Protein AF-A0AAV6CLM6-F1 (afdb_monomer)

Mean predicted aligned error: 4.52 Å

Solvent-accessible surface area (backbone atoms only — not comparable to full-atom values): 21372 Å² total; per-residue (Å²): 132,85,84,76,72,80,78,52,47,60,57,50,49,51,53,39,43,21,52,44,18,53,54,30,47,55,49,28,52,50,44,22,60,77,69,74,43,81,85,52,73,64,56,53,54,26,39,55,19,34,40,69,66,38,61,74,51,29,54,53,39,47,16,58,62,32,47,70,41,86,64,90,65,94,49,96,60,32,57,75,81,44,55,70,31,40,63,36,51,44,52,36,49,46,34,48,49,51,63,70,60,34,62,41,56,60,46,51,51,54,24,47,53,50,58,71,60,52,59,90,86,28,35,35,28,14,31,37,73,64,51,30,27,41,37,43,45,54,26,77,60,39,93,67,78,60,62,54,73,45,51,51,84,41,59,71,37,69,46,42,37,50,50,48,50,71,75,41,63,91,75,59,60,72,72,50,72,66,56,50,51,55,29,52,51,57,46,50,55,54,50,50,53,29,47,51,48,40,69,77,37,73,87,50,87,70,67,62,51,89,38,38,42,77,44,79,53,102,88,43,76,47,80,42,50,68,47,45,53,50,56,33,16,45,49,43,49,53,49,39,48,66,62,31,78,90,48,42,35,37,35,31,70,57,75,92,47,75,74,52,40,74,65,42,40,81,41,86,80,27,31,37,32,71,58,71,51,100,91,41,72,75,80,88,45,73,65,59,48,51,50,50,40,49,47,49,52,52,52,53,51,50,49,62,73,74,48,47,56,84,83,34,44,56,59,26,48,48,53,15,51,49,28,26,48,52,16,52,38,31,42,70,67,72,36,57,72,51,13,51,53,26,24,49,51,12,38,71,48,27,74,78,43,40,64,37,54,38,54,46,28,52,52,32,40,77,72,68,40,46,75,56,21,52,50,53,52,55,50,45,42,70,77,33,62,89,40,37,68,65,30,63,62,63,106

Nearest PDB structures (foldseek):
  4gyw-assembly2_A  TM=6.076E-01  e=4.676E-01  Homo sapiens
  5hgv-assembly1_A  TM=6.068E-01  e=5.569E-01  Homo sapiens
  4xi0-assembly1_E  TM=4.493E-01  e=3.445E-01  Solidesulfovibrio magneticus RS-1
  5lfm-assembly6_F  TM=4.520E-01  e=6.077E-01  Solidesulfovibrio magneticus RS-1
  5lfl-assembly6_F  TM=4.426E-01  e=7.898E-01  Solidesulfovibrio magneticus RS-1

Radius of gyration: 21.72 Å; Cα contacts (8 Å, |Δi|>4): 546; chains: 1; bounding box: 55×48×72 Å

Secondary structure (DSSP, 8-state):
----PPPPHHHHHHHHHHHHHHHHHHHHHHHHHHHTPPPPHHHHHHHHHHHHT-HHHHHHHHHHHTTT--SSS--TTS-GGGTTTHHHHHHHHHHHHHHHHS-HHHHHHHHHHHHHTSPTTPEEEE-SHHHHHHHHHHHHT-SS----EEEGGGTT-HHHHHHHHHHHTTTS----HHHHHHHHHHHHHHHHHHHHHHHH-TTSPPSS-TT-EEEEETTEEEEESHHHHHHHHHHHHHHHHHH-TT--EEEE-SS--HHHHHH-EEETTEEEES-EETTEEPP--HHHHHHHHHHHHHHHHHHHHH--TTT-HHHHHHHHHHHHHHHHHHHHTT-HHHHHHHHHHHHHH-TT-HHHHHHHHHHHHHTT-HHHHHHHHHHHHHH-GGGHHHHHTT-

pLDDT: mean 93.36, std 8.53, range [42.81, 98.81]

Foldseek 3Di:
DDPPDDDDLLVVLLQLQLVLLVVLLVLLVVQCVVVVFDDDVLSVQLSVCSNRLPLVSVQVSLCVQQQNDSDLDHHPRHDPSCLLSSVSSSLSSLSSVLSVQADRVLLVVVLVQQVVLDDVLAAEEAEDSSSQNSVQSDQVSDPDHRHHGHYLLCLLPPSSQVSCCVPQPPSADGDDPVLNVVLLVVLQVVVVVQVVCCVVCVPDPRPQALQWDWDDDPNDTDTDGPVSSSSSSLSSVVVRCVRGLPHKYWYQHDDDRLVLLVQWFDRQLTTIPSQQDPVGGDDPDVVSLVVNLVSLVVLLVVDVVVDACVVNVVSLLSSLRSLQVSLVSCVSNPNLVSSLSSLVSSCVSPVLDLSSLLVNLVSCVVVVNNVVSVVSLVVNCVVHVVCNVVNVSSD

Sequence (395 aa):
MANRTAPGAEQIVRSKVARFGAMRREFARELARRKGVTLSADVDRFFDAVEKGDWEQVERTFKALNGGDSSAGFSGSRDPALTWIWPAIIDAYGVAEQAHLWPAQQLLDYGNEILNALDPGMIYIGGTDSGRWIPALLSDTSDGERHVVLTQNGLADATYLEYMRVQYEGRLALLDEKDSAAAFEAYIADARERLAHDQQNPSAPKRVKPTEQLRLDEGNVHISGVGAVMAINEKLLQRLIAKNPELSFGLQESVPLPSTHATGIPNGPIMHLNTRTADGAVAFTEDVANDSLAYWKERSAAAQLASTPKDSPSLFKSYSHHAAAAANLLAARGFPKQAEQAYRLSSELWPENPETTAHLSRLLEQQGRRSEAERLRQDFITRHPSQREAFEKLR

Structure (mmCIF, N/CA/C/O backbone):
data_AF-A0AAV6CLM6-F1
#
_entry.id   AF-A0AAV6CLM6-F1
#
loop_
_atom_site.group_PDB
_atom_site.id
_atom_site.type_symbol
_atom_site.label_atom_id
_atom_site.label_alt_id
_atom_site.label_comp_id
_atom_site.label_asym_id
_atom_site.label_entity_id
_atom_site.label_seq_id
_atom_site.pdbx_PDB_ins_code
_atom_site.Cartn_x
_atom_site.Cartn_y
_atom_site.Cartn_z
_atom_site.occupancy
_atom_site.B_iso_or_equiv
_atom_site.auth_seq_id
_atom_site.auth_comp_id
_atom_site.auth_asym_id
_atom_site.auth_atom_id
_atom_site.pdbx_PDB_model_num
ATOM 1 N N . MET A 1 1 ? 1.472 21.896 41.419 1.00 46.09 1 MET A N 1
ATOM 2 C CA . MET A 1 1 ? 1.005 21.475 40.081 1.00 46.09 1 MET A CA 1
ATOM 3 C C . MET A 1 1 ? 1.854 20.286 39.671 1.00 46.09 1 MET A C 1
ATOM 5 O O . MET A 1 1 ? 3.064 20.436 39.592 1.00 46.09 1 MET A O 1
ATOM 9 N N . ALA A 1 2 ? 1.264 19.094 39.572 1.00 42.81 2 ALA A N 1
ATOM 10 C CA . ALA A 1 2 ? 2.012 17.881 39.252 1.00 42.81 2 ALA A CA 1
ATOM 11 C C . ALA A 1 2 ? 2.537 17.969 37.813 1.00 42.81 2 ALA A C 1
ATOM 13 O O . ALA A 1 2 ? 1.757 18.161 36.882 1.00 42.81 2 ALA A O 1
ATOM 14 N N . ASN A 1 3 ? 3.855 17.857 37.664 1.00 46.41 3 ASN A N 1
ATOM 15 C CA . ASN A 1 3 ? 4.558 17.818 36.391 1.00 46.41 3 ASN A CA 1
ATOM 16 C C . ASN A 1 3 ? 4.164 16.513 35.676 1.00 46.41 3 ASN A C 1
ATOM 18 O O . ASN A 1 3 ? 4.753 15.466 35.937 1.00 46.41 3 ASN A O 1
ATOM 22 N N . ARG A 1 4 ? 3.090 16.527 34.874 1.00 58.31 4 ARG A N 1
ATOM 23 C CA . ARG A 1 4 ? 2.724 15.367 34.051 1.00 58.31 4 ARG A CA 1
ATOM 24 C C . ARG A 1 4 ? 3.795 15.229 32.975 1.00 58.31 4 ARG A C 1
ATOM 26 O O . ARG A 1 4 ? 3.828 16.019 32.038 1.00 58.31 4 ARG A O 1
ATOM 33 N N . THR A 1 5 ? 4.682 14.254 33.141 1.00 69.94 5 THR A N 1
ATOM 34 C CA . THR A 1 5 ? 5.621 13.829 32.101 1.00 69.94 5 THR A CA 1
ATOM 35 C C . THR A 1 5 ? 4.844 13.469 30.837 1.00 69.94 5 THR A C 1
ATOM 37 O O . THR A 1 5 ? 3.773 12.862 30.921 1.00 69.94 5 THR A O 1
ATOM 40 N N . ALA A 1 6 ? 5.361 13.873 29.675 1.00 77.69 6 ALA A N 1
ATOM 41 C CA . ALA A 1 6 ? 4.756 13.540 28.391 1.00 77.69 6 ALA A CA 1
ATOM 42 C C . ALA A 1 6 ? 4.608 12.008 28.251 1.00 77.69 6 ALA A C 1
ATOM 44 O O . ALA A 1 6 ? 5.492 11.277 28.712 1.00 77.69 6 ALA A O 1
ATOM 45 N N . PRO A 1 7 ? 3.502 11.509 27.668 1.00 86.50 7 PRO A N 1
ATOM 46 C CA . PRO A 1 7 ? 3.293 10.074 27.502 1.00 86.50 7 PRO A CA 1
ATOM 47 C C . PRO A 1 7 ? 4.361 9.476 26.577 1.00 86.50 7 PRO A C 1
ATOM 49 O O . PRO A 1 7 ? 4.726 10.083 25.572 1.00 86.50 7 PRO A O 1
ATOM 52 N N . GLY A 1 8 ? 4.849 8.276 26.904 1.00 96.25 8 GLY A N 1
ATOM 53 C CA . GLY A 1 8 ? 5.775 7.536 26.039 1.00 96.25 8 GLY A CA 1
ATOM 54 C C . GLY A 1 8 ? 5.097 7.013 24.766 1.00 96.25 8 GLY A C 1
ATOM 55 O O . GLY A 1 8 ? 3.870 6.897 24.715 1.00 96.25 8 GLY A O 1
ATOM 56 N N . ALA A 1 9 ? 5.889 6.646 23.752 1.00 97.44 9 ALA A N 1
ATOM 57 C CA . ALA A 1 9 ? 5.390 6.202 22.444 1.00 97.44 9 ALA A CA 1
ATOM 58 C C . ALA A 1 9 ? 4.369 5.053 22.534 1.00 97.44 9 ALA A C 1
ATOM 60 O O . ALA A 1 9 ? 3.325 5.109 21.890 1.00 97.44 9 ALA A O 1
ATOM 61 N N . GLU A 1 10 ? 4.609 4.050 23.384 1.00 97.62 10 GLU A N 1
ATOM 62 C CA . GLU A 1 10 ? 3.674 2.932 23.592 1.00 97.62 10 GLU A CA 1
ATOM 63 C C . GLU A 1 10 ? 2.307 3.396 24.107 1.00 97.62 10 GLU A C 1
ATOM 65 O O . GLU A 1 10 ? 1.265 2.924 23.652 1.00 97.62 10 GLU A O 1
ATOM 70 N N . GLN A 1 11 ? 2.295 4.352 25.040 1.00 97.44 11 GLN A N 1
ATOM 71 C CA . GLN A 1 11 ? 1.060 4.914 25.577 1.00 97.44 11 GLN A CA 1
ATOM 72 C C . GLN A 1 11 ? 0.325 5.741 24.516 1.00 97.44 11 GLN A C 1
ATOM 74 O O . GLN A 1 11 ? -0.905 5.671 24.435 1.00 97.44 11 GLN A O 1
ATOM 79 N N . ILE A 1 12 ? 1.063 6.495 23.694 1.00 98.00 12 ILE A N 1
ATOM 80 C CA . ILE A 1 12 ? 0.505 7.259 22.571 1.00 98.00 12 ILE A CA 1
ATOM 81 C C . ILE A 1 12 ? -0.156 6.306 21.573 1.00 98.00 12 ILE A C 1
ATOM 83 O O . ILE A 1 12 ? -1.339 6.470 21.275 1.00 98.00 12 ILE A O 1
ATOM 87 N N . VAL A 1 13 ? 0.570 5.289 21.097 1.00 98.50 13 VAL A N 1
ATOM 88 C CA . VAL A 1 13 ? 0.060 4.324 20.112 1.00 98.50 13 VAL A CA 1
ATOM 89 C C . VAL A 1 13 ? -1.145 3.572 20.667 1.00 98.50 13 VAL A C 1
ATOM 91 O O . VAL A 1 13 ? -2.183 3.550 20.012 1.00 98.50 13 VAL A O 1
ATOM 94 N N . ARG A 1 14 ? -1.083 3.057 21.903 1.00 98.25 14 ARG A N 1
ATOM 95 C CA . ARG A 1 14 ? -2.222 2.367 22.538 1.00 98.25 14 ARG A CA 1
ATOM 96 C C . ARG A 1 14 ? -3.468 3.251 22.609 1.00 98.25 14 ARG A C 1
ATOM 98 O O . ARG A 1 14 ? -4.561 2.801 22.281 1.00 98.25 14 ARG A O 1
ATOM 105 N N . SER A 1 15 ? -3.304 4.514 23.005 1.00 98.25 15 SER A N 1
ATOM 106 C CA . SER A 1 15 ? -4.424 5.461 23.097 1.00 98.25 15 SER A CA 1
ATOM 107 C C . SER A 1 15 ? -5.024 5.763 21.722 1.00 98.25 15 SER A C 1
ATOM 109 O O . SER A 1 15 ? -6.244 5.861 21.585 1.00 98.25 15 SER A O 1
ATOM 111 N N . LYS A 1 16 ? -4.179 5.881 20.689 1.00 98.56 16 LYS A N 1
ATOM 112 C CA . LYS A 1 16 ? -4.627 6.066 19.306 1.00 98.56 16 LYS A CA 1
ATOM 113 C C . LYS A 1 16 ? -5.361 4.830 18.784 1.00 98.56 16 LYS A C 1
ATOM 115 O O . LYS A 1 16 ? -6.439 4.993 18.226 1.00 98.56 16 LYS A O 1
ATOM 120 N N . VAL A 1 17 ? -4.850 3.618 19.015 1.00 98.81 17 VAL A N 1
ATOM 121 C CA . VAL A 1 17 ? -5.520 2.364 18.611 1.00 98.81 17 VAL A CA 1
ATOM 122 C C . VAL A 1 17 ? -6.897 2.259 19.257 1.00 98.81 17 VAL A C 1
ATOM 124 O O . VAL A 1 17 ? -7.873 2.011 18.556 1.00 98.81 17 VAL A O 1
ATOM 127 N N . ALA A 1 18 ? -7.004 2.547 20.558 1.00 98.75 18 ALA A N 1
ATOM 128 C CA . ALA A 1 18 ? -8.285 2.526 21.257 1.00 98.75 18 ALA A CA 1
ATOM 129 C C . ALA A 1 18 ? -9.298 3.512 20.649 1.00 98.75 18 ALA A C 1
ATOM 131 O O . ALA A 1 18 ? -10.433 3.146 20.342 1.00 98.75 18 ALA A O 1
ATOM 132 N N . ARG A 1 19 ? -8.867 4.757 20.403 1.00 98.56 19 ARG A N 1
ATOM 133 C CA . ARG A 1 19 ? -9.698 5.790 19.763 1.00 98.56 19 ARG A CA 1
ATOM 134 C C . ARG A 1 19 ? -10.110 5.390 18.346 1.00 98.56 19 ARG A C 1
ATOM 136 O O . ARG A 1 19 ? -11.273 5.555 17.990 1.00 98.56 19 ARG A O 1
ATOM 143 N N . PHE A 1 20 ? -9.183 4.863 17.549 1.00 98.69 20 PHE A N 1
ATOM 144 C CA . PHE A 1 20 ? -9.453 4.420 16.182 1.00 98.69 20 PHE A CA 1
ATOM 145 C C . PHE A 1 20 ? -10.430 3.236 16.153 1.00 98.69 20 PHE A C 1
ATOM 147 O O . PHE A 1 20 ? -11.378 3.245 15.369 1.00 98.69 20 PHE A O 1
ATOM 154 N N . GLY A 1 21 ? -10.253 2.259 17.047 1.00 98.69 21 GLY A N 1
ATOM 155 C CA . GLY A 1 21 ? -11.162 1.124 17.221 1.00 98.69 21 GLY A CA 1
ATOM 156 C C . GLY A 1 21 ? -12.588 1.572 17.531 1.00 98.69 21 GLY A C 1
ATOM 157 O O . GLY A 1 21 ? -13.515 1.177 16.826 1.00 98.69 21 GLY A O 1
ATOM 158 N N . ALA A 1 22 ? -12.755 2.485 18.492 1.00 98.62 22 ALA A N 1
ATOM 159 C CA . ALA A 1 22 ? -14.059 3.061 18.820 1.00 98.62 22 ALA A CA 1
ATOM 160 C C . ALA A 1 22 ? -14.684 3.811 17.625 1.00 98.62 22 ALA A C 1
ATOM 162 O O . ALA A 1 22 ? -15.868 3.647 17.333 1.00 98.62 22 ALA A O 1
ATOM 163 N N . MET A 1 23 ? -13.887 4.586 16.876 1.00 98.00 23 MET A N 1
ATOM 164 C CA . MET A 1 23 ? -14.352 5.263 15.657 1.00 98.00 23 MET A CA 1
ATOM 165 C C . MET A 1 23 ? -14.836 4.265 14.595 1.00 98.00 23 MET A C 1
ATOM 167 O O . MET A 1 23 ? -15.895 4.466 14.000 1.00 98.00 23 MET A O 1
ATOM 171 N N . ARG A 1 24 ? -14.095 3.174 14.360 1.00 98.19 24 ARG A N 1
ATOM 172 C CA . ARG A 1 24 ? -14.482 2.137 13.389 1.00 98.19 24 ARG A CA 1
ATOM 173 C C . ARG A 1 24 ? -15.658 1.288 13.860 1.00 98.19 24 ARG A C 1
ATOM 175 O O . ARG A 1 24 ? -16.448 0.873 13.016 1.00 98.19 24 ARG A O 1
ATOM 182 N N . ARG A 1 25 ? -15.842 1.099 15.168 1.00 98.12 25 ARG A N 1
ATOM 183 C CA . ARG A 1 25 ? -17.037 0.459 15.737 1.00 98.12 25 ARG A CA 1
ATOM 184 C C . ARG A 1 25 ? -18.298 1.261 15.447 1.00 98.12 25 ARG A C 1
ATOM 186 O O . ARG A 1 25 ? -19.276 0.705 14.951 1.00 98.12 25 ARG A O 1
ATOM 193 N N . GLU A 1 26 ? -18.271 2.564 15.718 1.00 97.56 26 GLU A N 1
ATOM 194 C CA . GLU A 1 26 ? -19.404 3.446 15.415 1.00 97.56 26 GLU A CA 1
ATOM 195 C C . GLU A 1 26 ? -19.669 3.520 13.910 1.00 97.56 26 GLU A C 1
ATOM 197 O O . GLU A 1 26 ? -20.817 3.452 13.468 1.00 97.56 26 GLU A O 1
ATOM 202 N N . PHE A 1 27 ? -18.612 3.545 13.100 1.00 97.00 27 PHE A N 1
ATOM 203 C CA . PHE A 1 27 ? -18.760 3.492 11.652 1.00 97.00 27 PHE A CA 1
ATOM 204 C C . PHE A 1 27 ? -19.382 2.171 11.165 1.00 97.00 27 PHE A C 1
ATOM 206 O O . PHE A 1 27 ? -20.284 2.179 10.327 1.00 97.00 27 PHE A O 1
ATOM 213 N N . ALA A 1 28 ? -18.972 1.029 11.727 1.00 96.81 28 ALA A N 1
ATOM 214 C CA . ALA A 1 28 ? -19.567 -0.271 11.423 1.00 96.81 28 ALA A CA 1
ATOM 215 C C . ALA A 1 28 ? -21.059 -0.324 11.798 1.00 96.81 28 ALA A C 1
ATOM 217 O O . ALA A 1 28 ? -21.860 -0.876 11.042 1.00 96.81 28 ALA A O 1
ATOM 218 N N . ARG A 1 29 ? -21.454 0.290 12.924 1.00 95.81 29 ARG A N 1
ATOM 219 C CA . ARG A 1 29 ? -22.865 0.437 13.332 1.00 95.81 29 ARG A CA 1
ATOM 220 C C . ARG A 1 29 ? -23.664 1.271 12.335 1.00 95.81 29 ARG A C 1
ATOM 222 O O . ARG A 1 29 ? -24.776 0.884 11.978 1.00 95.81 29 ARG A O 1
ATOM 229 N N . GLU A 1 30 ? -23.098 2.370 11.844 1.00 95.50 30 GLU A N 1
ATOM 230 C CA . GLU A 1 30 ? -23.747 3.208 10.832 1.00 95.50 30 GLU A CA 1
ATOM 231 C C . GLU A 1 30 ? -23.925 2.467 9.498 1.00 95.50 30 GLU A C 1
ATOM 233 O O . GLU A 1 30 ? -25.017 2.485 8.922 1.00 95.50 30 GLU A O 1
ATOM 238 N N . LEU A 1 31 ? -22.898 1.748 9.032 1.00 95.19 31 LEU A N 1
ATOM 239 C CA . LEU A 1 31 ? -23.000 0.895 7.843 1.00 95.19 31 LEU A CA 1
ATOM 240 C C . LEU A 1 31 ? -24.078 -0.183 8.012 1.00 95.19 31 LEU A C 1
ATOM 242 O O . LEU A 1 31 ? -24.917 -0.362 7.127 1.00 95.19 31 LEU A O 1
ATOM 246 N N . ALA A 1 32 ? -24.101 -0.859 9.164 1.00 94.31 32 ALA A N 1
ATOM 247 C CA . ALA A 1 32 ? -25.097 -1.879 9.475 1.00 94.31 32 ALA A CA 1
ATOM 248 C C . ALA A 1 32 ? -26.520 -1.304 9.438 1.00 94.31 32 ALA A C 1
ATOM 250 O O . ALA A 1 32 ? -27.397 -1.863 8.777 1.00 94.31 32 ALA A O 1
ATOM 251 N N . ARG A 1 33 ? -26.735 -0.130 10.049 1.00 94.75 33 ARG A N 1
ATOM 252 C CA . ARG A 1 33 ? -28.021 0.581 10.035 1.00 94.75 33 ARG A CA 1
ATOM 253 C C . ARG A 1 33 ? -28.469 0.926 8.614 1.00 94.75 33 ARG A C 1
ATOM 255 O O . ARG A 1 33 ? -29.627 0.694 8.278 1.00 94.75 33 ARG A O 1
ATOM 262 N N . ARG A 1 34 ? -27.571 1.446 7.767 1.00 94.44 34 ARG A N 1
ATOM 263 C CA . ARG A 1 34 ? -27.880 1.775 6.359 1.00 94.44 34 ARG A CA 1
ATOM 264 C C . ARG A 1 34 ? -28.236 0.546 5.527 1.00 94.44 34 ARG A C 1
ATOM 266 O O . ARG A 1 34 ? -29.029 0.657 4.597 1.00 94.44 34 ARG A O 1
ATOM 273 N N . LYS A 1 35 ? -27.654 -0.610 5.847 1.00 93.62 35 LYS A N 1
ATOM 274 C CA . LYS A 1 35 ? -27.860 -1.869 5.116 1.00 93.62 35 LYS A CA 1
ATOM 275 C C . LYS A 1 35 ? -28.906 -2.787 5.749 1.00 93.62 35 LYS A C 1
ATOM 277 O O . LYS A 1 35 ? -29.138 -3.871 5.225 1.00 93.62 35 LYS A O 1
ATOM 282 N N . GLY A 1 36 ? -29.544 -2.368 6.844 1.00 92.69 36 GLY A N 1
ATOM 283 C CA . GLY A 1 36 ? -30.538 -3.178 7.552 1.00 92.69 36 GLY A CA 1
ATOM 284 C C . GLY A 1 36 ? -29.956 -4.449 8.179 1.00 92.69 36 GLY A C 1
ATOM 285 O O . GLY A 1 36 ? -30.665 -5.440 8.324 1.00 92.69 36 GLY A O 1
ATOM 286 N N . VAL A 1 37 ? -28.669 -4.436 8.531 1.00 91.00 37 VAL A N 1
ATOM 287 C CA . VAL A 1 37 ? -27.960 -5.560 9.152 1.00 91.00 37 VAL A CA 1
ATOM 288 C C . VAL A 1 37 ? -27.925 -5.364 10.667 1.00 91.00 37 VAL A C 1
ATOM 290 O O . VAL A 1 37 ? -27.678 -4.265 11.157 1.00 91.00 37 VAL A O 1
ATOM 293 N N . THR A 1 38 ? -28.152 -6.434 11.430 1.00 87.81 38 THR A N 1
ATOM 294 C CA . THR A 1 38 ? -27.934 -6.438 12.885 1.00 87.81 38 THR A CA 1
ATOM 295 C C . THR A 1 38 ? -26.524 -6.930 13.195 1.00 87.81 38 THR A C 1
ATOM 297 O O . THR A 1 38 ? -26.135 -8.003 12.739 1.00 87.81 38 THR A O 1
ATOM 300 N N . LEU A 1 39 ? -25.759 -6.157 13.970 1.00 88.50 39 LEU A N 1
ATOM 301 C CA . LEU A 1 39 ? -24.429 -6.573 14.413 1.00 88.50 39 LEU A CA 1
ATOM 302 C C . LEU A 1 39 ? -24.531 -7.707 15.436 1.00 88.50 39 LEU A C 1
ATOM 304 O O . LEU A 1 39 ? -25.328 -7.640 16.372 1.00 88.50 39 LEU A O 1
ATOM 308 N N . SER A 1 40 ? -23.709 -8.741 15.264 1.00 91.75 40 SER A N 1
ATOM 309 C CA . SER A 1 40 ? -23.623 -9.839 16.222 1.00 91.75 40 SER A CA 1
ATOM 310 C C . SER A 1 40 ? -22.798 -9.442 17.450 1.00 91.75 40 SER A C 1
ATOM 312 O O . SER A 1 40 ? -21.930 -8.570 17.389 1.00 91.75 40 SER A O 1
ATOM 314 N N . ALA A 1 41 ? -23.004 -10.150 18.564 1.00 94.62 41 ALA A N 1
ATOM 315 C CA . ALA A 1 41 ? -22.182 -9.978 19.762 1.00 94.62 41 ALA A CA 1
ATOM 316 C C . ALA A 1 41 ? -20.691 -10.293 19.517 1.00 94.62 41 ALA A C 1
ATOM 318 O O . ALA A 1 41 ? -19.837 -9.817 20.261 1.00 94.62 41 ALA A O 1
ATOM 319 N N . ASP A 1 42 ? -20.362 -11.082 18.487 1.00 95.44 42 ASP A N 1
ATOM 320 C CA . ASP A 1 42 ? -18.975 -11.338 18.081 1.00 95.44 42 ASP A CA 1
ATOM 321 C C . ASP A 1 42 ? -18.299 -10.103 17.487 1.00 95.44 42 ASP A C 1
ATOM 323 O O . ASP A 1 42 ? -17.119 -9.875 17.750 1.00 95.44 42 ASP A O 1
ATOM 327 N N . VAL A 1 43 ? -19.043 -9.269 16.753 1.00 96.94 43 VAL A N 1
ATOM 328 C CA . VAL A 1 43 ? -18.525 -7.989 16.251 1.00 96.94 43 VAL A CA 1
ATOM 329 C C . VAL A 1 43 ? -18.202 -7.059 17.421 1.00 96.94 43 VAL A C 1
ATOM 331 O O . VAL A 1 43 ? -17.129 -6.461 17.450 1.00 96.94 43 VAL A O 1
ATOM 334 N N . ASP A 1 44 ? -19.080 -6.981 18.426 1.00 97.00 44 ASP A N 1
ATOM 335 C CA . ASP A 1 44 ? -18.808 -6.197 19.635 1.00 97.00 44 ASP A CA 1
ATOM 336 C C . ASP A 1 44 ? -17.596 -6.735 20.415 1.00 97.00 44 ASP A C 1
ATOM 338 O O . ASP A 1 44 ? -16.750 -5.945 20.829 1.00 97.00 44 ASP A O 1
ATOM 342 N N . ARG A 1 45 ? -17.455 -8.063 20.554 1.00 98.19 45 ARG A N 1
ATOM 343 C CA . ARG A 1 45 ? -16.274 -8.687 21.182 1.00 98.19 45 ARG A CA 1
ATOM 344 C C . ARG A 1 45 ? -14.971 -8.342 20.460 1.00 98.19 45 ARG A C 1
ATOM 346 O O . ARG A 1 45 ? -13.962 -8.109 21.122 1.00 98.19 45 ARG A O 1
ATOM 353 N N . PHE A 1 46 ? -14.989 -8.320 19.128 1.00 98.44 46 PHE A N 1
ATOM 354 C CA . PHE A 1 46 ? -13.834 -7.927 18.323 1.00 98.44 46 PHE A CA 1
ATOM 355 C C . PHE A 1 46 ? -13.440 -6.470 18.590 1.00 98.44 46 PHE A C 1
ATOM 357 O O . PHE A 1 46 ? -12.286 -6.198 18.924 1.00 98.44 46 PHE A O 1
ATOM 364 N N . PHE A 1 47 ? -14.392 -5.534 18.523 1.00 98.62 47 PHE A N 1
ATOM 365 C CA . PHE A 1 47 ? -14.090 -4.125 18.790 1.00 98.62 47 PHE A CA 1
ATOM 366 C C . PHE A 1 47 ? -13.664 -3.881 20.241 1.00 98.62 47 PHE A C 1
ATOM 368 O O . PHE A 1 47 ? -12.718 -3.133 20.465 1.00 98.62 47 PHE A O 1
ATOM 375 N N . ASP A 1 48 ? -14.2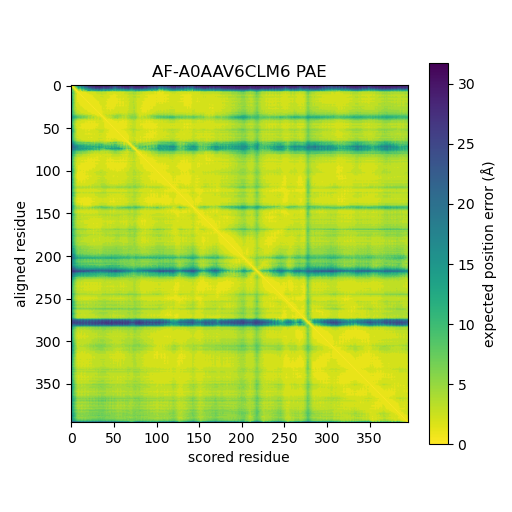57 -4.574 21.218 1.00 98.69 48 ASP A N 1
ATOM 376 C CA . ASP A 1 48 ? -13.807 -4.515 22.614 1.00 98.69 48 ASP A CA 1
ATOM 377 C C . ASP A 1 48 ? -12.335 -4.944 22.767 1.00 98.69 48 ASP A C 1
ATOM 379 O O . ASP A 1 48 ? -11.614 -4.384 23.595 1.00 98.69 48 ASP A O 1
AT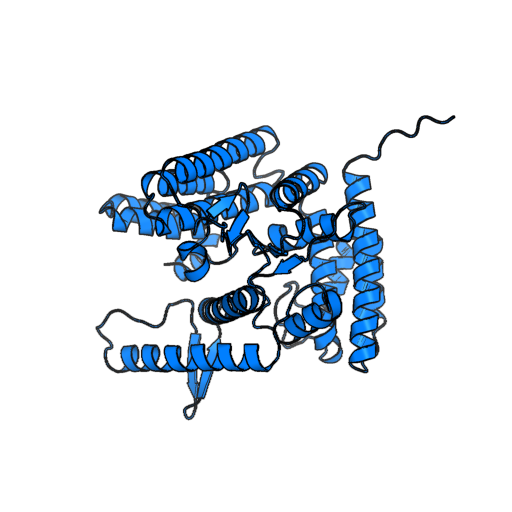OM 383 N N . ALA A 1 49 ? -11.882 -5.944 22.002 1.00 98.69 49 ALA A N 1
ATOM 384 C CA . ALA A 1 49 ? -10.491 -6.396 22.013 1.00 98.69 49 ALA A CA 1
ATOM 385 C C . ALA A 1 49 ? -9.551 -5.358 21.379 1.00 98.69 49 ALA A C 1
ATOM 387 O O . ALA A 1 49 ? -8.508 -5.046 21.962 1.00 98.69 49 ALA A O 1
ATOM 388 N N . VAL A 1 50 ? -9.947 -4.766 20.244 1.00 98.75 50 VAL A N 1
ATOM 389 C CA . VAL A 1 50 ? -9.194 -3.679 19.588 1.00 98.75 50 VAL A CA 1
ATOM 390 C C . VAL A 1 50 ? -9.063 -2.479 20.525 1.00 98.75 50 VAL A C 1
ATOM 392 O O . VAL A 1 50 ? -7.962 -1.975 20.736 1.00 98.75 50 VAL A O 1
ATOM 395 N N . GLU A 1 51 ? -10.165 -2.051 21.143 1.00 98.62 51 GLU A N 1
ATOM 396 C CA . GLU A 1 51 ? -10.201 -0.897 22.047 1.00 98.62 51 GLU A CA 1
ATOM 397 C C . GLU A 1 51 ? -9.321 -1.090 23.296 1.00 98.62 51 GLU A C 1
ATOM 399 O O . GLU A 1 51 ? -8.777 -0.125 23.834 1.00 98.62 51 GLU A O 1
ATOM 404 N N . LYS A 1 52 ? -9.135 -2.338 23.743 1.00 98.06 52 LYS A N 1
ATOM 405 C CA . LYS A 1 52 ? -8.241 -2.697 24.860 1.00 98.06 52 LYS A CA 1
ATOM 406 C C . LYS A 1 52 ? -6.782 -2.887 24.440 1.00 98.06 52 LYS A C 1
ATOM 408 O O . LYS A 1 52 ? -5.914 -2.917 25.312 1.00 98.06 52 LYS A O 1
ATOM 413 N N . GLY A 1 53 ? -6.506 -3.012 23.142 1.00 96.06 53 GLY A N 1
ATOM 414 C CA . GLY A 1 53 ? -5.187 -3.376 22.621 1.00 96.06 53 GLY A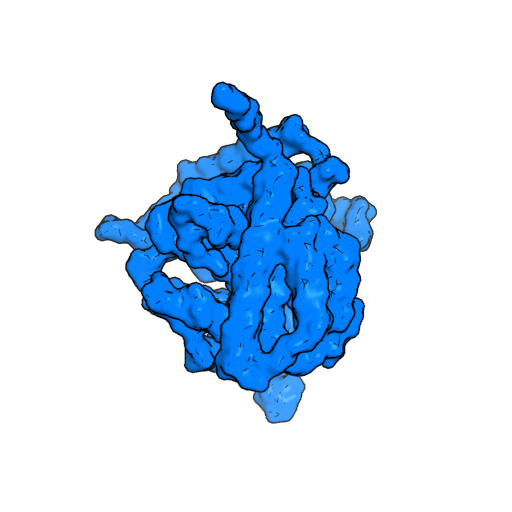 CA 1
ATOM 415 C C . GLY A 1 53 ? -4.786 -4.821 22.941 1.00 96.06 53 GLY A C 1
ATOM 416 O O . GLY A 1 53 ? -3.600 -5.099 23.105 1.00 96.06 53 GLY A O 1
ATOM 417 N N . ASP A 1 54 ? -5.758 -5.727 23.076 1.00 97.88 54 ASP A N 1
ATOM 418 C CA . ASP A 1 54 ? -5.528 -7.147 23.372 1.00 97.88 54 ASP A CA 1
ATOM 419 C C . ASP A 1 54 ? -5.345 -7.936 22.068 1.00 97.88 54 ASP A C 1
ATOM 421 O O . ASP A 1 54 ? -6.312 -8.428 21.484 1.00 97.88 54 ASP A O 1
ATOM 425 N N . TRP A 1 55 ? -4.100 -8.015 21.586 1.00 97.50 55 TRP A N 1
ATOM 426 C CA . TRP A 1 55 ? -3.786 -8.615 20.285 1.00 97.50 55 TRP A CA 1
ATOM 427 C C . TRP A 1 55 ? -4.254 -10.071 20.153 1.00 97.50 55 TRP A C 1
ATOM 429 O O . TRP A 1 55 ? -4.855 -10.425 19.140 1.00 97.50 55 TRP A O 1
ATOM 439 N N . GLU A 1 56 ? -4.051 -10.904 21.177 1.00 97.50 56 GLU A N 1
ATOM 440 C CA . GLU A 1 56 ? -4.451 -12.317 21.126 1.00 97.50 56 GLU A CA 1
ATOM 441 C C . GLU A 1 56 ? -5.966 -12.466 20.934 1.00 97.50 56 GLU A C 1
ATOM 443 O O . GLU A 1 56 ? -6.438 -13.353 20.214 1.00 97.50 56 GLU A O 1
ATOM 448 N N . GLN A 1 57 ? -6.748 -11.587 21.564 1.00 98.12 57 GLN A N 1
ATOM 449 C CA . GLN A 1 57 ? -8.198 -11.579 21.409 1.00 98.12 57 GLN A CA 1
ATOM 450 C C . GLN A 1 57 ? -8.642 -10.931 20.098 1.00 98.12 57 GLN A C 1
ATOM 452 O O . GLN A 1 57 ? -9.611 -11.411 19.503 1.00 98.12 57 GLN A O 1
ATOM 457 N N . VAL A 1 58 ? -7.939 -9.902 19.613 1.00 98.19 58 VAL A N 1
ATOM 458 C CA . VAL A 1 58 ? -8.169 -9.315 18.282 1.00 98.19 58 VAL A CA 1
ATOM 459 C C . VAL A 1 58 ? -8.005 -10.383 17.205 1.00 98.19 58 VAL A C 1
ATOM 461 O O . VAL A 1 58 ? -8.941 -10.613 16.442 1.00 98.19 58 VAL A O 1
ATOM 464 N N . GLU A 1 59 ? -6.875 -11.093 17.182 1.00 96.31 59 GLU A N 1
ATOM 465 C CA . GLU A 1 59 ? -6.595 -12.132 16.185 1.00 96.31 59 GLU A CA 1
ATOM 466 C C . GLU A 1 59 ? -7.634 -13.260 16.247 1.00 96.31 59 GLU A C 1
ATOM 468 O O . GLU A 1 59 ? -8.211 -13.659 15.230 1.00 96.31 59 GLU A O 1
ATOM 473 N N . ARG A 1 60 ? -7.941 -13.745 17.455 1.00 96.31 60 ARG A N 1
ATOM 474 C CA . ARG A 1 60 ? -8.905 -14.834 17.660 1.00 96.31 60 ARG A CA 1
ATOM 475 C C . ARG A 1 60 ? -10.306 -14.474 17.177 1.00 96.31 60 ARG A C 1
ATOM 477 O O . ARG A 1 60 ? -10.947 -15.278 16.499 1.00 96.31 60 ARG A O 1
ATOM 484 N N . THR A 1 61 ? -10.799 -13.298 17.558 1.00 96.62 61 THR A N 1
ATOM 485 C CA . THR A 1 61 ? -12.154 -12.855 17.198 1.00 96.62 61 THR A CA 1
ATOM 486 C C . THR A 1 61 ? -12.245 -12.488 15.722 1.00 96.62 61 THR A C 1
ATOM 488 O O . THR A 1 61 ? -13.215 -12.874 15.072 1.00 96.62 61 THR A O 1
ATOM 491 N N . PHE A 1 62 ? -11.213 -11.857 15.156 1.00 95.75 62 PHE A N 1
ATOM 492 C CA . PHE A 1 62 ? -11.127 -11.588 13.722 1.00 95.75 62 PHE A CA 1
ATOM 493 C C . PHE A 1 62 ? -11.191 -12.878 12.900 1.00 95.75 62 PHE A C 1
ATOM 495 O O . PHE A 1 62 ? -12.036 -13.006 12.014 1.00 95.75 62 PHE A O 1
ATOM 502 N N . LYS A 1 63 ? -10.367 -13.875 13.247 1.00 93.75 63 LYS A N 1
ATOM 503 C CA . LYS A 1 63 ? -10.357 -15.181 12.578 1.00 93.75 63 LYS A CA 1
ATOM 504 C C . LYS A 1 63 ? -11.724 -15.863 12.630 1.00 93.75 63 LYS A C 1
ATOM 506 O O . LYS A 1 63 ? -12.162 -16.440 11.637 1.00 93.75 63 LYS A O 1
ATOM 511 N N . ALA A 1 64 ? -12.412 -15.791 13.770 1.00 93.56 64 ALA A N 1
ATOM 512 C CA . ALA A 1 64 ? -13.759 -16.338 13.913 1.00 93.56 64 ALA A CA 1
ATOM 513 C C . ALA A 1 64 ? -14.770 -15.620 13.002 1.00 93.56 64 ALA A C 1
ATOM 515 O O . ALA A 1 64 ? -15.504 -16.282 12.269 1.00 93.56 64 ALA A O 1
ATOM 516 N N . LEU A 1 65 ? -14.761 -14.281 12.985 1.00 93.94 65 LEU A N 1
ATOM 517 C CA . LEU A 1 65 ? -15.613 -13.475 12.101 1.00 93.94 65 LEU A CA 1
ATOM 518 C C . LEU A 1 65 ? -15.343 -13.765 10.620 1.00 93.94 65 LEU A C 1
ATOM 520 O O . LEU A 1 65 ? -16.257 -13.735 9.801 1.00 93.94 65 LEU A O 1
ATOM 524 N N . ASN A 1 66 ? -14.102 -14.092 10.273 1.00 91.75 66 ASN A N 1
ATOM 525 C CA . ASN A 1 66 ? -13.684 -14.364 8.906 1.00 91.75 66 ASN A CA 1
ATOM 526 C C . ASN A 1 66 ? -13.895 -15.820 8.443 1.00 91.75 66 ASN A C 1
ATOM 528 O O . ASN A 1 66 ? -13.324 -16.250 7.437 1.00 91.75 66 ASN A O 1
ATOM 532 N N . GLY A 1 67 ? -14.662 -16.623 9.184 1.00 88.38 67 GLY A N 1
ATOM 533 C CA . GLY A 1 67 ? -14.906 -18.024 8.830 1.00 88.38 67 GLY A CA 1
ATOM 534 C C . GLY A 1 67 ? -13.672 -18.925 8.972 1.00 88.38 67 GLY A C 1
ATOM 535 O O . GLY A 1 67 ? -13.555 -19.921 8.262 1.00 88.38 67 GLY A O 1
ATOM 536 N N . GLY A 1 68 ? -12.746 -18.576 9.870 1.00 86.31 68 GLY A N 1
ATOM 537 C CA . GLY A 1 68 ? -11.538 -19.347 10.175 1.00 86.31 68 GLY A CA 1
ATOM 538 C C . GLY A 1 68 ? -10.265 -18.878 9.466 1.00 86.31 68 GLY A C 1
ATOM 539 O O . GLY A 1 68 ? -9.199 -19.427 9.746 1.00 86.31 68 GLY A O 1
ATOM 540 N N . ASP A 1 69 ? -10.352 -17.874 8.594 1.00 81.75 69 ASP A N 1
ATOM 541 C CA . ASP A 1 69 ? -9.216 -17.309 7.857 1.00 81.75 69 ASP A CA 1
ATOM 542 C C . ASP A 1 69 ? -8.600 -16.118 8.619 1.00 81.75 69 ASP A C 1
ATOM 544 O O . ASP A 1 69 ? -9.311 -15.277 9.165 1.00 81.75 69 ASP A O 1
ATOM 548 N N . SER A 1 70 ? -7.274 -16.040 8.695 1.00 78.81 70 SER A N 1
ATOM 549 C CA . SER A 1 70 ? -6.560 -14.936 9.355 1.00 78.81 70 SER A CA 1
ATOM 550 C C . SER A 1 70 ? -6.212 -13.782 8.410 1.00 78.81 70 SER A C 1
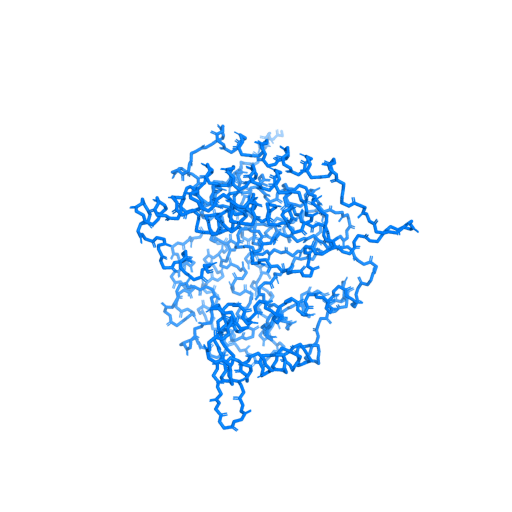ATOM 552 O O . SER A 1 70 ? -5.708 -12.761 8.859 1.00 78.81 70 SER A O 1
ATOM 554 N N . SER A 1 71 ? -6.462 -13.915 7.107 1.00 76.00 71 SER A N 1
ATOM 555 C CA . SER A 1 71 ? -6.176 -12.881 6.113 1.00 76.00 71 SER A CA 1
ATOM 556 C C . SER A 1 71 ? -7.323 -11.877 5.973 1.00 76.00 71 SER A C 1
ATOM 558 O O . SER A 1 71 ? -8.499 -12.228 6.018 1.00 76.00 71 SER A O 1
ATOM 560 N N . ALA A 1 72 ? -7.001 -10.608 5.720 1.00 69.12 72 ALA A N 1
ATOM 561 C CA . ALA A 1 72 ? -8.002 -9.569 5.459 1.00 69.12 72 ALA A CA 1
ATOM 562 C C . ALA A 1 72 ? -8.770 -9.743 4.127 1.00 69.12 72 ALA A C 1
ATOM 564 O O . ALA A 1 72 ? -9.735 -9.017 3.874 1.00 69.12 72 ALA A O 1
ATOM 565 N N . GLY A 1 73 ? -8.352 -10.695 3.282 1.00 69.94 73 GLY A N 1
ATOM 566 C CA . GLY A 1 73 ? -8.919 -10.970 1.962 1.00 69.94 73 GLY A CA 1
ATOM 567 C C . GLY A 1 73 ? -10.316 -11.593 1.998 1.00 69.94 73 GLY A C 1
ATOM 568 O O . GLY A 1 73 ? -10.939 -11.722 3.045 1.00 69.94 73 GLY A O 1
ATOM 569 N N . PHE A 1 74 ? -10.852 -11.960 0.833 1.00 68.94 74 PHE A N 1
ATOM 570 C CA . PHE A 1 74 ? -12.147 -12.638 0.740 1.00 68.94 74 PHE A CA 1
ATOM 571 C C . PHE A 1 74 ? -12.088 -14.043 1.359 1.00 68.94 74 PHE A C 1
ATOM 573 O O . PHE A 1 74 ? -11.228 -14.839 0.995 1.00 68.94 74 PHE A O 1
ATOM 580 N N . SER A 1 75 ? -13.061 -14.364 2.215 1.00 73.44 75 SER A N 1
ATOM 581 C CA . SER A 1 75 ? -13.292 -15.713 2.736 1.00 73.44 75 SER A CA 1
ATOM 582 C C . SER A 1 75 ? -14.688 -16.175 2.333 1.00 73.44 75 SER A C 1
ATOM 584 O O . SER A 1 75 ? -15.683 -15.538 2.681 1.00 73.44 75 SER A O 1
ATOM 586 N N . GLY A 1 76 ? -14.770 -17.304 1.622 1.00 73.62 76 GLY A N 1
ATOM 587 C CA . GLY A 1 76 ? -16.047 -17.908 1.221 1.00 73.62 76 GLY A CA 1
ATOM 588 C C . GLY A 1 76 ? -16.874 -18.448 2.394 1.00 73.62 76 GLY A C 1
ATOM 589 O O . GLY A 1 76 ? -18.050 -18.748 2.219 1.00 73.62 76 GLY A O 1
ATOM 590 N N . SER A 1 77 ? -16.269 -18.545 3.579 1.00 84.19 77 SER A N 1
ATOM 591 C CA . SER A 1 77 ? -16.899 -19.021 4.815 1.00 84.19 77 SER A CA 1
ATOM 592 C C . SER A 1 77 ? -17.337 -17.880 5.740 1.00 84.19 77 SER A C 1
ATOM 594 O O . SER A 1 77 ? -17.837 -18.145 6.834 1.00 84.19 77 SER A O 1
ATOM 596 N N . ARG A 1 78 ? -17.118 -16.616 5.350 1.00 89.31 78 ARG A N 1
ATOM 597 C CA . ARG A 1 78 ? -17.534 -15.451 6.137 1.00 89.31 78 ARG A CA 1
ATOM 598 C C . ARG A 1 78 ? -19.055 -15.339 6.146 1.00 89.31 78 ARG A C 1
ATOM 600 O O . ARG A 1 78 ? -19.690 -15.485 5.104 1.00 89.31 78 ARG A O 1
ATOM 607 N N . ASP A 1 79 ? -19.619 -15.021 7.310 1.00 87.31 79 ASP A N 1
ATOM 608 C CA . ASP A 1 79 ? -21.046 -14.720 7.432 1.00 87.31 79 ASP A CA 1
ATOM 609 C C . ASP A 1 79 ? -21.434 -13.591 6.446 1.00 87.31 79 ASP A C 1
ATOM 611 O O . ASP A 1 79 ? -20.866 -12.493 6.528 1.00 87.31 79 ASP A O 1
ATOM 615 N N . PRO A 1 80 ? -22.389 -13.822 5.521 1.00 87.94 80 PRO A N 1
ATOM 616 C CA . PRO A 1 80 ? -22.859 -12.809 4.576 1.00 87.94 80 PRO A CA 1
ATOM 617 C C . PRO A 1 80 ? -23.384 -11.528 5.237 1.00 87.94 80 PRO A C 1
ATOM 619 O O . PRO A 1 80 ? -23.353 -10.461 4.622 1.00 87.94 80 PRO A O 1
ATOM 622 N N . ALA A 1 81 ? -23.835 -11.590 6.495 1.00 87.62 81 ALA A N 1
ATOM 623 C CA . ALA A 1 81 ? -24.222 -10.399 7.248 1.00 87.62 81 ALA A CA 1
ATOM 624 C C . ALA A 1 81 ? -23.045 -9.423 7.433 1.00 87.62 81 ALA A C 1
ATOM 626 O O . ALA A 1 81 ? -23.247 -8.214 7.531 1.00 87.62 81 ALA A O 1
ATOM 627 N N . LEU A 1 82 ? -21.804 -9.917 7.425 1.00 92.31 82 LEU A N 1
ATOM 628 C CA . LEU A 1 82 ? -20.615 -9.089 7.607 1.00 92.31 82 LEU A CA 1
ATOM 629 C C . LEU A 1 82 ? -20.180 -8.370 6.326 1.00 92.31 82 LEU A C 1
ATOM 631 O O . LEU A 1 82 ? -19.381 -7.444 6.420 1.00 92.31 82 LEU A O 1
ATOM 635 N N . THR A 1 83 ? -20.689 -8.742 5.145 1.00 91.88 83 THR A N 1
ATOM 636 C CA . THR A 1 83 ? -20.197 -8.250 3.844 1.00 91.88 83 THR A CA 1
ATOM 637 C C . THR A 1 83 ? -20.066 -6.728 3.787 1.00 91.88 83 THR A C 1
ATOM 639 O O . THR A 1 83 ? -19.008 -6.218 3.434 1.00 91.88 83 THR A O 1
ATOM 642 N N . TRP A 1 84 ? -21.104 -5.990 4.184 1.00 92.06 84 TRP A N 1
ATOM 643 C CA . TRP A 1 84 ? -21.113 -4.528 4.065 1.00 92.06 84 TRP A CA 1
ATOM 644 C C . TRP A 1 84 ? -20.361 -3.791 5.174 1.00 92.06 84 TRP A C 1
ATOM 646 O O . TRP A 1 84 ? -20.008 -2.630 4.994 1.00 92.06 84 TRP A O 1
ATOM 656 N N . ILE A 1 85 ? -20.122 -4.442 6.311 1.00 94.50 85 ILE A N 1
ATOM 657 C CA . ILE A 1 85 ? -19.385 -3.856 7.441 1.00 94.50 85 ILE A CA 1
ATOM 658 C C . ILE A 1 85 ? -17.920 -4.299 7.467 1.00 94.50 85 ILE A C 1
ATOM 660 O O . ILE A 1 85 ? -17.114 -3.730 8.203 1.00 94.50 85 ILE A O 1
ATOM 664 N N . TRP A 1 86 ? -17.565 -5.302 6.661 1.00 94.75 86 TRP A N 1
ATOM 665 C CA . TRP A 1 86 ? -16.243 -5.912 6.636 1.00 94.75 86 TRP A CA 1
ATOM 666 C C . TRP A 1 86 ? -15.102 -4.908 6.437 1.00 94.75 86 TRP A C 1
ATOM 668 O O . TRP A 1 86 ? -14.119 -5.012 7.169 1.00 94.75 86 TRP A O 1
ATOM 678 N N . PRO A 1 87 ? -15.210 -3.887 5.561 1.00 94.50 87 PRO A N 1
ATOM 679 C CA . PRO A 1 87 ? -14.148 -2.891 5.431 1.00 94.50 87 PRO A CA 1
ATOM 680 C C . PRO A 1 87 ? -13.817 -2.154 6.742 1.00 94.50 87 PRO A C 1
ATOM 682 O O . PRO A 1 87 ? -12.651 -1.859 6.991 1.00 94.50 87 PRO A O 1
ATOM 685 N N . ALA A 1 88 ? -14.806 -1.911 7.614 1.00 96.44 88 ALA A N 1
ATOM 686 C CA . ALA A 1 88 ? -14.579 -1.288 8.922 1.00 96.44 88 ALA A CA 1
ATOM 687 C C . ALA A 1 88 ? -13.888 -2.242 9.915 1.00 96.44 88 ALA A C 1
ATOM 689 O O . ALA A 1 88 ? -13.045 -1.806 10.700 1.00 96.44 88 ALA A O 1
ATOM 690 N N . ILE A 1 89 ? -14.215 -3.539 9.853 1.00 96.94 89 ILE A N 1
ATOM 691 C CA . ILE A 1 89 ? -13.559 -4.596 10.642 1.00 96.94 89 ILE A CA 1
ATOM 692 C C . ILE A 1 89 ? -12.098 -4.750 10.203 1.00 96.94 89 ILE A C 1
ATOM 694 O O . ILE A 1 89 ? -11.212 -4.763 11.056 1.00 96.94 89 ILE A O 1
ATOM 698 N N . ILE A 1 90 ? -11.835 -4.795 8.889 1.00 95.81 90 ILE A N 1
ATOM 699 C CA . ILE A 1 90 ? -10.472 -4.836 8.339 1.00 95.81 90 ILE A CA 1
ATOM 700 C C . ILE A 1 90 ? -9.663 -3.628 8.813 1.00 95.81 90 ILE A C 1
ATOM 702 O O . ILE A 1 90 ? -8.524 -3.797 9.228 1.00 95.81 90 ILE A O 1
ATOM 706 N N . ASP A 1 91 ? -10.224 -2.417 8.758 1.00 96.88 91 ASP A N 1
ATOM 707 C CA . ASP A 1 91 ? -9.502 -1.215 9.183 1.00 96.88 91 ASP A CA 1
ATOM 708 C C . ASP A 1 91 ? -9.085 -1.283 10.656 1.00 96.88 91 ASP A C 1
ATOM 710 O O . ASP A 1 91 ? -7.947 -0.955 10.990 1.00 96.88 91 ASP A O 1
ATOM 714 N N . ALA A 1 92 ? -9.985 -1.729 11.535 1.00 98.31 92 ALA A N 1
ATOM 715 C CA . ALA A 1 92 ? -9.684 -1.881 12.955 1.00 98.31 92 ALA A CA 1
ATOM 716 C C . ALA A 1 92 ? -8.651 -2.990 13.216 1.00 98.31 92 ALA A C 1
ATOM 718 O O . ALA A 1 92 ? -7.734 -2.788 14.013 1.00 98.31 92 ALA A O 1
ATOM 719 N N . TYR A 1 93 ? -8.765 -4.128 12.520 1.00 98.12 93 TYR A N 1
ATOM 720 C CA . TYR A 1 93 ? -7.804 -5.229 12.612 1.00 98.12 93 TYR A CA 1
ATOM 721 C C . TYR A 1 93 ? -6.422 -4.792 12.127 1.00 98.12 93 TYR A C 1
ATOM 723 O O . TYR A 1 93 ? -5.449 -4.936 12.858 1.00 98.12 93 TYR A O 1
ATOM 731 N N . GLY A 1 94 ? -6.341 -4.197 10.937 1.00 97.38 94 GLY A N 1
ATOM 732 C CA . GLY A 1 94 ? -5.085 -3.767 10.335 1.00 97.38 94 GLY A CA 1
ATOM 733 C C . GLY A 1 94 ? -4.360 -2.731 11.190 1.00 97.38 94 GLY A C 1
ATOM 734 O O . GLY A 1 94 ? -3.158 -2.840 11.405 1.00 97.38 94 GLY A O 1
ATOM 735 N N . VAL A 1 95 ? -5.082 -1.774 11.780 1.00 98.50 95 VAL A N 1
ATOM 736 C CA . VAL A 1 95 ? -4.496 -0.831 12.747 1.00 98.50 95 VAL A CA 1
ATOM 737 C C . VAL A 1 95 ? -3.953 -1.536 13.992 1.00 98.50 95 VAL A C 1
ATOM 739 O O . VAL A 1 95 ? -2.841 -1.224 14.427 1.00 98.50 95 VAL A O 1
ATOM 742 N N . ALA A 1 96 ? -4.707 -2.474 14.568 1.00 98.50 96 ALA A N 1
ATOM 743 C CA . ALA A 1 96 ? -4.261 -3.232 15.736 1.00 98.50 96 ALA A CA 1
ATOM 744 C C . ALA A 1 96 ? -3.039 -4.109 15.415 1.00 98.50 96 ALA A C 1
ATOM 746 O O . ALA A 1 96 ? -2.098 -4.164 16.205 1.00 98.50 96 ALA A O 1
ATOM 747 N N . GLU A 1 97 ? -3.021 -4.729 14.236 1.00 97.94 97 GLU A N 1
ATOM 748 C CA . GLU A 1 97 ? -1.918 -5.549 13.743 1.00 97.94 97 GLU A CA 1
ATOM 749 C C . GLU A 1 97 ? -0.655 -4.714 13.543 1.00 97.94 97 GLU A C 1
ATOM 751 O O . GLU A 1 97 ? 0.396 -5.065 14.073 1.00 97.94 97 GLU A O 1
ATOM 756 N N . GLN A 1 98 ? -0.739 -3.564 12.867 1.00 98.19 98 GLN A N 1
ATOM 757 C CA . GLN A 1 98 ? 0.435 -2.704 12.699 1.00 98.19 98 GLN A CA 1
ATOM 758 C C . GLN A 1 98 ? 0.960 -2.196 14.051 1.00 98.19 98 GLN A C 1
ATOM 760 O O . GLN A 1 98 ? 2.170 -2.162 14.260 1.00 98.19 98 GLN A O 1
ATOM 765 N N . ALA A 1 99 ? 0.080 -1.874 15.004 1.00 98.31 99 ALA A N 1
ATOM 766 C CA . ALA A 1 99 ? 0.488 -1.488 16.356 1.00 98.31 99 ALA A CA 1
ATOM 767 C C . ALA A 1 99 ? 1.122 -2.632 17.166 1.00 98.31 99 ALA A C 1
ATOM 769 O O . ALA A 1 99 ? 1.942 -2.367 18.043 1.00 98.31 99 ALA A O 1
ATOM 770 N N . HIS A 1 100 ? 0.758 -3.884 16.882 1.00 97.50 100 HIS A N 1
ATOM 771 C CA . HIS A 1 100 ? 1.389 -5.064 17.468 1.00 97.50 100 HIS A CA 1
ATOM 772 C C . HIS A 1 100 ? 2.752 -5.372 16.826 1.00 97.50 100 HIS A C 1
ATOM 774 O O . HIS A 1 100 ? 3.708 -5.712 17.521 1.00 97.50 100 HIS A O 1
ATOM 780 N N . LEU A 1 101 ? 2.846 -5.240 15.500 1.00 97.12 101 LEU A N 1
ATOM 781 C CA . LEU A 1 101 ? 4.007 -5.635 14.700 1.00 97.12 101 LEU A CA 1
ATOM 782 C C . LEU A 1 101 ? 5.180 -4.649 14.745 1.00 97.12 101 LEU A C 1
ATOM 784 O O . LEU A 1 101 ? 6.295 -5.020 14.366 1.00 97.12 101 LEU A O 1
ATOM 788 N N . TRP A 1 102 ? 4.941 -3.394 15.121 1.00 98.06 102 TRP A N 1
ATOM 789 C CA . TRP A 1 102 ? 5.947 -2.337 15.092 1.00 98.06 102 TRP A CA 1
ATOM 790 C C . TRP A 1 102 ? 6.291 -1.843 16.497 1.00 98.06 102 TRP A C 1
ATOM 792 O O . TRP A 1 102 ? 5.388 -1.550 17.283 1.00 98.06 102 TRP A O 1
ATOM 802 N N . PRO A 1 103 ? 7.583 -1.615 16.804 1.00 96.75 103 PRO A N 1
ATOM 803 C CA . PRO A 1 103 ? 7.953 -0.792 17.946 1.00 96.75 103 PRO A CA 1
ATOM 804 C C . PRO A 1 103 ? 7.268 0.576 17.860 1.00 96.75 103 PRO A C 1
ATOM 806 O O . PRO A 1 103 ? 7.327 1.248 16.828 1.00 96.75 103 PRO A O 1
ATOM 809 N N . ALA A 1 104 ? 6.631 1.005 18.952 1.00 97.81 104 ALA A N 1
ATOM 810 C CA . ALA A 1 104 ? 5.710 2.141 18.933 1.00 97.81 104 ALA A CA 1
ATOM 811 C C . ALA A 1 104 ? 6.336 3.439 18.396 1.00 97.81 104 ALA A C 1
ATOM 813 O O . ALA A 1 104 ? 5.687 4.164 17.648 1.00 97.81 104 ALA A O 1
ATOM 814 N N . GLN A 1 105 ? 7.600 3.723 18.732 1.00 97.38 105 GLN A N 1
ATOM 815 C CA . GLN A 1 105 ? 8.289 4.909 18.215 1.00 97.38 105 GLN A CA 1
ATOM 816 C C . GLN A 1 105 ? 8.491 4.827 16.696 1.00 97.38 105 GLN A C 1
ATOM 818 O O . GLN A 1 105 ? 8.187 5.780 15.993 1.00 97.38 105 GLN A O 1
ATOM 823 N N . GLN A 1 106 ? 8.907 3.667 16.180 1.00 97.69 106 GLN A N 1
ATOM 824 C CA . GLN A 1 106 ? 9.123 3.465 14.744 1.00 97.69 106 GLN A CA 1
ATOM 825 C C . GLN A 1 106 ? 7.812 3.551 13.954 1.00 97.69 106 GLN A C 1
ATOM 827 O O . GLN A 1 106 ? 7.809 4.078 12.848 1.00 97.69 106 GLN A O 1
ATOM 832 N N . LEU A 1 107 ? 6.693 3.087 14.526 1.00 98.56 107 LEU A N 1
ATOM 833 C CA . LEU A 1 107 ? 5.361 3.266 13.938 1.00 98.56 107 LEU A CA 1
ATOM 834 C C . LEU A 1 107 ? 4.999 4.750 13.821 1.00 98.56 107 LEU A C 1
ATOM 836 O O . LEU A 1 107 ? 4.521 5.188 12.775 1.00 98.56 107 LEU A O 1
ATOM 840 N N . LEU A 1 108 ? 5.214 5.520 14.894 1.00 98.38 108 LEU A N 1
ATOM 841 C CA . LEU A 1 108 ? 4.942 6.958 14.900 1.00 98.38 108 LEU A CA 1
ATOM 842 C C . LEU A 1 108 ? 5.826 7.686 13.884 1.00 98.38 108 LEU A C 1
ATOM 844 O O . LEU A 1 108 ? 5.311 8.494 13.118 1.00 98.38 108 LEU A O 1
ATOM 848 N N . ASP A 1 109 ? 7.121 7.377 13.849 1.00 97.50 109 ASP A N 1
ATOM 849 C CA . ASP A 1 109 ? 8.074 7.998 12.929 1.00 97.50 109 ASP A CA 1
ATOM 850 C C . ASP A 1 109 ? 7.707 7.693 11.470 1.00 97.50 109 ASP A C 1
ATOM 852 O O . ASP A 1 109 ? 7.570 8.617 10.672 1.00 97.50 109 ASP A O 1
ATOM 856 N N . TYR A 1 110 ? 7.438 6.422 11.149 1.00 98.25 110 TYR A N 1
ATOM 857 C CA . TYR A 1 110 ? 7.007 5.977 9.820 1.00 98.25 110 TYR A CA 1
ATOM 858 C C . TYR A 1 110 ? 5.732 6.688 9.350 1.00 98.25 110 TYR A C 1
ATOM 860 O O . TYR A 1 110 ? 5.664 7.216 8.240 1.00 98.25 110 TYR A O 1
ATOM 868 N N . GLY A 1 111 ? 4.700 6.710 10.197 1.00 98.06 111 GLY A N 1
ATOM 869 C CA . GLY A 1 111 ? 3.429 7.328 9.838 1.00 98.06 111 GLY A CA 1
ATOM 870 C C . GLY A 1 111 ? 3.531 8.844 9.703 1.00 98.06 111 GLY A C 1
ATOM 871 O O . GLY A 1 111 ? 2.960 9.409 8.773 1.00 98.06 111 GLY A O 1
ATOM 872 N N . ASN A 1 112 ? 4.269 9.506 10.597 1.00 97.62 112 ASN A N 1
ATOM 873 C CA . ASN A 1 112 ? 4.481 10.951 10.522 1.00 97.62 112 ASN A CA 1
ATOM 874 C C . ASN A 1 112 ? 5.313 11.332 9.298 1.00 97.62 112 ASN A C 1
ATOM 876 O O . ASN A 1 112 ? 5.033 12.351 8.686 1.00 97.62 112 ASN A O 1
ATOM 880 N N . GLU A 1 113 ? 6.296 10.525 8.904 1.00 96.94 113 GLU A N 1
ATOM 881 C CA . GLU A 1 113 ? 7.062 10.747 7.677 1.00 96.94 113 GLU A CA 1
ATOM 882 C C . GLU A 1 113 ? 6.165 10.741 6.432 1.00 96.94 113 GLU A C 1
ATOM 884 O O . GLU A 1 113 ? 6.279 11.630 5.590 1.00 96.94 113 GLU A O 1
ATOM 889 N N . ILE A 1 114 ? 5.211 9.809 6.352 1.00 97.88 114 ILE A N 1
ATOM 890 C CA . ILE A 1 114 ? 4.211 9.797 5.276 1.00 97.88 114 ILE A CA 1
ATOM 891 C C . ILE A 1 114 ? 3.299 11.021 5.353 1.00 97.88 114 ILE A C 1
ATOM 893 O O . ILE A 1 114 ? 3.121 11.703 4.348 1.00 97.88 114 ILE A O 1
ATOM 897 N N . LEU A 1 115 ? 2.716 11.305 6.521 1.00 97.56 115 LEU A N 1
ATOM 898 C CA . LEU A 1 115 ? 1.753 12.400 6.662 1.00 97.56 115 LEU A CA 1
ATOM 899 C C . LEU A 1 115 ? 2.395 13.778 6.447 1.00 97.56 115 LEU A C 1
ATOM 901 O O . LEU A 1 115 ? 1.768 14.645 5.854 1.00 97.56 115 LEU A O 1
ATOM 905 N N . ASN A 1 116 ? 3.651 13.968 6.854 1.00 96.38 116 ASN A N 1
ATOM 906 C CA . ASN A 1 116 ? 4.393 15.213 6.637 1.00 96.38 116 ASN A CA 1
ATOM 907 C C . ASN A 1 116 ? 4.774 15.435 5.165 1.00 96.38 116 ASN A C 1
ATOM 909 O O . ASN A 1 116 ? 5.106 16.557 4.794 1.00 96.38 116 ASN A O 1
ATOM 913 N N . ALA A 1 117 ? 4.747 14.387 4.337 1.00 96.44 117 ALA A N 1
ATOM 914 C CA . ALA A 1 117 ? 4.953 14.496 2.895 1.00 96.44 117 ALA A CA 1
ATOM 915 C C . ALA A 1 117 ? 3.673 14.895 2.136 1.00 96.44 117 ALA A C 1
ATOM 917 O O . ALA A 1 117 ? 3.723 15.082 0.920 1.00 96.44 117 ALA A O 1
ATOM 918 N N . LEU A 1 118 ? 2.526 14.999 2.816 1.00 96.25 118 LEU A N 1
ATOM 919 C CA . LEU A 1 118 ? 1.260 15.393 2.204 1.00 96.25 118 LEU A CA 1
ATOM 920 C C . LEU A 1 118 ? 1.081 16.911 2.250 1.00 96.25 118 LEU A C 1
ATOM 922 O O . LEU A 1 118 ? 1.234 17.535 3.299 1.00 96.25 118 LEU A O 1
ATOM 926 N N . ASP A 1 119 ? 0.680 17.490 1.119 1.00 93.81 119 ASP A N 1
ATOM 927 C CA . ASP A 1 119 ? 0.215 18.876 1.084 1.00 93.81 119 ASP A CA 1
ATOM 928 C C . ASP A 1 119 ? -1.132 19.013 1.828 1.00 93.81 119 ASP A C 1
ATOM 930 O O . ASP A 1 119 ? -1.911 18.049 1.880 1.00 93.81 119 ASP A O 1
ATOM 934 N N . PRO A 1 120 ? -1.474 20.203 2.362 1.00 93.06 120 PRO A N 1
ATOM 935 C CA . PRO A 1 120 ? -2.794 20.442 2.937 1.00 93.06 120 PRO A CA 1
ATOM 936 C C . PRO A 1 120 ? -3.917 20.104 1.950 1.00 93.06 120 PRO A C 1
ATOM 938 O O . PRO A 1 120 ? -3.900 20.530 0.795 1.00 93.06 120 PRO A O 1
ATOM 941 N N . GLY A 1 121 ? -4.909 19.338 2.397 1.00 92.62 121 GLY A N 1
ATOM 942 C CA . GLY A 1 121 ? -6.027 18.867 1.578 1.00 92.62 121 GLY A CA 1
ATOM 943 C C . GLY A 1 121 ? -5.699 17.713 0.624 1.00 92.62 121 GLY A C 1
ATOM 944 O O . GLY A 1 121 ? -6.618 17.205 -0.024 1.00 92.62 121 GLY A O 1
ATOM 945 N N . MET A 1 122 ? -4.441 17.261 0.545 1.00 96.06 122 MET A N 1
ATOM 946 C CA . MET A 1 122 ? -4.044 16.150 -0.323 1.00 96.06 122 MET A CA 1
ATOM 947 C C . MET A 1 122 ? -4.733 14.846 0.099 1.00 96.06 122 MET A C 1
ATOM 949 O O . MET A 1 122 ? -4.805 14.503 1.287 1.00 96.06 122 MET A O 1
ATOM 953 N N . ILE A 1 123 ? -5.220 14.097 -0.893 1.00 98.06 123 ILE A N 1
ATOM 954 C CA . ILE A 1 123 ? -5.807 12.768 -0.702 1.00 98.06 123 ILE A CA 1
ATOM 955 C C . ILE A 1 123 ? -4.682 11.736 -0.656 1.00 98.06 123 ILE A C 1
ATOM 957 O O . ILE A 1 123 ? -3.878 11.643 -1.582 1.00 98.06 123 ILE A O 1
ATOM 961 N N . TYR A 1 124 ? -4.634 10.925 0.394 1.00 98.56 124 TYR A N 1
ATOM 962 C CA . TYR A 1 124 ? -3.620 9.890 0.545 1.00 98.56 124 TYR A CA 1
ATOM 963 C C . TYR A 1 124 ? -4.145 8.518 0.113 1.00 98.56 124 TYR A C 1
ATOM 965 O O . TYR A 1 124 ? -5.275 8.144 0.426 1.00 98.56 124 TYR A O 1
ATOM 973 N N . ILE A 1 125 ? -3.317 7.750 -0.592 1.00 98.62 125 ILE A N 1
ATOM 974 C CA . ILE A 1 125 ? -3.600 6.391 -1.050 1.00 98.62 125 ILE A CA 1
ATOM 975 C C . ILE A 1 125 ? -2.507 5.469 -0.503 1.00 98.62 125 ILE A C 1
ATOM 977 O O . ILE A 1 125 ? -1.362 5.513 -0.951 1.00 98.62 125 ILE A O 1
ATOM 981 N N . GLY A 1 126 ? -2.877 4.620 0.454 1.00 98.12 126 GLY A N 1
ATOM 982 C CA . GLY A 1 126 ? -2.010 3.592 1.023 1.00 98.12 126 GLY A CA 1
ATOM 983 C C . GLY A 1 126 ? -2.089 2.281 0.239 1.00 98.12 126 GLY A C 1
ATOM 984 O O . GLY A 1 126 ? -3.168 1.697 0.066 1.00 98.12 126 GLY A O 1
ATOM 985 N N . GLY A 1 127 ? -0.946 1.810 -0.240 1.00 96.00 127 GLY A N 1
ATOM 986 C CA . GLY A 1 127 ? -0.811 0.583 -1.009 1.00 96.00 127 GLY A CA 1
ATOM 987 C C . GLY A 1 127 ? -0.539 -0.622 -0.125 1.00 96.00 127 GLY A C 1
ATOM 988 O O . GLY A 1 127 ? -1.256 -1.612 -0.209 1.00 96.00 127 GLY A O 1
ATOM 989 N N . THR A 1 128 ? 0.483 -0.584 0.722 1.00 96.44 128 THR A N 1
ATOM 990 C CA . THR A 1 128 ? 0.798 -1.713 1.613 1.00 96.44 128 THR A CA 1
ATOM 991 C C . THR A 1 128 ? -0.002 -1.647 2.908 1.00 96.44 128 THR A C 1
ATOM 993 O O . THR A 1 128 ? -0.572 -0.614 3.247 1.00 96.44 128 THR A O 1
ATOM 996 N N . ASP A 1 129 ? -0.005 -2.734 3.675 1.00 95.75 129 ASP A N 1
ATOM 997 C CA . ASP A 1 129 ? -0.668 -2.802 4.981 1.00 95.75 129 ASP A CA 1
ATOM 998 C C . ASP A 1 129 ? -0.156 -1.715 5.941 1.00 95.75 129 ASP A C 1
ATOM 1000 O O . ASP A 1 129 ? -0.940 -0.933 6.487 1.00 95.75 129 ASP A O 1
ATOM 1004 N N . SER A 1 130 ? 1.171 -1.582 6.071 1.00 97.38 130 SER A N 1
ATOM 1005 C CA . SER A 1 130 ? 1.782 -0.507 6.863 1.00 97.38 130 SER A CA 1
ATOM 1006 C C . SER A 1 130 ? 1.465 0.873 6.282 1.00 97.38 130 SER A C 1
ATOM 1008 O O . SER A 1 130 ? 1.122 1.786 7.030 1.00 97.38 130 SER A O 1
ATOM 1010 N N . GLY A 1 131 ? 1.535 1.017 4.953 1.00 97.50 131 GLY A N 1
ATOM 1011 C CA . GLY A 1 131 ? 1.272 2.272 4.251 1.00 97.50 131 GLY A CA 1
ATOM 1012 C C . GLY A 1 131 ? -0.188 2.706 4.332 1.00 97.50 131 GLY A C 1
ATOM 1013 O O . GLY A 1 131 ? -0.480 3.888 4.336 1.00 97.50 131 GLY A O 1
ATOM 1014 N N . ARG A 1 132 ? -1.138 1.788 4.475 1.00 96.81 132 ARG A N 1
ATOM 1015 C CA . ARG A 1 132 ? -2.549 2.123 4.677 1.00 96.81 132 ARG A CA 1
ATOM 1016 C C . ARG A 1 132 ? -2.843 2.415 6.141 1.00 96.81 132 ARG A C 1
ATOM 1018 O O . ARG A 1 132 ? -3.352 3.487 6.467 1.00 96.81 132 ARG A O 1
ATOM 1025 N N . TRP A 1 133 ? -2.590 1.448 7.019 1.00 98.38 133 TRP A N 1
ATOM 1026 C CA . TRP A 1 133 ? -3.171 1.477 8.360 1.00 98.38 133 TRP A CA 1
ATOM 1027 C C . TRP A 1 133 ? -2.394 2.342 9.342 1.00 98.38 133 TRP A C 1
ATOM 1029 O O . TRP A 1 133 ? -3.022 2.938 10.215 1.00 98.38 133 TRP A O 1
ATOM 1039 N N . ILE A 1 134 ? -1.075 2.506 9.186 1.00 98.75 134 ILE A N 1
ATOM 1040 C CA . ILE A 1 134 ? -0.329 3.425 10.056 1.00 98.75 134 ILE A CA 1
ATOM 1041 C C . ILE A 1 134 ? -0.734 4.886 9.768 1.00 98.75 134 ILE A C 1
ATOM 1043 O O . ILE A 1 134 ? -1.152 5.567 10.709 1.00 98.75 134 ILE A O 1
ATOM 1047 N N . PRO A 1 135 ? -0.729 5.387 8.514 1.00 98.50 135 PRO A N 1
ATOM 1048 C CA . PRO A 1 135 ? -1.233 6.731 8.223 1.00 98.50 135 PRO A CA 1
ATOM 1049 C C . PRO A 1 135 ? -2.718 6.911 8.553 1.00 98.50 135 PRO A C 1
ATOM 1051 O O . PRO A 1 135 ? -3.082 7.960 9.079 1.00 98.50 135 PRO A O 1
ATOM 1054 N N . ALA A 1 136 ? -3.572 5.901 8.331 1.00 98.31 136 ALA A N 1
ATOM 1055 C CA . ALA A 1 136 ? -4.980 5.966 8.739 1.00 98.31 136 ALA A CA 1
ATOM 1056 C C . ALA A 1 136 ? -5.128 6.148 10.257 1.00 98.31 136 ALA A C 1
ATOM 1058 O O . ALA A 1 136 ? -5.858 7.039 10.695 1.00 98.31 136 ALA A O 1
ATOM 1059 N N . LEU A 1 137 ? -4.399 5.363 11.060 1.00 98.69 137 LEU A N 1
ATOM 1060 C CA . LEU A 1 137 ? -4.372 5.496 12.517 1.00 98.69 137 LEU A CA 1
ATOM 1061 C C . LEU A 1 137 ? -3.976 6.913 12.927 1.00 98.69 137 LEU A C 1
ATOM 1063 O O . LEU A 1 137 ? -4.663 7.539 13.739 1.00 98.69 137 LEU A O 1
ATOM 1067 N N . LEU A 1 138 ? -2.862 7.422 12.396 1.00 98.56 138 LEU A N 1
ATOM 1068 C CA . LEU A 1 138 ? -2.337 8.720 12.811 1.00 98.56 138 LEU A CA 1
ATOM 1069 C C . LEU A 1 138 ? -3.222 9.876 12.343 1.00 98.56 138 LEU A C 1
ATOM 1071 O O . LEU A 1 138 ? -3.448 10.793 13.133 1.00 98.56 138 LEU A O 1
ATOM 1075 N N . SER A 1 139 ? -3.764 9.803 11.125 1.00 97.62 139 SER A N 1
ATOM 1076 C CA . SER A 1 139 ? -4.605 10.850 10.546 1.00 97.62 139 SER A CA 1
ATOM 1077 C C . SER A 1 139 ? -5.990 10.912 11.195 1.00 97.62 139 SER A C 1
ATOM 1079 O O . SER A 1 139 ? -6.391 11.973 11.672 1.00 97.62 139 SER A O 1
ATOM 1081 N N . ASP A 1 140 ? -6.701 9.788 11.334 1.00 97.31 140 ASP A N 1
ATOM 1082 C CA . ASP A 1 140 ? -8.058 9.778 11.913 1.00 97.31 140 ASP A CA 1
ATOM 1083 C C . ASP A 1 140 ? -8.050 10.153 13.407 1.00 97.31 140 ASP A C 1
ATOM 1085 O O . ASP A 1 140 ? -9.008 10.739 13.922 1.00 97.31 140 ASP A O 1
ATOM 1089 N N . THR A 1 141 ? -6.947 9.863 14.104 1.00 97.56 141 THR A N 1
ATOM 1090 C CA . THR A 1 141 ? -6.742 10.222 15.518 1.00 97.56 141 THR A CA 1
ATOM 1091 C C . THR A 1 141 ? -5.922 11.497 15.713 1.00 97.56 141 THR A C 1
ATOM 1093 O O . THR A 1 141 ? -5.458 11.758 16.829 1.00 97.56 141 THR A O 1
ATOM 1096 N N . SER A 1 142 ? -5.715 12.274 14.648 1.00 94.31 142 SER A N 1
ATOM 1097 C CA . SER A 1 142 ? -5.028 13.562 14.698 1.00 94.31 142 SER A CA 1
ATOM 1098 C C . SER A 1 142 ? -5.901 14.624 15.369 1.00 94.31 142 SER A C 1
ATOM 1100 O O . SER A 1 142 ? -7.131 14.661 15.199 1.00 94.31 142 SER A O 1
ATOM 1102 N N . ASP A 1 143 ? -5.240 15.504 16.120 1.00 89.62 143 ASP A N 1
ATOM 1103 C CA . ASP A 1 143 ? -5.821 16.753 16.618 1.00 89.62 143 ASP A CA 1
ATOM 1104 C C . ASP A 1 143 ? -5.659 17.902 15.600 1.00 89.62 143 ASP A C 1
ATOM 1106 O O . ASP A 1 143 ? -6.270 18.955 15.764 1.00 89.62 143 ASP A O 1
ATOM 1110 N N . GLY A 1 144 ? -4.857 17.693 14.547 1.00 90.81 144 GLY A N 1
ATOM 1111 C CA . GLY A 1 144 ? -4.691 18.601 13.412 1.00 90.81 144 GLY A CA 1
ATOM 1112 C C . GLY A 1 144 ? -5.525 18.182 12.199 1.00 90.81 144 GLY A C 1
ATOM 1113 O O . GLY A 1 144 ? -6.648 17.689 12.332 1.00 90.81 144 GLY A O 1
ATOM 1114 N N . GLU A 1 145 ? -4.966 18.376 11.002 1.00 90.44 145 GLU A N 1
ATOM 1115 C CA . GLU A 1 145 ? -5.608 17.947 9.760 1.00 90.44 145 GLU A CA 1
ATOM 1116 C C . GLU A 1 145 ? -5.819 16.425 9.733 1.00 90.44 145 GLU A C 1
ATOM 1118 O O . GLU A 1 145 ? -4.959 15.639 10.145 1.00 90.44 145 GLU A O 1
ATOM 1123 N N . ARG A 1 146 ? -6.993 16.019 9.238 1.00 94.44 146 ARG A N 1
ATOM 1124 C CA . ARG A 1 146 ? -7.347 14.621 8.983 1.00 94.44 146 ARG A CA 1
ATOM 1125 C C . ARG A 1 146 ? -7.497 14.425 7.486 1.00 94.44 146 ARG A C 1
ATOM 1127 O O . ARG A 1 146 ? -8.518 14.817 6.915 1.00 94.44 146 ARG A O 1
ATOM 1134 N N . HIS A 1 147 ? -6.502 13.827 6.851 1.00 95.50 147 HIS A N 1
ATOM 1135 C CA . HIS A 1 147 ? -6.517 13.549 5.420 1.00 95.50 147 HIS A CA 1
ATOM 1136 C C . HIS A 1 147 ? -7.622 12.545 5.067 1.00 95.50 147 HIS A C 1
ATOM 1138 O O . HIS A 1 147 ? -8.141 11.816 5.914 1.00 95.50 147 HIS A O 1
ATOM 1144 N N . VAL A 1 148 ? -8.019 12.518 3.796 1.00 97.56 148 VAL A N 1
ATOM 1145 C CA . VAL A 1 148 ? -8.760 11.371 3.257 1.00 97.56 148 VAL A CA 1
ATOM 1146 C C . VAL A 1 148 ? -7.735 10.272 2.993 1.00 97.56 148 VAL A C 1
ATOM 1148 O O . VAL A 1 148 ? -6.802 10.498 2.226 1.00 97.56 148 VAL A O 1
ATOM 1151 N N . VAL A 1 149 ? -7.902 9.107 3.622 1.00 97.69 149 VAL A N 1
ATOM 1152 C CA . VAL A 1 149 ? -7.000 7.957 3.468 1.00 97.69 149 VAL A CA 1
ATOM 1153 C C . VAL A 1 149 ? -7.732 6.832 2.746 1.00 97.69 149 VAL A C 1
ATOM 1155 O O . VAL A 1 149 ? -8.654 6.215 3.278 1.00 97.69 149 VAL A O 1
ATOM 1158 N N . LEU A 1 150 ? -7.320 6.572 1.511 1.00 97.88 150 LEU A N 1
ATOM 1159 C CA . LEU A 1 150 ? -7.839 5.513 0.653 1.00 97.88 150 LEU A CA 1
ATOM 1160 C C . LEU A 1 150 ? -6.829 4.368 0.541 1.00 97.88 150 LEU A C 1
ATOM 1162 O O . LEU A 1 150 ? -5.669 4.514 0.920 1.00 97.88 150 LEU A O 1
ATOM 1166 N N . THR A 1 151 ? -7.247 3.230 -0.014 1.00 96.56 151 THR A N 1
ATOM 1167 C CA . THR A 1 151 ? -6.336 2.143 -0.378 1.00 96.56 151 THR A CA 1
ATOM 1168 C C . THR A 1 151 ? -6.314 1.880 -1.872 1.00 96.56 151 THR A C 1
ATOM 1170 O O . THR A 1 151 ? -7.351 1.844 -2.535 1.00 96.56 151 THR A O 1
ATOM 1173 N N . GLN A 1 152 ? -5.112 1.640 -2.389 1.00 95.88 152 GLN A N 1
ATOM 1174 C CA . GLN A 1 152 ? -4.886 1.270 -3.781 1.00 95.88 152 GLN A CA 1
ATOM 1175 C C . GLN A 1 152 ? -5.606 -0.036 -4.154 1.00 95.88 152 GLN A C 1
ATOM 1177 O O . GLN A 1 152 ? -6.130 -0.167 -5.258 1.00 95.88 152 GLN A O 1
ATOM 1182 N N . ASN A 1 153 ? -5.632 -1.009 -3.239 1.00 94.25 153 ASN A N 1
ATOM 1183 C CA . ASN A 1 153 ? -6.032 -2.382 -3.565 1.00 94.25 153 ASN A CA 1
ATOM 1184 C C . ASN A 1 153 ? -7.541 -2.633 -3.443 1.00 94.25 153 ASN A C 1
ATOM 1186 O O . ASN A 1 153 ? -8.010 -3.693 -3.850 1.00 94.25 153 ASN A O 1
ATOM 1190 N N . GLY A 1 154 ? -8.292 -1.686 -2.873 1.00 94.12 154 GLY A N 1
ATOM 1191 C CA . GLY A 1 154 ? -9.715 -1.858 -2.576 1.00 94.12 154 GLY A CA 1
ATOM 1192 C C . GLY A 1 154 ? -10.667 -1.312 -3.637 1.00 94.12 154 GLY A C 1
ATOM 1193 O O . GLY A 1 154 ? -11.861 -1.556 -3.536 1.00 94.12 154 GLY A O 1
ATOM 1194 N N . LEU A 1 155 ? -10.195 -0.562 -4.638 1.00 96.56 155 LEU A N 1
ATOM 1195 C CA . LEU A 1 155 ? -11.086 0.216 -5.514 1.00 96.56 155 LEU A CA 1
ATOM 1196 C C . LEU A 1 155 ? -12.067 -0.654 -6.323 1.00 96.56 155 LEU A C 1
ATOM 1198 O O . LEU A 1 155 ? -13.185 -0.222 -6.580 1.00 96.56 155 LEU A O 1
ATOM 1202 N N . ALA A 1 156 ? -11.690 -1.879 -6.682 1.00 94.81 156 ALA A N 1
ATOM 1203 C CA . ALA A 1 156 ? -12.533 -2.840 -7.389 1.00 94.81 156 ALA A CA 1
ATOM 1204 C C . ALA A 1 156 ? -13.557 -3.551 -6.480 1.00 94.81 156 ALA A C 1
ATOM 1206 O O . ALA A 1 156 ? -14.454 -4.225 -6.985 1.00 94.81 156 ALA A O 1
ATOM 1207 N N . ASP A 1 157 ? -13.438 -3.423 -5.156 1.00 93.00 157 ASP A N 1
ATOM 1208 C CA . ASP A 1 157 ? -14.364 -4.013 -4.190 1.00 93.00 157 ASP A CA 1
ATOM 1209 C C . ASP A 1 157 ? -15.566 -3.081 -3.969 1.00 93.00 157 ASP A C 1
ATOM 1211 O O . ASP A 1 157 ? -15.447 -1.975 -3.438 1.00 93.00 157 ASP A O 1
ATOM 1215 N N . ALA A 1 158 ? -16.761 -3.548 -4.337 1.00 92.69 158 ALA A N 1
ATOM 1216 C CA . ALA A 1 158 ? -18.000 -2.791 -4.179 1.00 92.69 158 ALA A CA 1
ATOM 1217 C C . ALA A 1 158 ? -18.310 -2.426 -2.714 1.00 92.69 158 ALA A C 1
ATOM 1219 O O . ALA A 1 158 ? -18.882 -1.364 -2.453 1.00 92.69 158 ALA A O 1
ATOM 1220 N N . THR A 1 159 ? -17.919 -3.269 -1.753 1.00 93.38 159 THR A N 1
ATOM 1221 C CA . THR A 1 159 ? -18.089 -2.980 -0.321 1.00 93.38 159 THR A CA 1
ATOM 1222 C C . THR A 1 159 ? -17.159 -1.854 0.120 1.00 93.38 159 THR A C 1
ATOM 1224 O O . THR A 1 159 ? -17.561 -0.997 0.907 1.00 93.38 159 THR A O 1
ATOM 1227 N N . TYR A 1 160 ? -15.953 -1.785 -0.451 1.00 95.44 160 TYR A N 1
ATOM 1228 C CA . TYR A 1 160 ? -15.015 -0.697 -0.201 1.00 95.44 160 TYR A CA 1
ATOM 1229 C C . TYR A 1 160 ? -15.452 0.615 -0.867 1.00 95.44 160 TYR A C 1
ATOM 1231 O O . TYR A 1 160 ? -15.350 1.677 -0.254 1.00 95.44 160 TYR A O 1
ATOM 1239 N N . LEU A 1 161 ? -16.015 0.567 -2.078 1.00 95.69 161 LEU A N 1
ATOM 1240 C CA . LEU A 1 161 ? -16.594 1.760 -2.708 1.00 95.69 161 LEU A CA 1
ATOM 1241 C C . LEU A 1 161 ? -17.740 2.342 -1.873 1.00 95.69 161 LEU A C 1
ATOM 1243 O O . LEU A 1 161 ? -17.820 3.556 -1.693 1.00 95.69 161 LEU A O 1
ATOM 1247 N N . GLU A 1 162 ? -18.598 1.487 -1.314 1.00 93.88 162 GLU A N 1
ATOM 1248 C CA . GLU A 1 162 ? -19.640 1.926 -0.385 1.00 93.88 162 GLU A CA 1
ATOM 1249 C C . GLU A 1 162 ? -19.055 2.502 0.909 1.00 93.88 162 GLU A C 1
ATOM 1251 O O . GLU A 1 162 ? -19.478 3.571 1.349 1.00 93.88 162 GLU A O 1
ATOM 1256 N N . TYR A 1 163 ? -18.051 1.837 1.488 1.00 95.06 163 TYR A N 1
ATOM 1257 C CA . TYR A 1 163 ? -17.314 2.334 2.649 1.00 95.06 163 TYR A CA 1
ATOM 1258 C C . TYR A 1 163 ? -16.790 3.758 2.409 1.00 95.06 163 TYR A C 1
ATOM 1260 O O . TYR A 1 163 ? -17.041 4.652 3.217 1.00 95.06 163 TYR A O 1
ATOM 1268 N N . MET A 1 164 ? -16.129 3.997 1.271 1.00 95.75 164 MET A N 1
ATOM 1269 C CA . MET A 1 164 ? -15.611 5.318 0.906 1.00 95.75 164 MET A CA 1
ATOM 1270 C C . MET A 1 164 ? -16.731 6.350 0.772 1.00 95.75 164 MET A C 1
ATOM 1272 O O . MET A 1 164 ? -16.591 7.456 1.293 1.00 95.75 164 MET A O 1
ATOM 1276 N N . ARG A 1 165 ? -17.840 5.992 0.104 1.00 95.00 165 ARG A N 1
ATOM 1277 C CA . ARG A 1 165 ? -19.012 6.867 -0.065 1.00 95.00 165 ARG A CA 1
ATOM 1278 C C . ARG A 1 165 ? -19.575 7.337 1.262 1.00 95.00 165 ARG A C 1
ATOM 1280 O O . ARG A 1 165 ? -19.856 8.519 1.391 1.00 95.00 165 ARG A O 1
ATOM 1287 N N . VAL A 1 166 ? -19.705 6.445 2.239 1.00 94.88 166 VAL A N 1
ATOM 1288 C CA . VAL A 1 166 ? -20.242 6.805 3.558 1.00 94.88 166 VAL A CA 1
ATOM 1289 C C . VAL A 1 166 ? -19.218 7.585 4.391 1.00 94.88 166 VAL A C 1
ATOM 1291 O O . VAL A 1 166 ? -19.593 8.536 5.068 1.00 94.88 166 VAL A O 1
ATOM 1294 N N . GLN A 1 167 ? -17.934 7.218 4.339 1.00 94.62 167 GLN A N 1
ATOM 1295 C CA . GLN A 1 167 ? -16.892 7.830 5.174 1.00 94.62 167 GLN A CA 1
ATOM 1296 C C . GLN A 1 167 ? -16.467 9.228 4.699 1.00 94.62 167 GLN A C 1
ATOM 1298 O O . GLN A 1 167 ? -16.110 10.078 5.516 1.00 94.62 167 GLN A O 1
ATOM 1303 N N . TYR A 1 168 ? -16.462 9.467 3.386 1.00 96.06 168 TYR A N 1
ATOM 1304 C CA . TYR A 1 168 ? -15.858 10.660 2.783 1.00 96.06 168 TYR A CA 1
ATOM 1305 C C . TYR A 1 168 ? -16.833 11.488 1.937 1.00 96.06 168 TYR A C 1
ATOM 1307 O O . TYR A 1 168 ? -16.400 12.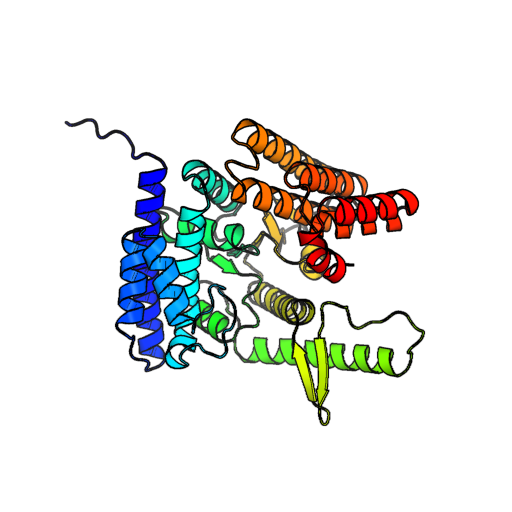322 1.137 1.00 96.06 168 TYR A O 1
ATOM 1315 N N . GLU A 1 169 ? -18.142 11.289 2.121 1.00 93.75 169 GLU A N 1
ATOM 1316 C CA . GLU A 1 169 ? -19.184 12.095 1.482 1.00 93.75 169 GLU A CA 1
ATOM 1317 C C . GLU A 1 169 ? -18.898 13.599 1.642 1.00 93.75 169 GLU A C 1
ATOM 1319 O O . GLU A 1 169 ? -18.579 14.083 2.728 1.00 93.75 169 GLU A O 1
ATOM 1324 N N . GLY A 1 170 ? -18.967 14.343 0.536 1.00 94.44 170 GLY A N 1
ATOM 1325 C CA . GLY A 1 170 ? -18.728 15.789 0.518 1.00 94.44 170 GLY A CA 1
ATOM 1326 C C . GLY A 1 170 ? -17.259 16.228 0.582 1.00 94.44 170 GLY A C 1
ATOM 1327 O O . GLY A 1 170 ? -16.999 17.419 0.434 1.00 94.44 170 GLY A O 1
ATOM 1328 N N . ARG A 1 171 ? -16.293 15.312 0.758 1.00 95.69 171 ARG A N 1
ATOM 1329 C CA . ARG A 1 171 ? -14.852 15.650 0.769 1.00 95.69 171 ARG A CA 1
ATOM 1330 C C . ARG A 1 171 ? -14.183 15.552 -0.601 1.00 95.69 171 ARG A C 1
ATOM 1332 O O . ARG A 1 171 ? -13.192 16.230 -0.837 1.00 95.69 171 ARG A O 1
ATOM 1339 N N . LEU A 1 172 ? -14.705 14.695 -1.473 1.00 96.62 172 LEU A N 1
ATOM 1340 C CA . LEU A 1 172 ? -14.253 14.492 -2.848 1.00 96.62 172 LEU A CA 1
ATOM 1341 C C . LEU A 1 172 ? -15.373 13.858 -3.681 1.00 96.62 172 LEU A C 1
ATOM 1343 O O . LEU A 1 172 ? -16.307 13.261 -3.139 1.00 96.62 172 LEU A O 1
ATOM 1347 N N . ALA A 1 173 ? -15.276 13.952 -5.004 1.00 97.56 173 ALA A N 1
ATOM 1348 C CA . ALA A 1 173 ? -16.147 13.222 -5.913 1.00 97.56 173 ALA A CA 1
ATOM 1349 C C . ALA A 1 173 ? -15.753 11.735 -5.922 1.00 97.56 173 ALA A C 1
ATOM 1351 O O . ALA A 1 173 ? -14.702 11.357 -6.441 1.00 97.56 173 ALA A O 1
ATOM 1352 N N . LEU A 1 174 ? -16.597 10.892 -5.328 1.00 97.31 174 LEU A N 1
ATOM 1353 C CA . LEU A 1 174 ? -16.326 9.468 -5.110 1.00 97.31 174 LEU A CA 1
ATOM 1354 C C . LEU A 1 174 ? -16.744 8.601 -6.304 1.00 97.31 174 LEU A C 1
ATOM 1356 O O . LEU A 1 174 ? -17.587 8.994 -7.115 1.00 97.31 174 LEU A O 1
ATOM 1360 N N . LEU A 1 175 ? -16.144 7.414 -6.410 1.00 97.81 175 LEU A N 1
ATOM 1361 C CA . LEU A 1 175 ? -16.510 6.405 -7.407 1.00 97.81 175 LEU A CA 1
ATOM 1362 C C . LEU A 1 175 ? -17.894 5.818 -7.098 1.00 97.81 175 LEU A C 1
ATOM 1364 O O . LEU A 1 175 ? -18.236 5.538 -5.942 1.00 97.81 175 LEU A O 1
ATOM 1368 N N . ASP A 1 176 ? -18.684 5.605 -8.144 1.00 94.19 176 ASP A N 1
ATOM 1369 C CA . ASP A 1 176 ? -19.990 4.956 -8.051 1.00 94.19 176 ASP A CA 1
ATOM 1370 C C . ASP A 1 176 ? -20.020 3.590 -8.762 1.00 94.19 176 ASP A C 1
ATOM 1372 O O . ASP A 1 176 ? -19.011 3.077 -9.252 1.00 94.19 176 ASP A O 1
ATOM 1376 N N . GLU A 1 177 ? -21.190 2.953 -8.772 1.00 94.81 177 GLU A N 1
ATOM 1377 C CA . GLU A 1 177 ? -21.384 1.655 -9.426 1.00 94.81 177 GLU A CA 1
ATOM 1378 C C . GLU A 1 177 ? -21.173 1.717 -10.945 1.00 94.81 177 GLU A C 1
ATOM 1380 O O . GLU A 1 177 ? -20.715 0.739 -11.533 1.00 94.81 177 GLU A O 1
ATOM 1385 N N . LYS A 1 178 ? -21.449 2.862 -11.585 1.00 96.88 178 LYS A N 1
ATOM 1386 C CA . LYS A 1 178 ? -21.240 3.042 -13.029 1.00 96.88 178 LYS A CA 1
ATOM 1387 C C . LYS A 1 178 ? -19.757 3.15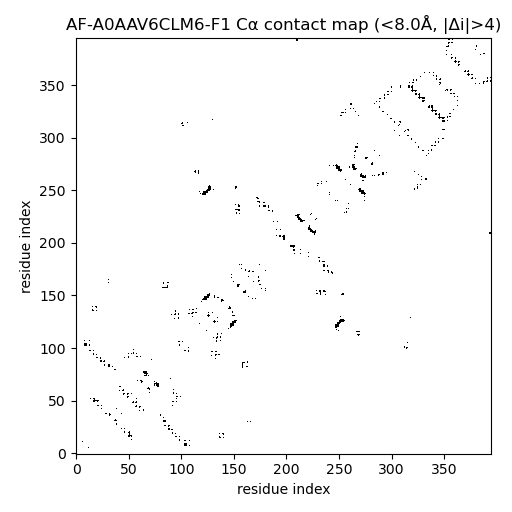2 -13.348 1.00 96.88 178 LYS A C 1
ATOM 1389 O O . LYS A 1 178 ? -19.309 2.575 -14.336 1.00 96.88 178 LYS A O 1
ATOM 1394 N N . ASP A 1 179 ? -18.995 3.854 -12.511 1.00 97.75 179 ASP A N 1
ATOM 1395 C CA . ASP A 1 179 ? -17.537 3.913 -12.628 1.00 97.75 179 ASP A CA 1
ATOM 1396 C C . ASP A 1 179 ? -16.917 2.517 -12.509 1.00 97.75 179 ASP A C 1
ATOM 1398 O O . ASP A 1 179 ? -16.066 2.155 -13.327 1.00 97.75 179 ASP A O 1
ATOM 1402 N N . SER A 1 180 ? -17.383 1.730 -11.531 1.00 96.81 180 SER A N 1
ATOM 1403 C CA . SER A 1 180 ? -16.983 0.331 -11.350 1.00 96.81 180 SER A CA 1
ATOM 1404 C C . SER A 1 180 ? -17.306 -0.502 -12.589 1.00 96.81 180 SER A C 1
ATOM 1406 O O . SER A 1 180 ? -16.390 -1.019 -13.231 1.00 96.81 180 SER A O 1
ATOM 1408 N N . ALA A 1 181 ? -18.576 -0.547 -13.004 1.00 96.56 181 ALA A N 1
ATOM 1409 C CA . ALA A 1 181 ? -19.014 -1.310 -14.174 1.00 96.56 181 ALA A CA 1
ATOM 1410 C C . ALA A 1 181 ? -18.195 -0.964 -15.427 1.00 96.56 181 ALA A C 1
ATOM 1412 O O . ALA A 1 181 ? -17.658 -1.856 -16.081 1.00 96.56 181 ALA A O 1
ATOM 1413 N N . ALA A 1 182 ? -17.989 0.326 -15.700 1.00 97.44 182 ALA A N 1
ATOM 1414 C CA . ALA A 1 182 ? -17.222 0.768 -16.859 1.00 97.44 182 ALA A CA 1
ATOM 1415 C C . ALA A 1 182 ? -15.730 0.382 -16.788 1.00 97.44 182 ALA A C 1
ATOM 1417 O O . ALA A 1 182 ? -15.102 0.154 -17.823 1.00 97.44 182 ALA A O 1
ATOM 1418 N N . ALA A 1 183 ? -15.128 0.316 -15.595 1.00 97.19 183 ALA A N 1
ATOM 1419 C CA . ALA A 1 183 ? -13.751 -0.156 -15.430 1.00 97.19 183 ALA A CA 1
ATOM 1420 C C . ALA A 1 183 ? -13.630 -1.670 -15.666 1.00 97.19 183 ALA A C 1
ATOM 1422 O O . ALA A 1 183 ? -12.707 -2.102 -16.364 1.00 97.19 183 ALA A O 1
ATOM 1423 N N . PHE A 1 184 ? -14.575 -2.455 -15.140 1.00 95.62 184 PHE A N 1
ATOM 1424 C CA . PHE A 1 184 ? -14.651 -3.900 -15.372 1.00 95.62 184 PHE A CA 1
ATOM 1425 C C . PHE A 1 184 ? -14.892 -4.219 -16.850 1.00 95.62 184 PHE A C 1
ATOM 1427 O O . PHE A 1 184 ? -14.160 -5.023 -17.421 1.00 95.62 184 PHE A O 1
ATOM 1434 N N . GLU A 1 185 ? -15.852 -3.558 -17.498 1.00 95.12 185 GLU A N 1
ATOM 1435 C CA . GLU A 1 185 ? -16.140 -3.728 -18.929 1.00 95.12 185 GLU A CA 1
ATOM 1436 C C . GLU A 1 185 ? -14.916 -3.415 -19.796 1.00 95.12 185 GLU A C 1
ATOM 1438 O O . GLU A 1 185 ? -14.551 -4.210 -20.664 1.00 95.12 185 GLU A O 1
ATOM 1443 N N . ALA A 1 186 ? -14.233 -2.298 -19.522 1.00 95.56 186 ALA A N 1
ATOM 1444 C CA . ALA A 1 186 ? -13.022 -1.918 -20.245 1.00 95.56 186 ALA A CA 1
ATOM 1445 C C . ALA A 1 186 ? -11.883 -2.932 -20.055 1.00 95.56 186 ALA A C 1
ATOM 1447 O O . ALA A 1 186 ? -11.136 -3.198 -20.995 1.00 95.56 186 ALA A O 1
ATOM 1448 N N . TYR A 1 187 ? -11.732 -3.500 -18.854 1.00 95.00 187 TYR A N 1
ATOM 1449 C CA . TYR A 1 187 ? -10.758 -4.565 -18.614 1.00 95.00 187 TYR A CA 1
ATOM 1450 C C . TYR A 1 187 ? -11.145 -5.865 -19.334 1.00 95.00 187 TYR A C 1
ATOM 1452 O O . TYR A 1 187 ? -10.299 -6.464 -19.988 1.00 95.00 187 TYR A O 1
ATOM 1460 N N . ILE A 1 188 ? -12.414 -6.284 -19.270 1.00 93.44 188 ILE A N 1
ATOM 1461 C CA . ILE A 1 188 ? -12.911 -7.500 -19.936 1.00 93.44 188 ILE A CA 1
ATOM 1462 C C . ILE A 1 188 ? -12.703 -7.417 -21.450 1.00 93.44 188 ILE A C 1
ATOM 1464 O O . ILE A 1 188 ? -12.287 -8.404 -22.056 1.00 93.44 188 ILE A O 1
ATOM 1468 N N . ALA A 1 189 ? -12.981 -6.264 -22.063 1.00 92.81 189 ALA A N 1
ATOM 1469 C CA . ALA A 1 189 ? -12.781 -6.059 -23.496 1.00 92.81 189 ALA A CA 1
ATOM 1470 C C . ALA A 1 189 ? -11.310 -6.269 -23.900 1.00 92.81 189 ALA A C 1
ATOM 1472 O O . ALA A 1 189 ? -11.025 -7.105 -24.756 1.00 92.81 189 ALA A O 1
ATOM 1473 N N . ASP A 1 190 ? -10.378 -5.603 -23.214 1.00 93.50 190 ASP A N 1
ATOM 1474 C CA . ASP A 1 190 ? -8.933 -5.760 -23.432 1.00 93.50 190 ASP A CA 1
ATOM 1475 C C . ASP A 1 190 ? -8.449 -7.200 -23.156 1.00 93.50 190 ASP A C 1
ATOM 1477 O O . ASP A 1 190 ? -7.712 -7.796 -23.946 1.00 93.50 190 ASP A O 1
ATOM 1481 N N . ALA A 1 191 ? -8.907 -7.808 -22.059 1.00 92.38 191 ALA A N 1
ATOM 1482 C CA . ALA A 1 191 ? -8.545 -9.169 -21.677 1.00 92.38 191 ALA A CA 1
ATOM 1483 C C . ALA A 1 191 ? -9.004 -10.207 -22.716 1.00 92.38 191 ALA A C 1
ATOM 1485 O O . ALA A 1 191 ? -8.261 -11.146 -23.013 1.00 92.38 191 ALA A O 1
ATOM 1486 N N . ARG A 1 192 ? -10.194 -10.030 -23.311 1.00 90.94 192 ARG A N 1
ATOM 1487 C CA . ARG A 1 192 ? -10.699 -10.881 -24.405 1.00 90.94 192 ARG A CA 1
ATOM 1488 C C . ARG A 1 192 ? -9.782 -10.835 -25.620 1.00 90.94 192 ARG A C 1
ATOM 1490 O O . ARG A 1 192 ? -9.461 -11.887 -26.167 1.00 90.94 192 ARG A O 1
ATOM 1497 N N . GLU A 1 193 ? -9.333 -9.649 -26.019 1.00 92.69 193 GLU A N 1
ATOM 1498 C CA . GLU A 1 193 ? -8.430 -9.486 -27.162 1.00 92.69 193 GLU A CA 1
ATOM 1499 C C . GLU A 1 193 ? -7.069 -10.147 -26.913 1.00 92.69 193 GLU A C 1
ATOM 1501 O O . GLU A 1 193 ? -6.556 -10.870 -27.772 1.00 92.69 193 GLU A O 1
ATOM 1506 N N . ARG A 1 194 ? -6.493 -9.956 -25.719 1.00 93.62 194 ARG A N 1
ATOM 1507 C CA . ARG A 1 194 ? -5.208 -10.568 -25.340 1.00 93.62 194 ARG A CA 1
ATOM 1508 C C . ARG A 1 194 ? -5.299 -12.089 -25.250 1.00 93.62 194 ARG A C 1
ATOM 1510 O O . ARG A 1 194 ? -4.404 -12.780 -25.733 1.00 93.62 194 ARG A O 1
ATOM 1517 N N . LEU A 1 195 ? -6.393 -12.613 -24.703 1.00 90.88 195 LEU A N 1
ATOM 1518 C CA . LEU A 1 195 ? -6.627 -14.052 -24.624 1.00 90.88 195 LEU A CA 1
ATOM 1519 C C . LEU A 1 195 ? -6.841 -14.675 -26.010 1.00 90.88 195 LEU A C 1
ATOM 1521 O O . LEU A 1 195 ? -6.237 -15.704 -26.313 1.00 90.88 195 LEU A O 1
ATOM 1525 N N . ALA A 1 196 ? -7.632 -14.033 -26.874 1.00 91.00 196 ALA A N 1
ATOM 1526 C CA . ALA A 1 196 ? -7.831 -14.479 -28.251 1.00 91.00 196 ALA A CA 1
ATOM 1527 C C . ALA A 1 196 ? -6.512 -14.486 -29.036 1.00 91.00 196 ALA A C 1
ATOM 1529 O O . ALA A 1 196 ? -6.209 -15.464 -29.720 1.00 91.00 196 ALA A O 1
ATOM 1530 N N . HIS A 1 197 ? -5.687 -13.444 -28.882 1.00 93.81 197 HIS A N 1
ATOM 1531 C CA . HIS A 1 197 ? -4.342 -13.416 -29.455 1.00 93.81 197 HIS A CA 1
ATOM 1532 C C . HIS A 1 197 ? -3.513 -14.625 -29.010 1.00 93.81 197 HIS A C 1
ATOM 1534 O O . HIS A 1 197 ? -2.929 -15.301 -29.856 1.00 93.81 197 HIS A O 1
ATOM 1540 N N . ASP A 1 198 ? -3.466 -14.910 -27.707 1.00 93.38 198 ASP A N 1
ATOM 1541 C CA . ASP A 1 198 ? -2.620 -15.968 -27.146 1.00 93.38 198 ASP A CA 1
ATOM 1542 C C . ASP A 1 198 ? -3.077 -17.379 -27.532 1.00 93.38 198 ASP A C 1
ATOM 1544 O O . ASP A 1 198 ? -2.244 -18.291 -27.593 1.00 93.38 198 ASP A O 1
ATOM 1548 N N . GLN A 1 199 ? -4.377 -17.556 -27.790 1.00 90.69 199 GLN A N 1
ATOM 1549 C CA . GLN A 1 199 ? -4.969 -18.789 -28.317 1.00 90.69 199 GLN A CA 1
ATOM 1550 C C . GLN A 1 199 ? -4.673 -18.972 -29.809 1.00 90.69 199 GLN A C 1
ATOM 1552 O O . GLN A 1 199 ? -4.325 -20.069 -30.238 1.00 90.69 199 GLN A O 1
ATOM 1557 N N . GLN A 1 200 ? -4.786 -17.900 -30.596 1.00 94.44 200 GLN A N 1
ATOM 1558 C CA . GLN A 1 200 ? -4.553 -17.927 -32.044 1.00 94.44 200 GLN A CA 1
ATOM 1559 C C . GLN A 1 200 ? -3.061 -17.992 -32.398 1.00 94.44 200 GLN A C 1
ATOM 1561 O O . GLN A 1 200 ? -2.701 -18.521 -33.446 1.00 94.44 200 GLN A O 1
ATOM 1566 N N . ASN A 1 201 ? -2.187 -17.485 -31.523 1.00 95.00 201 ASN A N 1
ATOM 1567 C CA . ASN A 1 201 ? -0.746 -17.383 -31.749 1.00 95.00 201 ASN A CA 1
ATOM 1568 C C . ASN A 1 201 ? 0.033 -18.082 -30.618 1.00 95.00 201 ASN A C 1
ATOM 1570 O O . ASN A 1 201 ? 0.700 -17.418 -29.820 1.00 95.00 201 ASN A O 1
ATOM 1574 N N . PRO A 1 202 ? -0.018 -19.424 -30.513 1.00 92.06 202 PRO A N 1
ATOM 1575 C CA . PRO A 1 202 ? 0.553 -20.142 -29.374 1.00 92.06 202 PRO A CA 1
ATOM 1576 C C . PRO A 1 202 ? 2.077 -19.994 -29.245 1.00 92.06 202 PRO A C 1
ATOM 1578 O O . PRO A 1 202 ? 2.589 -20.091 -28.132 1.00 92.06 202 PRO A O 1
ATOM 1581 N N . SER A 1 203 ? 2.784 -19.739 -30.351 1.00 93.88 203 SER A N 1
ATOM 1582 C CA . SER A 1 203 ? 4.239 -19.536 -30.397 1.00 93.88 203 SER A CA 1
ATOM 1583 C C . SER A 1 203 ? 4.680 -18.077 -30.236 1.00 93.88 203 SER A C 1
ATOM 1585 O O . SER A 1 203 ? 5.878 -17.821 -30.127 1.00 93.88 203 SER A O 1
ATOM 1587 N N . ALA A 1 204 ? 3.753 -17.115 -30.270 1.00 92.75 204 ALA A N 1
ATOM 1588 C CA . ALA A 1 204 ? 4.071 -15.707 -30.056 1.00 92.75 204 ALA A CA 1
ATOM 1589 C C . ALA A 1 204 ? 4.236 -15.406 -28.553 1.00 92.75 204 ALA A C 1
ATOM 1591 O O . ALA A 1 204 ? 3.700 -16.142 -27.717 1.00 92.75 204 ALA A O 1
ATOM 1592 N N . PRO A 1 205 ? 4.942 -14.319 -28.184 1.00 91.75 205 PRO A N 1
ATOM 1593 C CA . PRO A 1 205 ? 4.970 -13.850 -26.805 1.00 91.75 205 PRO A CA 1
ATOM 1594 C C . PRO A 1 205 ? 3.551 -13.648 -26.265 1.00 91.75 205 PRO A C 1
ATOM 1596 O O . PRO A 1 205 ? 2.721 -13.006 -26.914 1.00 91.75 205 PRO A O 1
ATOM 1599 N N . LYS A 1 206 ? 3.284 -14.204 -25.080 1.00 91.56 206 LYS A N 1
ATOM 1600 C CA . LYS A 1 206 ? 1.973 -14.117 -24.431 1.00 91.56 206 LYS A CA 1
ATOM 1601 C C . LYS A 1 206 ? 1.647 -12.674 -24.052 1.00 91.56 206 LYS A C 1
ATOM 1603 O O . LYS A 1 206 ? 2.509 -11.950 -23.552 1.00 91.56 206 LYS A O 1
ATOM 1608 N N . ARG A 1 207 ? 0.401 -12.267 -24.293 1.00 91.75 207 ARG A N 1
ATOM 1609 C CA . ARG A 1 207 ? -0.149 -10.956 -23.917 1.00 91.75 207 ARG A CA 1
ATOM 1610 C C . ARG A 1 207 ? -0.919 -11.006 -22.602 1.00 91.75 207 ARG A C 1
ATOM 1612 O O . ARG A 1 207 ? -1.037 -9.978 -21.933 1.00 91.75 207 ARG A O 1
ATOM 1619 N N . VAL A 1 208 ? -1.460 -12.161 -22.223 1.00 89.19 208 VAL A N 1
ATOM 1620 C CA . VAL A 1 208 ? -2.011 -12.376 -20.881 1.00 89.19 208 VAL A CA 1
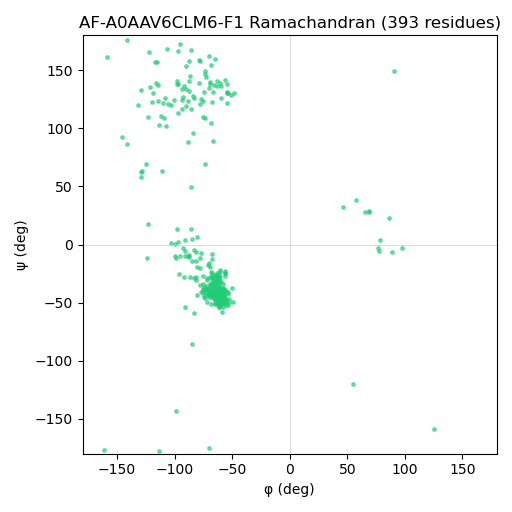ATOM 1621 C C . VAL A 1 208 ? -0.846 -12.550 -19.911 1.00 89.19 208 VAL A C 1
ATOM 1623 O O . VAL A 1 208 ? 0.026 -13.395 -20.123 1.00 89.19 208 VAL A O 1
ATOM 1626 N N . LYS A 1 209 ? -0.796 -11.723 -18.862 1.00 85.88 209 LYS A N 1
ATOM 1627 C CA . LYS A 1 209 ? 0.290 -11.781 -17.879 1.00 85.88 209 LYS A CA 1
ATOM 1628 C C . LYS A 1 209 ? 0.120 -13.017 -16.985 1.00 85.88 209 LYS A C 1
ATOM 1630 O O . LYS A 1 209 ? -1.014 -13.369 -16.670 1.00 85.88 209 LYS A O 1
ATOM 1635 N N . PRO A 1 210 ? 1.207 -13.623 -16.473 1.00 83.38 210 PRO A N 1
ATOM 1636 C CA . PRO A 1 210 ? 1.120 -14.752 -15.537 1.00 83.38 210 PRO A CA 1
ATOM 1637 C C . PRO A 1 210 ? 0.300 -14.461 -14.268 1.00 83.38 210 PRO A C 1
ATOM 1639 O O . PRO A 1 210 ? -0.283 -15.364 -13.671 1.00 83.38 210 PRO A O 1
ATOM 1642 N N . THR A 1 211 ? 0.239 -13.193 -13.856 1.00 84.38 211 THR A N 1
ATOM 1643 C CA . THR A 1 211 ? -0.517 -12.729 -12.686 1.00 84.38 211 THR A CA 1
ATOM 1644 C C . THR A 1 211 ? -2.012 -12.524 -12.957 1.00 84.38 211 THR A C 1
ATOM 1646 O O . THR A 1 211 ? -2.769 -12.259 -12.019 1.00 84.38 211 THR A O 1
ATOM 1649 N N . GLU A 1 212 ? -2.451 -12.654 -14.210 1.00 86.69 212 GLU A N 1
ATOM 1650 C CA . GLU A 1 212 ? -3.851 -12.610 -14.629 1.00 86.69 212 GLU A CA 1
ATOM 1651 C C . GLU A 1 212 ? -4.365 -14.036 -14.842 1.00 86.69 212 GLU A C 1
ATOM 1653 O O . GLU A 1 212 ? -3.818 -14.806 -15.629 1.00 86.69 212 GLU A O 1
ATOM 1658 N N . GLN A 1 213 ? -5.445 -14.397 -14.155 1.00 85.50 213 GLN A N 1
ATOM 1659 C CA . GLN A 1 213 ? -6.110 -15.680 -14.352 1.00 85.50 213 GLN A CA 1
ATOM 1660 C C . GLN A 1 213 ? -7.421 -15.430 -15.086 1.00 85.50 213 GLN A C 1
ATOM 1662 O O . GLN A 1 213 ? -8.411 -14.992 -14.502 1.00 85.50 213 GLN A O 1
ATOM 1667 N N . LEU A 1 214 ? -7.408 -15.703 -16.388 1.00 85.81 214 LEU A N 1
ATOM 1668 C CA . LEU A 1 214 ? -8.558 -15.532 -17.266 1.00 85.81 214 LEU A CA 1
ATOM 1669 C C . LEU A 1 214 ? -9.102 -16.904 -17.655 1.00 85.81 214 LEU A C 1
ATOM 1671 O O . LEU A 1 214 ? -8.361 -17.744 -18.168 1.00 85.81 214 LEU A O 1
ATOM 1675 N N . ARG A 1 215 ? -10.398 -17.134 -17.433 1.00 80.75 215 ARG A N 1
ATOM 1676 C CA . ARG A 1 215 ? -11.101 -18.320 -17.947 1.00 80.75 215 ARG A CA 1
ATOM 1677 C C . ARG A 1 215 ? -12.262 -17.881 -18.822 1.00 80.75 215 ARG A C 1
ATOM 1679 O O . ARG A 1 215 ? -13.005 -16.981 -18.448 1.00 80.75 215 ARG A O 1
ATOM 1686 N N . LEU A 1 216 ? -12.411 -18.523 -19.973 1.00 79.38 216 LEU A N 1
ATOM 1687 C CA . LEU A 1 216 ? -13.588 -18.378 -20.822 1.00 79.38 216 LEU A CA 1
ATOM 1688 C C . LEU A 1 216 ? -14.576 -19.483 -20.462 1.00 79.38 216 LEU A C 1
ATOM 1690 O O . LEU A 1 216 ? -14.207 -20.654 -20.524 1.00 79.38 216 LEU A O 1
ATOM 1694 N N . ASP A 1 217 ? -15.802 -19.107 -20.120 1.00 76.06 217 ASP A N 1
ATOM 1695 C CA . ASP A 1 217 ? -16.916 -20.035 -19.922 1.00 76.06 217 ASP A CA 1
ATOM 1696 C C . ASP A 1 217 ? -18.144 -19.517 -20.675 1.00 76.06 217 ASP A C 1
ATOM 1698 O O . ASP A 1 217 ? -18.563 -18.382 -20.461 1.00 76.06 217 ASP A O 1
ATOM 1702 N N . GLU A 1 218 ? -18.660 -20.296 -21.628 1.00 73.44 218 GLU A N 1
ATOM 1703 C CA . GLU A 1 218 ? -19.836 -19.952 -22.455 1.00 73.44 218 GLU A CA 1
ATOM 1704 C C . GLU A 1 218 ? -19.832 -18.518 -23.054 1.00 73.44 218 GLU A C 1
ATOM 1706 O O . GLU A 1 218 ? -20.870 -17.887 -23.237 1.00 73.44 218 GLU A O 1
ATOM 1711 N N . GLY A 1 219 ? -18.650 -17.974 -23.375 1.00 70.69 219 GLY A N 1
ATOM 1712 C CA . GLY A 1 219 ? -18.476 -16.607 -23.905 1.00 70.69 219 GLY A CA 1
ATOM 1713 C C . GLY A 1 219 ? -18.293 -15.509 -22.842 1.00 70.69 219 GLY A C 1
ATOM 1714 O O . GLY A 1 219 ? -17.947 -14.366 -23.171 1.00 70.69 219 GLY A O 1
ATOM 1715 N N . ASN A 1 220 ? -18.435 -15.845 -21.561 1.00 75.81 220 ASN A N 1
ATOM 1716 C CA . ASN A 1 220 ? -18.119 -14.984 -20.427 1.00 75.81 220 ASN A CA 1
ATOM 1717 C C . ASN A 1 220 ? -16.650 -15.131 -20.025 1.00 75.81 220 ASN A C 1
ATOM 1719 O O . ASN A 1 220 ? -16.086 -16.223 -20.041 1.00 75.81 220 ASN A O 1
ATOM 1723 N N . VAL A 1 221 ? -16.015 -14.012 -19.670 1.00 78.19 221 VAL A N 1
ATOM 1724 C CA . VAL A 1 221 ? -14.655 -14.024 -19.122 1.00 78.19 221 VAL A CA 1
ATOM 1725 C C . VAL A 1 221 ? -14.750 -13.959 -17.609 1.00 78.19 221 VAL A C 1
ATOM 1727 O O . VAL A 1 221 ? -15.163 -12.946 -17.050 1.00 78.19 221 VAL A O 1
ATOM 1730 N N . HIS A 1 222 ? -14.339 -15.037 -16.956 1.00 81.12 222 HIS A N 1
ATOM 1731 C CA . HIS A 1 222 ? -14.112 -15.069 -15.522 1.00 81.12 222 HIS A CA 1
ATOM 1732 C C . HIS A 1 222 ? -12.712 -14.548 -15.226 1.00 81.12 222 HIS A C 1
ATOM 1734 O O . HIS A 1 222 ? -11.724 -15.015 -15.801 1.00 81.12 222 HIS A O 1
ATOM 1740 N N . ILE A 1 223 ? -12.651 -13.578 -14.321 1.00 84.44 223 ILE A N 1
ATOM 1741 C CA . ILE A 1 223 ? -11.437 -12.852 -13.979 1.00 84.44 223 ILE A CA 1
ATOM 1742 C C . ILE A 1 223 ? -11.062 -13.175 -12.538 1.00 84.44 223 ILE A C 1
ATOM 1744 O O . ILE A 1 223 ? -11.849 -12.953 -11.620 1.00 84.44 223 ILE A O 1
ATOM 1748 N N . SER A 1 224 ? -9.844 -13.666 -12.339 1.00 82.25 224 SER A N 1
ATOM 1749 C CA . SER A 1 224 ? -9.220 -13.792 -11.026 1.00 82.25 224 SER A CA 1
ATOM 1750 C C . SER A 1 224 ? -7.728 -13.451 -11.096 1.00 82.25 224 SER A C 1
ATOM 1752 O O . SER A 1 224 ? -7.164 -13.201 -12.163 1.00 82.25 224 SER A O 1
ATOM 1754 N N . GLY A 1 225 ? -7.067 -13.442 -9.941 1.00 84.50 225 GLY A N 1
ATOM 1755 C CA . GLY A 1 225 ? -5.637 -13.155 -9.840 1.00 84.50 225 GLY A CA 1
ATOM 1756 C C . GLY A 1 225 ? -5.324 -11.673 -9.631 1.00 84.50 225 GLY A C 1
ATOM 1757 O O . GLY A 1 225 ? -6.046 -10.777 -10.069 1.00 84.50 225 GLY A O 1
ATOM 1758 N N . VAL A 1 226 ? -4.214 -11.431 -8.933 1.00 85.44 226 VAL A N 1
ATOM 1759 C CA . VAL A 1 226 ? -3.795 -10.094 -8.490 1.00 85.44 226 VAL A CA 1
ATOM 1760 C C . VAL A 1 226 ? -3.566 -9.155 -9.675 1.00 85.44 226 VAL A C 1
ATOM 1762 O O . VAL A 1 226 ? -3.959 -7.996 -9.612 1.00 85.44 226 VAL A O 1
ATOM 1765 N N . GLY A 1 227 ? -3.006 -9.645 -10.786 1.00 88.88 227 GLY A N 1
ATOM 1766 C CA . GLY A 1 227 ? -2.731 -8.816 -11.963 1.00 88.88 227 GLY A CA 1
ATOM 1767 C C . GLY A 1 227 ? -3.995 -8.218 -12.579 1.00 88.88 227 GLY A C 1
ATOM 1768 O O . GLY A 1 227 ? -3.998 -7.053 -12.971 1.00 88.88 227 GLY A O 1
ATOM 1769 N N . ALA A 1 228 ? -5.082 -8.989 -12.606 1.00 92.19 228 ALA A N 1
ATOM 1770 C CA . ALA A 1 228 ? -6.348 -8.538 -13.162 1.00 92.19 228 ALA A CA 1
ATOM 1771 C C . ALA A 1 228 ? -7.047 -7.524 -12.249 1.00 92.19 228 ALA A C 1
ATOM 1773 O O . ALA A 1 228 ? -7.468 -6.459 -12.699 1.00 92.19 228 ALA A O 1
ATOM 1774 N N . VAL A 1 229 ? -7.105 -7.826 -10.947 1.00 92.75 229 VAL A N 1
ATOM 1775 C CA . VAL A 1 229 ? -7.680 -6.928 -9.935 1.00 92.75 229 VAL A CA 1
ATOM 1776 C C . VAL A 1 229 ? -6.936 -5.594 -9.913 1.00 92.75 229 VAL A C 1
ATOM 1778 O O . VAL A 1 229 ? -7.569 -4.540 -9.920 1.00 92.75 229 VAL A O 1
ATOM 1781 N N . MET A 1 230 ? -5.601 -5.612 -9.968 1.00 95.00 230 MET A N 1
ATOM 1782 C CA . MET A 1 230 ? -4.813 -4.379 -9.965 1.00 95.00 230 MET A CA 1
ATOM 1783 C C . MET A 1 230 ? -4.965 -3.565 -11.251 1.00 95.00 230 MET A C 1
ATOM 1785 O O . MET A 1 230 ? -5.021 -2.341 -11.172 1.00 95.00 230 MET A O 1
ATOM 1789 N N . ALA A 1 231 ? -5.131 -4.203 -12.414 1.00 95.00 231 ALA A N 1
ATOM 1790 C CA . ALA A 1 231 ? -5.445 -3.494 -13.657 1.00 95.00 231 ALA A CA 1
ATOM 1791 C C . ALA A 1 231 ? -6.823 -2.802 -13.612 1.00 95.00 231 ALA A C 1
ATOM 1793 O O . ALA A 1 231 ? -7.010 -1.743 -14.213 1.00 95.00 231 ALA A O 1
ATOM 1794 N N . ILE A 1 232 ? -7.796 -3.372 -12.894 1.00 96.75 232 ILE A N 1
ATOM 1795 C CA . ILE A 1 232 ? -9.104 -2.738 -12.663 1.00 96.75 232 ILE A CA 1
ATOM 1796 C C . ILE A 1 232 ? -8.976 -1.598 -11.643 1.00 96.75 232 ILE A C 1
ATOM 1798 O O . ILE A 1 232 ? -9.466 -0.497 -11.902 1.00 96.75 232 ILE A O 1
ATOM 1802 N N . ASN A 1 233 ? -8.266 -1.820 -10.529 1.00 97.62 233 ASN A N 1
ATOM 1803 C CA . ASN A 1 233 ? -7.968 -0.783 -9.534 1.00 97.62 233 ASN A CA 1
ATOM 1804 C C . ASN A 1 233 ? -7.275 0.428 -10.169 1.00 97.62 233 ASN A C 1
ATOM 1806 O O . ASN A 1 233 ? -7.618 1.563 -9.855 1.00 97.62 233 ASN A O 1
ATOM 1810 N N . GLU A 1 234 ? -6.354 0.203 -11.105 1.00 97.50 234 GLU A N 1
ATOM 1811 C CA . GLU A 1 234 ? -5.693 1.262 -11.863 1.00 97.50 234 GLU A CA 1
ATOM 1812 C C . GLU A 1 234 ? -6.686 2.139 -12.633 1.00 97.50 234 GLU A C 1
ATOM 1814 O O . GLU A 1 234 ? -6.674 3.363 -12.499 1.00 97.50 234 GLU A O 1
ATOM 1819 N N . LYS A 1 235 ? -7.590 1.520 -13.402 1.00 97.88 235 LYS A N 1
ATOM 1820 C CA . LYS A 1 235 ? -8.626 2.242 -14.159 1.00 97.88 235 LYS A CA 1
ATOM 1821 C C . LYS A 1 235 ? -9.531 3.052 -13.232 1.00 97.88 235 LYS A C 1
ATOM 1823 O O . LYS A 1 235 ? -9.940 4.161 -13.574 1.00 97.88 235 LYS A O 1
ATOM 1828 N N . LEU A 1 236 ? -9.844 2.507 -12.060 1.00 98.56 236 LEU A N 1
ATOM 1829 C CA . LEU A 1 236 ? -10.667 3.181 -11.059 1.00 98.56 236 LEU A CA 1
ATOM 1830 C C . LEU A 1 236 ? -9.929 4.335 -10.387 1.00 98.56 236 LEU A C 1
ATOM 1832 O O . LEU A 1 236 ? -10.522 5.395 -10.199 1.00 98.56 236 LEU A O 1
ATOM 1836 N N . LEU A 1 237 ? -8.633 4.188 -10.114 1.00 98.12 237 LEU A N 1
ATOM 1837 C CA . LEU A 1 237 ? -7.800 5.280 -9.621 1.00 98.12 237 LEU A CA 1
ATOM 1838 C C . LEU A 1 237 ? -7.725 6.422 -10.643 1.00 98.12 237 LEU A C 1
ATOM 1840 O O . LEU A 1 237 ? -7.926 7.579 -10.283 1.00 98.12 237 LEU A O 1
ATOM 1844 N N . GLN A 1 238 ? -7.514 6.110 -11.925 1.00 97.44 238 GLN A N 1
ATOM 1845 C CA . GLN A 1 238 ? -7.526 7.114 -12.995 1.00 97.44 238 GLN A CA 1
ATOM 1846 C C . GLN A 1 238 ? -8.859 7.871 -13.051 1.00 97.44 238 GLN A C 1
ATOM 1848 O O . GLN A 1 238 ? -8.867 9.096 -13.169 1.00 97.44 238 GLN A O 1
ATOM 1853 N N . ARG A 1 239 ? -9.990 7.161 -12.931 1.00 97.81 239 ARG A N 1
ATOM 1854 C CA . ARG A 1 239 ? -11.325 7.778 -12.870 1.00 97.81 239 ARG A CA 1
ATOM 1855 C C . ARG A 1 239 ? -11.492 8.653 -11.633 1.00 97.81 239 ARG A C 1
ATOM 1857 O O . ARG A 1 239 ? -11.994 9.765 -11.758 1.00 97.81 239 ARG A O 1
ATOM 1864 N N . LEU A 1 240 ? -11.053 8.187 -10.466 1.00 98.00 240 LEU A N 1
ATOM 1865 C CA . LEU A 1 240 ? -11.122 8.953 -9.223 1.00 98.00 240 LEU A CA 1
ATOM 1866 C C . LEU A 1 240 ? -10.336 10.265 -9.342 1.00 98.00 240 LEU A C 1
ATOM 1868 O O . LEU A 1 240 ? -10.873 11.319 -9.011 1.00 98.00 240 LEU A O 1
ATOM 1872 N N . ILE A 1 241 ? -9.111 10.217 -9.873 1.00 96.69 241 ILE A N 1
ATOM 1873 C CA . ILE A 1 241 ? -8.295 11.413 -10.129 1.00 96.69 241 ILE A CA 1
ATOM 1874 C C . ILE A 1 241 ? -8.997 12.333 -11.138 1.00 96.69 241 ILE A C 1
ATOM 1876 O O . ILE A 1 241 ? -9.131 13.528 -10.896 1.00 96.69 241 ILE A O 1
ATOM 1880 N N . ALA A 1 242 ? -9.521 11.790 -12.241 1.00 96.06 242 ALA A N 1
ATOM 1881 C CA . ALA A 1 242 ? -10.203 12.581 -13.267 1.00 96.06 242 ALA A CA 1
ATOM 1882 C C . ALA A 1 242 ? -11.483 13.275 -12.763 1.00 96.06 242 ALA A C 1
ATOM 1884 O O . ALA A 1 242 ? -11.793 14.377 -13.213 1.00 96.06 242 ALA A O 1
ATOM 1885 N N . LYS A 1 243 ? -12.216 12.664 -11.821 1.00 96.75 243 LYS A N 1
ATOM 1886 C CA . LYS A 1 243 ? -13.386 13.279 -11.163 1.00 96.75 243 LYS A CA 1
ATOM 1887 C C . LYS A 1 243 ? -13.006 14.422 -10.217 1.00 96.75 243 LYS A C 1
ATOM 1889 O O . LYS A 1 243 ? -13.879 15.199 -9.843 1.00 96.75 243 LYS A O 1
ATOM 1894 N N . ASN A 1 244 ? -11.734 14.529 -9.836 1.00 96.56 244 ASN A N 1
ATOM 1895 C CA . ASN A 1 244 ? -11.234 15.485 -8.853 1.00 96.56 244 ASN A CA 1
ATOM 1896 C C . ASN A 1 244 ? -10.021 16.261 -9.401 1.00 96.56 244 ASN A C 1
ATOM 1898 O O . ASN A 1 244 ? -8.927 16.153 -8.847 1.00 96.56 244 ASN A O 1
ATOM 1902 N N . PRO A 1 245 ? -10.185 17.048 -10.482 1.00 93.56 245 PRO A N 1
ATOM 1903 C CA . PRO A 1 245 ? -9.060 17.694 -11.161 1.00 93.56 245 PRO A CA 1
ATOM 1904 C C . PRO A 1 245 ? -8.311 18.714 -10.291 1.00 93.56 245 PRO A C 1
ATOM 1906 O O . PRO A 1 245 ? -7.130 18.939 -10.537 1.00 93.56 245 PRO A O 1
ATOM 1909 N N . GLU A 1 246 ? -8.981 19.284 -9.285 1.00 92.00 246 GLU A N 1
ATOM 1910 C CA . GLU A 1 246 ? -8.436 20.286 -8.357 1.00 92.00 246 GLU A CA 1
ATOM 1911 C C . GLU A 1 246 ? -7.726 19.676 -7.134 1.00 92.00 246 GLU A C 1
ATOM 1913 O O . GLU A 1 246 ? -7.128 20.406 -6.347 1.00 92.00 246 GLU A O 1
ATOM 1918 N N . LEU A 1 247 ? -7.815 18.355 -6.927 1.00 94.12 247 LEU A N 1
ATOM 1919 C CA . LEU A 1 247 ? -7.182 17.683 -5.789 1.00 94.12 247 LEU A CA 1
ATOM 1920 C C . LEU A 1 247 ? -5.847 17.062 -6.196 1.00 94.12 247 LEU A C 1
ATOM 1922 O O . LEU A 1 247 ? -5.731 16.446 -7.258 1.00 94.12 247 LEU A O 1
ATOM 1926 N N . SER A 1 248 ? -4.857 17.152 -5.313 1.00 94.50 248 SER A N 1
ATOM 1927 C CA . SER A 1 248 ? -3.623 16.378 -5.404 1.00 94.50 248 SER A CA 1
ATOM 1928 C C . SER A 1 248 ? -3.757 15.045 -4.667 1.00 94.50 248 SER A C 1
ATOM 1930 O O . SER A 1 248 ? -4.552 14.893 -3.731 1.00 94.50 248 SER A O 1
ATOM 1932 N N . PHE A 1 249 ? -2.971 14.061 -5.103 1.00 97.56 249 PHE A N 1
ATOM 1933 C CA . PHE A 1 249 ? -2.990 12.716 -4.535 1.00 97.56 249 PHE A CA 1
ATOM 1934 C C . PHE A 1 249 ? -1.575 12.264 -4.179 1.00 97.56 249 PHE A C 1
ATOM 1936 O O . PHE A 1 249 ? -0.661 12.380 -4.993 1.00 97.56 249 PHE A O 1
ATOM 1943 N N . GLY A 1 250 ? -1.401 11.710 -2.984 1.00 97.75 250 GLY A N 1
ATOM 1944 C CA . GLY A 1 250 ? -0.170 11.066 -2.541 1.00 97.75 250 GLY A CA 1
ATOM 1945 C C . GLY A 1 250 ? -0.336 9.551 -2.537 1.00 97.75 250 GLY A C 1
ATOM 1946 O O . GLY A 1 250 ? -1.213 9.043 -1.846 1.00 97.75 250 GLY A O 1
ATOM 1947 N N . LEU A 1 251 ? 0.486 8.820 -3.287 1.00 98.56 251 LEU A N 1
ATOM 1948 C CA . LEU A 1 251 ? 0.442 7.359 -3.366 1.00 98.56 251 LEU A CA 1
ATOM 1949 C C . LEU A 1 251 ? 1.663 6.735 -2.690 1.00 98.56 251 LEU A C 1
ATOM 1951 O O . LEU A 1 251 ? 2.792 6.946 -3.123 1.00 98.56 251 LEU A O 1
ATOM 1955 N N . GLN A 1 252 ? 1.430 5.892 -1.690 1.00 98.06 252 GLN A N 1
ATOM 1956 C CA . GLN A 1 252 ? 2.386 4.868 -1.279 1.00 98.06 252 GLN A CA 1
ATOM 1957 C C . GLN A 1 252 ? 2.018 3.581 -2.028 1.00 98.06 252 GLN A C 1
ATOM 1959 O O . GLN A 1 252 ? 0.905 3.091 -1.886 1.00 98.06 252 GLN A O 1
ATOM 1964 N N . GLU A 1 253 ? 2.899 3.080 -2.892 1.00 97.50 253 GLU A N 1
ATOM 1965 C CA . GLU A 1 253 ? 2.551 2.028 -3.860 1.00 97.50 253 GLU A CA 1
ATOM 1966 C C . GLU A 1 253 ? 2.714 0.610 -3.281 1.00 97.50 253 GLU A C 1
ATOM 1968 O O . GLU A 1 253 ? 3.756 0.281 -2.713 1.00 97.50 253 GLU A O 1
ATOM 1973 N N . SER A 1 254 ? 1.705 -0.252 -3.468 1.00 94.88 254 SER A N 1
ATOM 1974 C CA . SER A 1 254 ? 1.839 -1.711 -3.332 1.00 94.88 254 SER A CA 1
ATOM 1975 C C . SER A 1 254 ? 2.340 -2.315 -4.639 1.00 94.88 254 SER A C 1
ATOM 1977 O O . SER A 1 254 ? 3.537 -2.492 -4.824 1.00 94.88 254 SER A O 1
ATOM 1979 N N . VAL A 1 255 ? 1.418 -2.609 -5.557 1.00 92.88 255 VAL A N 1
ATOM 1980 C CA . VAL A 1 255 ? 1.691 -3.202 -6.865 1.00 92.88 255 VAL A CA 1
ATOM 1981 C C . VAL A 1 255 ? 1.850 -2.079 -7.893 1.00 92.88 255 VAL A C 1
ATOM 1983 O O . VAL A 1 255 ? 0.994 -1.194 -7.929 1.00 92.88 255 VAL A O 1
ATOM 1986 N N . PRO A 1 256 ? 2.872 -2.115 -8.765 1.00 93.88 256 PRO A N 1
ATOM 1987 C CA . PRO A 1 256 ? 3.081 -1.093 -9.786 1.00 93.88 256 PRO A CA 1
ATOM 1988 C C . PRO A 1 256 ? 1.849 -0.801 -10.644 1.00 93.88 256 PRO A C 1
ATOM 1990 O O . PRO A 1 256 ? 1.276 -1.717 -11.244 1.00 93.88 256 PRO A O 1
ATOM 1993 N N . LEU A 1 257 ? 1.488 0.481 -10.756 1.00 95.00 257 LEU A N 1
ATOM 1994 C CA . LEU A 1 257 ? 0.461 0.963 -11.684 1.00 95.00 257 LEU A CA 1
ATOM 1995 C C . LEU A 1 257 ? 1.122 1.774 -12.813 1.00 95.00 257 LEU A C 1
ATOM 1997 O O . LEU A 1 257 ? 1.582 2.890 -12.578 1.00 95.00 257 LEU A O 1
ATOM 2001 N N . PRO A 1 258 ? 1.178 1.268 -14.059 1.00 93.44 258 PRO A N 1
ATOM 2002 C CA . PRO A 1 258 ? 1.816 1.976 -15.174 1.00 93.44 258 PRO A CA 1
ATOM 2003 C C . PRO A 1 258 ? 1.378 3.440 -15.351 1.00 93.44 258 PRO A C 1
ATOM 2005 O O . PRO A 1 258 ? 2.190 4.305 -15.680 1.00 93.44 258 PRO A O 1
ATOM 2008 N N . SER A 1 259 ? 0.101 3.732 -15.121 1.00 93.31 259 SER A N 1
ATOM 2009 C CA . SER A 1 259 ? -0.476 5.072 -15.233 1.00 93.31 259 SER A CA 1
ATOM 2010 C C . SER A 1 259 ? 0.050 6.044 -14.183 1.00 93.31 259 SER A C 1
ATOM 2012 O O . SER A 1 259 ? 0.218 7.220 -14.500 1.00 93.31 259 SER A O 1
ATOM 2014 N N . THR A 1 260 ? 0.362 5.581 -12.969 1.00 95.12 260 THR A N 1
ATOM 2015 C CA . THR A 1 260 ? 0.937 6.436 -11.922 1.00 95.12 260 THR A CA 1
ATOM 2016 C C . THR A 1 260 ? 2.402 6.721 -12.226 1.00 95.12 260 THR A C 1
ATOM 2018 O O . THR A 1 260 ? 2.831 7.863 -12.104 1.00 95.12 260 THR A O 1
ATOM 2021 N N . HIS A 1 261 ? 3.150 5.744 -12.749 1.00 94.75 261 HIS A N 1
ATOM 2022 C CA . HIS A 1 261 ? 4.550 5.937 -13.151 1.00 94.75 261 HIS A CA 1
ATOM 2023 C C . HIS A 1 261 ? 4.707 6.885 -14.340 1.00 94.75 261 HIS A C 1
ATOM 2025 O O . HIS A 1 261 ? 5.744 7.527 -14.483 1.00 94.75 261 HIS A O 1
ATOM 2031 N N . ALA A 1 262 ? 3.691 7.008 -15.196 1.00 90.06 262 ALA A N 1
ATOM 2032 C CA . ALA A 1 262 ? 3.736 7.906 -16.346 1.00 90.06 262 ALA A CA 1
ATOM 2033 C C . ALA A 1 262 ? 3.779 9.392 -15.944 1.00 90.06 262 ALA A C 1
ATOM 2035 O O . ALA A 1 262 ? 4.428 10.189 -16.627 1.00 90.06 262 ALA A O 1
ATOM 2036 N N . THR A 1 263 ? 3.111 9.761 -14.847 1.00 88.69 263 THR A N 1
ATOM 2037 C CA . THR A 1 263 ? 2.920 11.164 -14.432 1.00 88.69 263 THR A CA 1
ATOM 2038 C C . THR A 1 263 ? 3.410 11.479 -13.021 1.00 88.69 263 THR A C 1
ATOM 2040 O O . THR A 1 263 ? 3.449 12.645 -12.644 1.00 88.69 263 THR A O 1
ATOM 2043 N N . GLY A 1 264 ? 3.728 10.464 -12.222 1.00 93.94 264 GLY A N 1
ATOM 2044 C CA . GLY A 1 264 ? 4.060 10.615 -10.815 1.00 93.94 264 GLY A CA 1
ATOM 2045 C C . GLY A 1 264 ? 5.437 11.221 -10.577 1.00 93.94 264 GLY A C 1
ATOM 2046 O O . GLY A 1 264 ? 6.384 10.972 -11.327 1.00 93.94 264 GLY A O 1
ATOM 2047 N N . ILE A 1 265 ? 5.540 11.998 -9.501 1.00 95.38 265 ILE A N 1
ATOM 2048 C CA . ILE A 1 265 ? 6.778 12.636 -9.045 1.00 95.38 265 ILE A CA 1
ATOM 2049 C C . ILE A 1 265 ? 7.110 12.113 -7.640 1.00 95.38 265 ILE A C 1
ATOM 2051 O O . ILE A 1 265 ? 6.220 12.101 -6.789 1.00 95.38 265 ILE A O 1
ATOM 2055 N N . PRO A 1 266 ? 8.347 11.661 -7.364 1.00 96.50 266 PRO A N 1
ATOM 2056 C CA . PRO A 1 266 ? 8.744 11.262 -6.021 1.00 96.50 266 PRO A CA 1
ATOM 2057 C C . PRO A 1 266 ? 8.609 12.434 -5.045 1.00 96.50 266 PRO A C 1
ATOM 2059 O O . PRO A 1 266 ? 9.037 13.545 -5.352 1.00 96.50 266 PRO A O 1
ATOM 2062 N N . ASN A 1 267 ? 8.063 12.175 -3.863 1.00 95.19 267 ASN A N 1
ATOM 2063 C CA . ASN A 1 267 ? 8.032 13.116 -2.751 1.00 95.19 267 ASN A CA 1
ATOM 2064 C C . ASN A 1 267 ? 8.266 12.348 -1.443 1.00 95.19 267 ASN A C 1
ATOM 2066 O O . ASN A 1 267 ? 7.328 11.858 -0.816 1.00 95.19 267 ASN A O 1
ATOM 2070 N N . GLY A 1 268 ? 9.537 12.159 -1.080 1.00 95.81 268 GLY A N 1
ATOM 2071 C CA . GLY A 1 268 ? 9.924 11.331 0.064 1.00 95.81 268 GLY A CA 1
ATOM 2072 C C . GLY A 1 268 ? 9.351 9.901 -0.022 1.00 95.81 268 GLY A C 1
ATOM 2073 O O . GLY A 1 268 ? 9.656 9.190 -0.985 1.00 95.81 268 GLY A O 1
ATOM 2074 N N . PRO A 1 269 ? 8.529 9.455 0.952 1.00 96.56 269 PRO A N 1
ATOM 2075 C CA . PRO A 1 269 ? 7.988 8.093 0.999 1.00 96.56 269 PRO A CA 1
ATOM 2076 C C . PRO A 1 269 ? 6.829 7.838 0.022 1.00 96.56 269 PRO A C 1
ATOM 2078 O O . PRO A 1 269 ? 6.376 6.695 -0.082 1.00 96.56 269 PRO A O 1
ATOM 2081 N N . ILE A 1 270 ? 6.321 8.872 -0.657 1.00 97.50 270 ILE A N 1
ATOM 2082 C CA . ILE A 1 270 ? 5.157 8.785 -1.546 1.00 97.50 270 ILE A CA 1
ATOM 2083 C C . ILE A 1 270 ? 5.489 9.239 -2.970 1.00 97.50 270 ILE A C 1
ATOM 2085 O O . ILE A 1 270 ? 6.494 9.894 -3.244 1.00 97.50 270 ILE A O 1
ATOM 2089 N N . MET A 1 271 ? 4.588 8.916 -3.886 1.00 97.00 271 MET A N 1
ATOM 2090 C CA . MET A 1 271 ? 4.523 9.454 -5.234 1.00 97.00 271 MET A CA 1
ATOM 2091 C C . MET A 1 271 ? 3.394 10.483 -5.301 1.00 97.00 271 MET A C 1
ATOM 2093 O O . MET A 1 271 ? 2.234 10.154 -5.061 1.00 97.00 271 MET A O 1
ATOM 2097 N N . HIS A 1 272 ? 3.723 11.724 -5.639 1.00 95.81 272 HIS A N 1
ATOM 2098 C CA . HIS A 1 272 ? 2.747 12.777 -5.897 1.00 95.81 272 HIS A CA 1
ATOM 2099 C C . HIS A 1 272 ? 2.131 12.560 -7.289 1.00 95.81 272 HIS A C 1
ATOM 2101 O O . HIS A 1 272 ? 2.844 12.460 -8.291 1.00 95.81 272 HIS A O 1
ATOM 2107 N N . LEU A 1 273 ? 0.802 12.480 -7.348 1.00 94.75 273 LEU A N 1
ATOM 2108 C CA . LEU A 1 273 ? -0.020 12.334 -8.548 1.00 94.75 273 LEU A CA 1
ATOM 2109 C C . LEU A 1 273 ? -0.9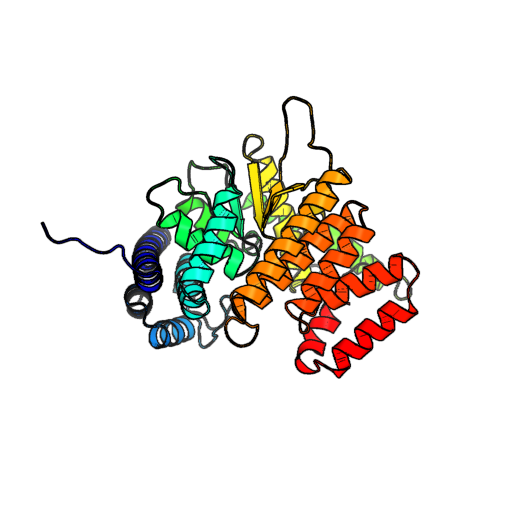45 13.547 -8.743 1.00 94.75 273 LEU A C 1
ATOM 2111 O O . LEU A 1 273 ? -1.308 14.239 -7.795 1.00 94.75 273 LEU A O 1
ATOM 2115 N N . ASN A 1 274 ? -1.377 13.756 -9.989 1.00 90.50 274 ASN A N 1
ATOM 2116 C CA . ASN A 1 274 ? -2.134 14.939 -10.418 1.00 90.50 274 ASN A CA 1
ATOM 2117 C C . ASN A 1 274 ? -1.394 16.269 -10.155 1.00 90.50 274 ASN A C 1
ATOM 2119 O O . ASN A 1 274 ? -1.996 17.282 -9.812 1.00 90.50 274 ASN A O 1
ATOM 2123 N N . THR A 1 275 ? -0.073 16.268 -10.356 1.00 74.81 275 THR A N 1
ATOM 2124 C CA . THR A 1 275 ? 0.824 17.426 -10.217 1.00 74.81 275 THR A CA 1
ATOM 2125 C C . THR A 1 275 ? 0.658 18.411 -11.380 1.00 74.81 275 THR A C 1
ATOM 2127 O O . THR A 1 275 ? 1.526 18.550 -12.246 1.00 74.81 275 THR A O 1
ATOM 2130 N N . ARG A 1 276 ? -0.486 19.096 -11.439 1.00 65.12 276 ARG A N 1
ATOM 2131 C CA . ARG A 1 276 ? -0.686 20.229 -12.352 1.00 65.12 276 ARG A CA 1
ATOM 2132 C C . ARG A 1 276 ? -0.264 21.512 -11.646 1.00 65.12 276 ARG A C 1
ATOM 2134 O O . ARG A 1 276 ? -0.843 21.861 -10.624 1.00 65.12 276 ARG A O 1
ATOM 2141 N N . THR A 1 277 ? 0.723 22.221 -12.185 1.00 58.50 277 THR A N 1
ATOM 2142 C CA . THR A 1 277 ? 0.993 23.613 -11.801 1.00 58.50 277 THR A CA 1
ATOM 2143 C C . THR A 1 277 ? 0.335 24.558 -12.807 1.00 58.50 277 THR A C 1
ATOM 2145 O O . THR A 1 277 ? -0.067 24.141 -13.896 1.00 58.50 277 THR A O 1
ATOM 2148 N N . ALA A 1 278 ? 0.240 25.846 -12.461 1.00 52.66 278 ALA A N 1
ATOM 2149 C CA . ALA A 1 278 ? -0.227 26.885 -13.385 1.00 52.66 278 ALA A CA 1
ATOM 2150 C C . ALA A 1 278 ? 0.607 26.951 -14.686 1.00 52.66 278 ALA A C 1
ATOM 2152 O O . ALA A 1 278 ? 0.090 27.378 -15.717 1.00 52.66 278 ALA A O 1
ATOM 2153 N N . ASP A 1 279 ? 1.855 26.465 -14.644 1.00 53.22 279 ASP A N 1
ATOM 2154 C CA . ASP A 1 279 ? 2.825 26.493 -15.744 1.00 53.22 279 ASP A CA 1
ATOM 2155 C C . ASP A 1 279 ? 2.985 25.137 -16.469 1.00 53.22 279 ASP A C 1
ATOM 2157 O O . ASP A 1 279 ? 3.777 25.024 -17.406 1.00 53.22 279 ASP A O 1
ATOM 2161 N N . GLY A 1 280 ? 2.241 24.095 -16.070 1.00 62.03 280 GLY A N 1
ATOM 2162 C CA . GLY A 1 280 ? 2.258 22.774 -16.710 1.00 62.03 280 GLY A CA 1
ATOM 2163 C C . GLY A 1 280 ? 2.556 21.607 -15.761 1.00 62.03 280 GLY A C 1
ATOM 2164 O O . GLY A 1 280 ? 2.326 21.675 -14.558 1.00 62.03 280 GLY A O 1
ATOM 2165 N N . ALA A 1 281 ? 3.015 20.482 -16.316 1.00 64.94 281 ALA A N 1
ATOM 2166 C CA . ALA A 1 281 ? 3.388 19.309 -15.525 1.00 64.94 281 ALA A CA 1
ATOM 2167 C C . ALA A 1 281 ? 4.779 19.495 -14.901 1.00 64.94 281 ALA A C 1
ATOM 2169 O O . ALA A 1 281 ? 5.706 19.949 -15.574 1.00 64.94 281 ALA A O 1
ATOM 2170 N N . VAL A 1 282 ? 4.942 19.089 -13.639 1.00 72.25 282 VAL A N 1
ATOM 2171 C CA . VAL A 1 282 ? 6.258 19.053 -12.983 1.00 72.25 282 VAL A CA 1
ATOM 2172 C C . VAL A 1 282 ? 7.188 18.119 -13.765 1.00 72.25 282 VAL A C 1
ATOM 2174 O O . VAL A 1 282 ? 6.854 16.963 -14.031 1.00 72.25 282 VAL A O 1
ATOM 2177 N N . ALA A 1 283 ? 8.358 18.622 -14.161 1.00 83.19 283 ALA A N 1
ATOM 2178 C CA . ALA A 1 283 ? 9.327 17.837 -14.912 1.00 83.19 283 ALA A CA 1
ATOM 2179 C C . ALA A 1 283 ? 10.026 16.817 -14.002 1.00 83.19 283 ALA A C 1
ATOM 2181 O O . ALA A 1 283 ? 10.549 17.161 -12.946 1.00 83.19 283 ALA A O 1
ATOM 2182 N N . PHE A 1 284 ? 10.093 15.561 -14.447 1.00 92.00 284 PHE A N 1
ATOM 2183 C CA . PHE A 1 284 ? 10.918 14.543 -13.798 1.00 92.00 284 PHE A CA 1
ATOM 2184 C C . PHE A 1 284 ? 12.353 14.670 -14.324 1.00 92.00 284 PHE A C 1
ATOM 2186 O O . PHE A 1 284 ? 12.664 14.165 -15.404 1.00 92.00 284 PHE A O 1
ATOM 2193 N N . THR A 1 285 ? 13.201 15.390 -13.594 1.00 94.75 285 THR A N 1
ATOM 2194 C CA . THR A 1 285 ? 14.596 15.665 -13.967 1.00 94.75 285 THR A CA 1
ATOM 2195 C C . THR A 1 285 ? 15.570 14.668 -13.334 1.00 94.75 285 THR A C 1
ATOM 2197 O O . THR A 1 285 ? 15.196 13.852 -12.491 1.00 94.75 285 THR A O 1
ATOM 2200 N N . GLU A 1 286 ? 16.844 14.740 -13.730 1.00 96.81 286 GLU A N 1
ATOM 2201 C CA . GLU A 1 286 ? 17.912 13.977 -13.075 1.00 96.81 286 GLU A CA 1
ATOM 2202 C C . GLU A 1 286 ? 18.093 14.380 -11.604 1.00 96.81 286 GLU A C 1
ATOM 2204 O O . GLU A 1 286 ? 18.336 13.509 -10.772 1.00 96.81 286 GLU A O 1
ATOM 2209 N N . ASP A 1 287 ? 17.887 15.655 -11.263 1.00 97.06 287 ASP A N 1
ATOM 2210 C CA . ASP A 1 287 ? 17.915 16.121 -9.872 1.00 97.06 287 ASP A CA 1
ATOM 2211 C C . ASP A 1 287 ? 16.801 15.466 -9.050 1.00 97.06 287 ASP A C 1
ATOM 2213 O O . ASP A 1 287 ? 17.085 14.867 -8.020 1.00 97.06 287 ASP A O 1
ATOM 2217 N N . VAL A 1 288 ? 15.565 15.421 -9.568 1.00 96.56 288 VAL A N 1
ATOM 2218 C CA . VAL A 1 288 ? 14.447 14.701 -8.922 1.00 96.56 288 VAL A CA 1
ATOM 2219 C C . VAL A 1 288 ? 14.781 13.217 -8.712 1.00 96.56 288 VAL A C 1
ATOM 2221 O O . VAL A 1 288 ? 14.475 12.639 -7.665 1.00 96.56 288 VAL A O 1
ATOM 2224 N N . ALA A 1 289 ? 15.430 12.581 -9.693 1.00 98.38 289 ALA A N 1
ATOM 2225 C CA . ALA A 1 289 ? 15.865 11.191 -9.577 1.00 98.38 289 ALA A CA 1
ATOM 2226 C C . ALA A 1 289 ? 16.940 11.002 -8.490 1.00 98.38 289 ALA A C 1
ATOM 2228 O O . ALA A 1 289 ? 16.900 10.028 -7.732 1.00 98.38 289 ALA A O 1
ATOM 2229 N N . ASN A 1 290 ? 17.901 11.924 -8.417 1.00 98.56 290 ASN A N 1
ATOM 2230 C CA . ASN A 1 290 ? 18.979 11.907 -7.433 1.00 98.56 290 ASN A CA 1
ATOM 2231 C C . ASN A 1 290 ? 18.464 12.195 -6.020 1.00 98.56 290 ASN A C 1
ATOM 2233 O O . ASN A 1 290 ? 18.880 11.502 -5.094 1.00 98.56 290 ASN A O 1
ATOM 2237 N N . ASP A 1 291 ? 17.528 13.128 -5.865 1.00 98.19 291 ASP A N 1
ATOM 2238 C CA . ASP A 1 291 ? 16.897 13.467 -4.588 1.00 98.19 291 ASP A CA 1
ATOM 2239 C C . ASP A 1 291 ? 16.092 12.285 -4.043 1.00 98.19 291 ASP A C 1
ATOM 2241 O O . ASP A 1 291 ? 16.228 11.919 -2.875 1.00 98.19 291 ASP A O 1
ATOM 2245 N N . SER A 1 292 ? 15.326 11.605 -4.905 1.00 98.44 292 SER A N 1
ATOM 2246 C CA . SER A 1 292 ? 14.618 10.378 -4.523 1.00 98.44 292 SER A CA 1
ATOM 2247 C C . SER A 1 292 ? 15.583 9.288 -4.048 1.00 98.44 292 SER A C 1
ATOM 2249 O O . SER A 1 292 ? 15.362 8.660 -3.010 1.00 98.44 292 SER A O 1
ATOM 2251 N N . LEU A 1 293 ? 16.693 9.078 -4.763 1.00 98.81 293 LEU A N 1
ATOM 2252 C CA . LEU A 1 293 ? 17.714 8.119 -4.345 1.00 98.81 293 LEU A CA 1
ATOM 2253 C C . LEU A 1 293 ? 18.395 8.536 -3.031 1.00 98.81 293 LEU A C 1
ATOM 2255 O O . LEU A 1 293 ? 18.661 7.679 -2.188 1.00 98.81 293 LEU A O 1
ATOM 2259 N N . ALA A 1 294 ? 18.698 9.822 -2.856 1.00 98.75 294 ALA A N 1
ATOM 2260 C CA . ALA A 1 294 ? 19.320 10.355 -1.648 1.00 98.75 294 ALA A CA 1
ATOM 2261 C C . ALA A 1 294 ? 18.422 10.142 -0.424 1.00 98.75 294 ALA A C 1
ATOM 2263 O O . ALA A 1 294 ? 18.901 9.634 0.591 1.00 98.75 294 ALA A O 1
ATOM 2264 N N . TYR A 1 295 ? 17.122 10.412 -0.563 1.00 98.62 295 TYR A N 1
ATOM 2265 C CA . TYR A 1 295 ? 16.123 10.117 0.460 1.00 98.62 295 TYR A CA 1
ATOM 2266 C C . TYR A 1 295 ? 16.176 8.641 0.881 1.00 98.62 295 TYR A C 1
ATOM 2268 O O . TYR A 1 295 ? 16.357 8.338 2.061 1.00 98.62 295 TYR A O 1
ATOM 2276 N N . TRP A 1 296 ? 16.118 7.698 -0.067 1.00 98.50 296 TRP A N 1
ATOM 2277 C CA . TRP A 1 296 ? 16.145 6.269 0.275 1.00 98.50 296 TRP A CA 1
ATOM 2278 C C . TRP A 1 296 ? 17.480 5.803 0.864 1.00 98.50 296 TRP A C 1
ATOM 2280 O O . TRP A 1 296 ? 17.478 4.916 1.719 1.00 98.50 296 TRP A O 1
ATOM 2290 N N . LYS A 1 297 ? 18.613 6.407 0.481 1.00 98.75 297 LYS A N 1
ATOM 2291 C CA . LYS A 1 297 ? 19.913 6.157 1.133 1.00 98.75 297 LYS A CA 1
ATOM 2292 C C . LYS A 1 297 ? 19.890 6.590 2.595 1.00 98.75 297 LYS A C 1
ATOM 2294 O O . LYS A 1 297 ? 20.271 5.809 3.465 1.00 98.75 297 LYS A O 1
ATOM 2299 N N . GLU A 1 298 ? 19.417 7.804 2.862 1.00 98.38 298 GLU A N 1
ATOM 2300 C CA . GLU A 1 298 ? 19.315 8.344 4.218 1.00 98.38 298 GLU A CA 1
ATOM 2301 C C . GLU A 1 298 ? 18.385 7.490 5.084 1.00 98.38 298 GLU A C 1
ATOM 2303 O O . GLU A 1 298 ? 18.767 7.075 6.177 1.00 98.38 298 GLU A O 1
ATOM 2308 N N . ARG A 1 299 ? 17.196 7.152 4.571 1.00 97.19 299 ARG A N 1
ATOM 2309 C CA . ARG A 1 299 ? 16.225 6.314 5.287 1.00 97.19 299 ARG A CA 1
ATOM 2310 C C . ARG A 1 299 ? 16.750 4.917 5.580 1.00 97.19 299 ARG A C 1
ATOM 2312 O O . ARG A 1 299 ? 16.546 4.409 6.682 1.00 97.19 299 ARG A O 1
ATOM 2319 N N . SER A 1 300 ? 17.460 4.314 4.628 1.00 97.19 300 SER A N 1
ATOM 2320 C CA . SER A 1 300 ? 18.067 2.994 4.821 1.00 97.19 300 SER A CA 1
ATOM 2321 C C . SER A 1 300 ? 19.129 3.026 5.921 1.00 97.19 300 SER A C 1
ATOM 2323 O O . SER A 1 300 ? 19.122 2.175 6.810 1.00 97.19 300 SER A O 1
ATOM 2325 N N . ALA A 1 301 ? 19.999 4.041 5.908 1.00 98.00 301 ALA A N 1
ATOM 2326 C CA . ALA A 1 301 ? 21.019 4.227 6.937 1.00 98.00 301 ALA A CA 1
ATOM 2327 C C . ALA A 1 301 ? 20.398 4.500 8.318 1.00 98.00 301 ALA A C 1
ATOM 2329 O O . ALA A 1 301 ? 20.812 3.900 9.310 1.00 98.00 301 ALA A O 1
ATOM 2330 N N . ALA A 1 302 ? 19.372 5.353 8.387 1.00 96.69 302 ALA A N 1
ATOM 2331 C CA . ALA A 1 302 ? 18.660 5.650 9.627 1.00 96.69 302 ALA A CA 1
ATOM 2332 C C . ALA A 1 302 ? 17.999 4.397 10.226 1.00 96.69 302 ALA A C 1
ATOM 2334 O O . ALA A 1 302 ? 18.120 4.156 11.426 1.00 96.69 302 ALA A O 1
ATOM 2335 N N . ALA A 1 303 ? 17.365 3.557 9.401 1.00 95.38 303 ALA A N 1
ATOM 2336 C CA . ALA A 1 303 ? 16.769 2.302 9.859 1.00 95.38 303 ALA A CA 1
ATOM 2337 C C . ALA A 1 303 ? 17.816 1.329 10.427 1.00 95.38 303 ALA A C 1
ATOM 2339 O O . ALA A 1 303 ? 17.603 0.764 11.499 1.00 95.38 303 ALA A O 1
ATOM 2340 N N . GLN A 1 304 ? 18.960 1.179 9.750 1.00 96.06 304 GLN A N 1
ATOM 2341 C CA . GLN A 1 304 ? 20.071 0.324 10.196 1.00 96.06 304 GLN A CA 1
ATOM 2342 C C . GLN A 1 304 ? 20.749 0.831 11.478 1.00 96.06 304 GLN A C 1
ATOM 2344 O O . GLN A 1 304 ? 21.280 0.034 12.247 1.00 96.06 304 GLN A O 1
ATOM 2349 N N . LEU A 1 305 ? 20.735 2.145 11.721 1.00 96.69 305 LEU A N 1
ATOM 2350 C CA . LEU A 1 305 ? 21.200 2.737 12.979 1.00 96.69 305 LEU A CA 1
ATOM 2351 C C . LEU A 1 305 ? 20.200 2.519 14.121 1.00 96.69 305 LEU A C 1
ATOM 2353 O O . LEU A 1 305 ? 20.609 2.339 15.267 1.00 96.69 305 LEU A O 1
ATOM 2357 N N . ALA A 1 306 ? 18.901 2.563 13.821 1.00 94.31 306 ALA A N 1
ATOM 2358 C CA . ALA A 1 306 ? 17.844 2.501 14.824 1.00 94.31 306 ALA A CA 1
ATOM 2359 C C . ALA A 1 306 ? 17.513 1.074 15.291 1.00 94.31 306 ALA A C 1
ATOM 2361 O O . ALA A 1 306 ? 17.060 0.901 16.422 1.00 94.31 306 ALA A O 1
ATOM 2362 N N . SER A 1 307 ? 17.667 0.062 14.431 1.00 96.38 307 SER A N 1
ATOM 2363 C CA . SER A 1 307 ? 17.285 -1.324 14.734 1.00 96.38 307 SER A CA 1
ATOM 2364 C C . SER A 1 307 ? 17.970 -2.340 13.810 1.00 96.38 307 SER A C 1
ATOM 2366 O O . SER A 1 307 ? 18.770 -1.988 12.946 1.00 96.38 307 SER A O 1
ATOM 2368 N N . THR A 1 308 ? 17.635 -3.620 13.971 1.00 96.31 308 THR A N 1
ATOM 2369 C CA . THR A 1 308 ? 18.038 -4.710 13.073 1.00 96.31 308 THR A CA 1
ATOM 2370 C C . THR A 1 308 ? 16.819 -5.336 12.379 1.00 96.31 308 THR A C 1
ATOM 2372 O O . THR A 1 308 ? 15.713 -5.286 12.927 1.00 96.31 308 THR A O 1
ATOM 2375 N N . PRO A 1 309 ? 16.980 -6.000 11.213 1.00 95.94 309 PRO A N 1
ATOM 2376 C CA . PRO A 1 309 ? 15.888 -6.740 10.569 1.00 95.94 309 PRO A CA 1
ATOM 2377 C C . PRO A 1 309 ? 15.251 -7.817 11.456 1.00 95.94 309 PRO A C 1
ATOM 2379 O O . PRO A 1 309 ? 14.097 -8.182 11.244 1.00 95.94 309 PRO A O 1
ATOM 2382 N N . LYS A 1 310 ? 15.990 -8.330 12.448 1.00 95.25 310 LYS A N 1
ATOM 2383 C CA . LYS A 1 310 ? 15.484 -9.314 13.409 1.00 95.25 310 LYS A CA 1
ATOM 2384 C C . LYS A 1 310 ? 14.568 -8.677 14.454 1.00 95.25 310 LYS A C 1
ATOM 2386 O O . LYS A 1 310 ? 13.556 -9.277 14.799 1.00 95.25 310 LYS A O 1
ATOM 2391 N N . ASP A 1 311 ? 14.926 -7.494 14.945 1.00 95.31 311 ASP A N 1
ATOM 2392 C CA . ASP A 1 311 ? 14.205 -6.829 16.036 1.00 95.31 311 ASP A CA 1
ATOM 2393 C C . ASP A 1 311 ? 13.034 -5.974 15.520 1.00 95.31 311 ASP A C 1
ATOM 2395 O O . ASP A 1 311 ? 12.026 -5.827 16.206 1.00 95.31 311 ASP A O 1
ATOM 2399 N N . SER A 1 312 ? 13.132 -5.462 14.286 1.00 96.94 312 SER A N 1
ATOM 2400 C CA . SER A 1 312 ? 12.093 -4.656 13.627 1.00 96.94 312 SER A CA 1
ATOM 2401 C C . SER A 1 312 ? 11.756 -5.166 12.216 1.00 96.94 312 SER A C 1
ATOM 2403 O O . SER A 1 312 ? 11.864 -4.407 11.248 1.00 96.94 312 SER A O 1
ATOM 2405 N N . PRO A 1 313 ? 11.330 -6.428 12.036 1.00 97.31 313 PRO A N 1
ATOM 2406 C CA . PRO A 1 313 ? 11.137 -7.007 10.704 1.00 97.31 313 PRO A CA 1
ATOM 2407 C C . PRO A 1 313 ? 10.155 -6.210 9.839 1.00 97.31 313 PRO A C 1
ATOM 2409 O O . PRO A 1 313 ? 10.392 -6.037 8.646 1.00 97.31 313 PRO A O 1
ATOM 2412 N N . SER A 1 314 ? 9.081 -5.685 10.432 1.00 97.00 314 SER A N 1
ATOM 2413 C CA . SER A 1 314 ? 8.059 -4.902 9.729 1.00 97.00 314 SER A CA 1
ATOM 2414 C C . SER A 1 314 ? 8.622 -3.600 9.154 1.00 97.00 314 SER A C 1
ATOM 2416 O O . SER A 1 314 ? 8.349 -3.284 8.000 1.00 97.00 314 SER A O 1
ATOM 2418 N N . LEU A 1 315 ? 9.494 -2.907 9.899 1.00 97.00 315 LEU A N 1
ATOM 2419 C CA . LEU A 1 315 ? 10.189 -1.703 9.430 1.00 97.00 315 LEU A CA 1
ATOM 2420 C C . LEU A 1 315 ? 11.051 -2.001 8.202 1.00 97.00 315 LEU A C 1
ATOM 2422 O O . LEU A 1 315 ? 10.911 -1.344 7.172 1.00 97.00 315 LEU A O 1
ATOM 2426 N N . PHE A 1 316 ? 11.925 -3.005 8.299 1.00 98.25 316 PHE A N 1
ATOM 2427 C CA . PHE A 1 316 ? 12.867 -3.331 7.226 1.00 98.25 316 PHE A CA 1
ATOM 2428 C C . PHE A 1 316 ? 12.167 -3.883 5.982 1.00 98.25 316 PHE A C 1
ATOM 2430 O O . PHE A 1 316 ? 12.512 -3.487 4.868 1.00 98.25 316 PHE A O 1
ATOM 2437 N N . LYS A 1 317 ? 11.144 -4.732 6.153 1.00 97.62 317 LYS A N 1
ATOM 2438 C CA . LYS A 1 317 ? 10.293 -5.198 5.047 1.00 97.62 317 LYS A CA 1
ATOM 2439 C C . LYS A 1 317 ? 9.596 -4.033 4.359 1.00 97.62 317 LYS A C 1
ATOM 2441 O O . LYS A 1 317 ? 9.661 -3.931 3.135 1.00 97.62 317 LYS A O 1
ATOM 2446 N N . SER A 1 318 ? 8.983 -3.134 5.130 1.00 97.75 318 SER A N 1
ATOM 2447 C CA . SER A 1 318 ? 8.328 -1.959 4.569 1.00 97.75 318 SER A CA 1
ATOM 2448 C C . SER A 1 318 ? 9.336 -1.084 3.833 1.00 97.75 318 SER A C 1
ATOM 2450 O O . SER A 1 318 ? 9.153 -0.852 2.646 1.00 97.75 318 SER A O 1
ATOM 2452 N N . TYR A 1 319 ? 10.444 -0.659 4.437 1.00 98.00 319 TYR A N 1
ATOM 2453 C CA . TYR A 1 319 ? 11.416 0.196 3.738 1.00 98.00 319 TYR A CA 1
ATOM 2454 C C . TYR A 1 319 ? 12.043 -0.466 2.511 1.00 98.00 319 TYR A C 1
ATOM 2456 O O . TYR A 1 319 ? 12.217 0.205 1.495 1.00 98.00 319 TYR A O 1
ATOM 2464 N N . SER A 1 320 ? 12.292 -1.777 2.550 1.00 98.56 320 SER A N 1
ATOM 2465 C CA . SER A 1 320 ? 12.703 -2.528 1.362 1.00 98.56 320 SER A CA 1
ATOM 2466 C C . SER A 1 320 ? 11.663 -2.419 0.245 1.00 98.56 320 SER A C 1
ATOM 2468 O O . SER A 1 320 ? 12.018 -2.072 -0.884 1.00 98.56 320 SER A O 1
ATOM 2470 N N . HIS A 1 321 ? 10.380 -2.637 0.550 1.00 98.19 321 HIS A N 1
ATOM 2471 C CA . HIS A 1 321 ? 9.287 -2.485 -0.415 1.00 98.19 321 HIS A CA 1
ATOM 2472 C C . HIS A 1 321 ? 9.228 -1.076 -1.012 1.00 98.19 321 HIS A C 1
ATOM 2474 O O . HIS A 1 321 ? 9.185 -0.912 -2.227 1.00 98.19 321 HIS A O 1
ATOM 2480 N N . HIS A 1 322 ? 9.283 -0.037 -0.177 1.00 97.94 322 HIS A N 1
ATOM 2481 C CA . HIS A 1 322 ? 9.126 1.337 -0.659 1.00 97.94 322 HIS A CA 1
ATOM 2482 C C . HIS A 1 322 ? 10.330 1.801 -1.492 1.00 97.94 322 HIS A C 1
ATOM 2484 O O . HIS A 1 322 ? 10.149 2.469 -2.509 1.00 97.94 322 HIS A O 1
ATOM 2490 N N . ALA A 1 323 ? 11.550 1.398 -1.120 1.00 98.44 323 ALA A N 1
ATOM 2491 C CA . ALA A 1 323 ? 12.737 1.643 -1.935 1.00 98.44 323 ALA A CA 1
ATOM 2492 C C . ALA A 1 323 ? 12.637 0.946 -3.306 1.00 98.44 323 ALA A C 1
ATOM 2494 O O . ALA A 1 323 ? 13.024 1.529 -4.320 1.00 98.44 323 ALA A O 1
ATOM 2495 N N . ALA A 1 324 ? 12.065 -0.265 -3.366 1.00 98.56 324 ALA A N 1
ATOM 2496 C CA . ALA A 1 324 ? 11.793 -0.952 -4.631 1.00 98.56 324 ALA A CA 1
ATOM 2497 C C . ALA A 1 324 ? 10.702 -0.248 -5.458 1.00 98.56 324 ALA A C 1
ATOM 2499 O O . ALA A 1 324 ? 10.866 -0.092 -6.667 1.00 98.56 324 ALA A O 1
ATOM 2500 N N . ALA A 1 325 ? 9.630 0.241 -4.830 1.00 98.25 325 ALA A N 1
ATOM 2501 C CA . ALA A 1 325 ? 8.589 1.015 -5.508 1.00 98.25 325 ALA A CA 1
ATOM 2502 C C . ALA A 1 325 ? 9.137 2.328 -6.101 1.00 98.25 325 ALA A C 1
ATOM 2504 O O . ALA A 1 325 ? 8.872 2.661 -7.257 1.00 98.25 325 ALA A O 1
ATOM 2505 N N . ALA A 1 326 ? 9.990 3.043 -5.364 1.00 98.31 326 ALA A N 1
ATOM 2506 C CA . ALA A 1 326 ? 10.682 4.214 -5.896 1.00 98.31 326 ALA A CA 1
ATOM 2507 C C . ALA A 1 326 ? 11.632 3.850 -7.048 1.00 98.31 326 ALA A C 1
ATOM 2509 O O . ALA A 1 326 ? 11.677 4.550 -8.059 1.00 98.31 326 ALA A O 1
ATOM 2510 N N . ALA A 1 327 ? 12.345 2.725 -6.949 1.00 98.62 327 ALA A N 1
ATOM 2511 C CA . ALA A 1 327 ? 13.174 2.211 -8.035 1.00 98.62 327 ALA A CA 1
ATOM 2512 C C . ALA A 1 327 ? 12.354 1.859 -9.291 1.00 98.62 327 ALA A C 1
ATOM 2514 O O . ALA A 1 327 ? 12.812 2.126 -10.406 1.00 98.62 327 ALA A O 1
ATOM 2515 N N . ASN A 1 328 ? 11.140 1.317 -9.132 1.00 98.19 328 ASN A N 1
ATOM 2516 C CA . ASN A 1 328 ? 10.211 1.068 -10.237 1.00 98.19 328 ASN A CA 1
ATOM 2517 C C . ASN A 1 328 ? 9.863 2.375 -10.961 1.00 98.19 328 ASN A C 1
ATOM 2519 O O . ASN A 1 328 ? 10.010 2.448 -12.183 1.00 98.19 328 ASN A O 1
ATOM 2523 N N . LEU A 1 329 ? 9.492 3.421 -10.212 1.00 98.06 329 LEU A N 1
ATOM 2524 C CA . LEU A 1 329 ? 9.213 4.746 -10.771 1.00 98.06 329 LEU A CA 1
ATOM 2525 C C . LEU A 1 329 ? 10.437 5.315 -11.507 1.00 98.06 329 LEU A C 1
ATOM 2527 O O . LEU A 1 329 ? 10.327 5.739 -12.655 1.00 98.06 329 LEU A O 1
ATOM 2531 N N . LEU A 1 330 ? 11.620 5.278 -10.887 1.00 98.44 330 LEU A N 1
ATOM 2532 C CA . LEU A 1 330 ? 12.867 5.756 -11.498 1.00 98.44 330 LEU A CA 1
ATOM 2533 C C . LEU A 1 330 ? 13.177 5.020 -12.810 1.00 98.44 330 LEU A C 1
ATOM 2535 O O . LEU A 1 330 ? 13.527 5.651 -13.810 1.00 98.44 330 LEU A O 1
ATOM 2539 N N . ALA A 1 331 ? 13.011 3.695 -12.836 1.00 98.12 331 ALA A N 1
ATOM 2540 C CA . ALA A 1 331 ? 13.213 2.891 -14.037 1.00 98.12 331 ALA A CA 1
ATOM 2541 C C . ALA A 1 331 ? 12.209 3.261 -15.139 1.00 98.12 331 ALA A C 1
ATOM 2543 O O . ALA A 1 331 ? 12.613 3.486 -16.281 1.00 98.12 331 ALA A O 1
ATOM 2544 N N . ALA A 1 332 ? 10.923 3.389 -14.797 1.00 96.56 332 ALA A N 1
ATOM 2545 C CA . ALA A 1 332 ? 9.861 3.763 -15.732 1.00 96.56 332 ALA A CA 1
ATOM 2546 C C . ALA A 1 332 ? 10.050 5.171 -16.322 1.00 96.56 332 ALA A C 1
ATOM 2548 O O . ALA A 1 332 ? 9.633 5.439 -17.449 1.00 96.56 332 ALA A O 1
ATOM 2549 N N . ARG A 1 333 ? 10.717 6.063 -15.584 1.00 96.12 333 ARG A N 1
ATOM 2550 C CA . ARG A 1 333 ? 11.005 7.448 -15.984 1.00 96.12 333 ARG A CA 1
ATOM 2551 C C . ARG A 1 333 ? 12.341 7.617 -16.710 1.00 96.12 333 ARG A C 1
ATOM 2553 O O . ARG A 1 333 ? 12.691 8.736 -17.066 1.00 96.12 333 ARG A O 1
ATOM 2560 N N . GLY A 1 334 ? 13.060 6.524 -16.975 1.00 96.38 334 GLY A N 1
ATOM 2561 C CA . GLY A 1 334 ? 14.298 6.547 -17.756 1.00 96.38 334 GLY A CA 1
ATOM 2562 C C . GLY A 1 334 ? 15.561 6.854 -16.949 1.00 96.38 334 GLY A C 1
ATOM 2563 O O . GLY A 1 334 ? 16.563 7.254 -17.537 1.00 96.38 334 GLY A O 1
ATOM 2564 N N . PHE A 1 335 ? 15.555 6.614 -15.632 1.00 98.19 335 PHE A N 1
ATOM 2565 C CA . PHE A 1 335 ? 16.704 6.804 -14.733 1.00 98.19 335 PHE A CA 1
ATOM 2566 C C . PHE A 1 335 ? 17.252 5.464 -14.208 1.00 98.19 335 PHE A C 1
ATOM 2568 O O . PHE A 1 335 ? 17.219 5.184 -13.006 1.00 98.19 335 PHE A O 1
ATOM 2575 N N . PRO A 1 336 ? 17.773 4.587 -15.090 1.00 98.12 336 PRO A N 1
ATOM 2576 C CA . PRO A 1 336 ? 18.119 3.216 -14.729 1.00 98.12 336 PRO A CA 1
ATOM 2577 C C . PRO A 1 336 ? 19.320 3.115 -13.772 1.00 98.12 336 PRO A C 1
ATOM 2579 O O . PRO A 1 336 ? 19.431 2.131 -13.045 1.00 98.12 336 PRO A O 1
ATOM 2582 N N . LYS A 1 337 ? 20.209 4.120 -13.734 1.00 98.38 337 LYS A N 1
ATOM 2583 C CA . LYS A 1 337 ? 21.347 4.155 -12.796 1.00 98.38 337 LYS A CA 1
ATOM 2584 C C . LYS A 1 337 ? 20.882 4.372 -11.356 1.00 98.38 337 LYS A C 1
ATOM 2586 O O . LYS A 1 337 ? 21.367 3.705 -10.443 1.00 98.38 337 LYS A O 1
ATOM 2591 N N . GLN A 1 338 ? 19.961 5.311 -11.157 1.00 98.75 338 GLN A N 1
ATOM 2592 C CA . GLN A 1 338 ? 19.358 5.605 -9.862 1.00 98.75 338 GLN A CA 1
ATOM 2593 C C . GLN A 1 338 ? 18.453 4.450 -9.429 1.00 98.75 338 GLN A C 1
ATOM 2595 O O . GLN A 1 338 ? 18.547 4.001 -8.288 1.00 98.75 338 GLN A O 1
ATOM 2600 N N . ALA A 1 339 ? 17.659 3.906 -10.359 1.00 98.81 339 ALA A N 1
ATOM 2601 C CA . ALA A 1 339 ? 16.812 2.744 -10.111 1.00 98.81 339 ALA A CA 1
ATOM 2602 C C . ALA A 1 339 ? 17.616 1.527 -9.630 1.00 98.81 339 ALA A C 1
ATOM 2604 O O . ALA A 1 339 ? 17.268 0.928 -8.618 1.00 98.81 339 ALA A O 1
ATOM 2605 N N . GLU A 1 340 ? 18.722 1.178 -10.299 1.00 98.75 340 GLU A N 1
ATOM 2606 C CA . GLU A 1 340 ? 19.571 0.061 -9.867 1.00 98.75 340 GLU A CA 1
ATOM 2607 C C . GLU A 1 340 ? 20.101 0.254 -8.442 1.00 98.75 340 GLU A C 1
ATOM 2609 O O . GLU A 1 340 ? 20.064 -0.684 -7.647 1.00 98.75 340 GLU A O 1
ATOM 2614 N N . GLN A 1 341 ? 20.566 1.458 -8.095 1.00 98.75 341 GLN A N 1
ATOM 2615 C CA . GLN A 1 341 ? 21.032 1.742 -6.736 1.00 98.75 341 GLN A CA 1
ATOM 2616 C C . GLN A 1 341 ? 19.902 1.611 -5.710 1.00 98.75 341 GLN A C 1
ATOM 2618 O O . GLN A 1 341 ? 20.113 1.009 -4.661 1.00 98.75 341 GLN A O 1
ATOM 2623 N N . ALA A 1 342 ? 18.704 2.110 -6.017 1.00 98.75 342 ALA A N 1
ATOM 2624 C CA . ALA A 1 342 ? 17.548 1.991 -5.134 1.00 98.75 342 ALA A CA 1
ATOM 2625 C C . ALA A 1 342 ? 17.096 0.528 -4.946 1.00 98.75 342 ALA A C 1
ATOM 2627 O O . ALA A 1 342 ? 16.828 0.115 -3.818 1.00 98.75 342 ALA A O 1
ATOM 2628 N N . TYR A 1 343 ? 17.115 -0.302 -5.998 1.00 98.81 343 TYR A N 1
ATOM 2629 C CA . TYR A 1 343 ? 16.889 -1.744 -5.840 1.00 98.81 343 TYR A CA 1
ATOM 2630 C C . TYR A 1 343 ? 17.957 -2.404 -4.965 1.00 98.81 343 TYR A C 1
ATOM 2632 O O . TYR A 1 343 ? 17.630 -3.259 -4.150 1.00 98.81 343 TYR A O 1
ATOM 2640 N N . ARG A 1 344 ? 19.231 -2.019 -5.095 1.00 98.44 344 ARG A N 1
ATOM 2641 C CA . ARG A 1 344 ? 20.290 -2.581 -4.243 1.00 98.44 344 ARG A CA 1
ATOM 2642 C C . ARG A 1 344 ? 20.102 -2.203 -2.772 1.00 98.44 344 ARG A C 1
ATOM 2644 O O . ARG A 1 344 ? 20.213 -3.090 -1.935 1.00 98.44 344 ARG A O 1
ATOM 2651 N N . LEU A 1 345 ? 19.706 -0.963 -2.467 1.00 98.38 345 LEU A N 1
ATOM 2652 C CA . LEU A 1 345 ? 19.320 -0.561 -1.102 1.00 98.38 345 LEU A CA 1
ATOM 2653 C C . LEU A 1 345 ? 18.152 -1.403 -0.577 1.00 98.38 345 LEU A C 1
ATOM 2655 O O . LEU A 1 345 ? 18.177 -1.881 0.554 1.00 98.38 345 LEU A O 1
ATOM 2659 N N . SER A 1 346 ? 17.143 -1.634 -1.418 1.00 98.62 346 SER A N 1
ATOM 2660 C CA . SER A 1 346 ? 16.013 -2.493 -1.073 1.00 98.62 346 SER A CA 1
ATOM 2661 C C . SER A 1 346 ? 16.453 -3.926 -0.729 1.00 98.62 346 SER A C 1
ATOM 2663 O O . SER A 1 346 ? 15.994 -4.476 0.277 1.00 98.62 346 SER A O 1
ATOM 2665 N N . SER A 1 347 ? 17.376 -4.509 -1.503 1.00 97.75 347 SER A N 1
ATOM 2666 C CA . SER A 1 347 ? 17.953 -5.833 -1.227 1.00 97.75 347 SER A CA 1
ATOM 2667 C C . SER A 1 347 ? 18.816 -5.856 0.035 1.00 97.75 347 SER A C 1
ATOM 2669 O O . SER A 1 347 ? 18.858 -6.873 0.718 1.00 97.75 347 SER A O 1
ATOM 2671 N N . GLU A 1 348 ? 19.512 -4.764 0.357 1.00 97.25 348 GLU A N 1
ATOM 2672 C CA . GLU A 1 348 ? 20.301 -4.642 1.591 1.00 97.25 348 GLU A CA 1
ATOM 2673 C C . GLU A 1 348 ? 19.406 -4.569 2.835 1.00 97.25 348 GLU A C 1
ATOM 2675 O O . GLU A 1 348 ? 19.713 -5.189 3.852 1.00 97.25 348 GLU A O 1
ATOM 2680 N N . LEU A 1 349 ? 18.283 -3.849 2.753 1.00 97.94 349 LEU A N 1
ATOM 2681 C CA . LEU A 1 349 ? 17.303 -3.755 3.838 1.00 97.94 349 LEU A CA 1
ATOM 2682 C C . LEU A 1 349 ? 16.596 -5.085 4.103 1.00 97.94 349 LEU A C 1
ATOM 2684 O O . LEU A 1 349 ? 16.393 -5.456 5.260 1.00 97.94 349 LEU A O 1
ATOM 2688 N N . TRP A 1 350 ? 16.204 -5.791 3.040 1.00 97.75 350 TRP A N 1
ATOM 2689 C CA . TRP A 1 350 ? 15.518 -7.076 3.145 1.00 97.75 350 TRP A CA 1
ATOM 2690 C C . TRP A 1 350 ? 15.909 -8.012 1.987 1.00 97.75 350 TRP A C 1
ATOM 2692 O O . TRP A 1 350 ? 15.258 -8.009 0.939 1.00 97.75 350 TRP A O 1
ATOM 2702 N N . PRO A 1 351 ? 16.943 -8.860 2.167 1.00 96.25 351 PRO A N 1
ATOM 2703 C CA . PRO A 1 351 ? 17.434 -9.762 1.118 1.00 96.25 351 PRO A CA 1
ATOM 2704 C C . PRO A 1 351 ? 16.398 -10.770 0.606 1.00 96.25 351 PRO A C 1
ATOM 2706 O O . PRO A 1 351 ? 16.499 -11.249 -0.519 1.00 96.25 351 PRO A O 1
ATOM 2709 N N . GLU A 1 352 ? 15.383 -11.070 1.420 1.00 95.62 352 GLU A N 1
ATOM 2710 C CA . GLU A 1 352 ? 14.277 -11.973 1.094 1.00 95.62 352 GLU A CA 1
ATOM 2711 C C . GLU A 1 352 ? 13.177 -11.324 0.236 1.00 95.62 352 GLU A C 1
ATOM 2713 O O . GLU A 1 352 ? 12.146 -11.954 0.022 1.00 95.62 352 GLU A O 1
ATOM 2718 N N . ASN A 1 353 ? 13.344 -10.087 -0.250 1.00 96.12 353 ASN A N 1
ATOM 2719 C CA . ASN A 1 353 ? 12.321 -9.410 -1.051 1.00 96.12 353 ASN A CA 1
ATOM 2720 C C . ASN A 1 353 ? 12.271 -9.967 -2.498 1.00 96.12 353 ASN A C 1
ATOM 2722 O O . A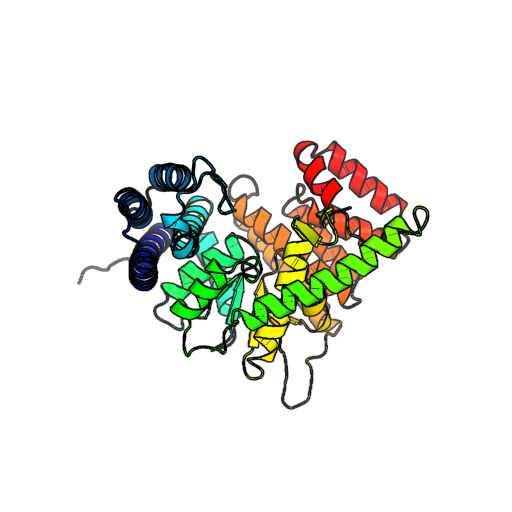SN A 1 353 ? 13.189 -9.709 -3.292 1.00 96.12 353 ASN A O 1
ATOM 2726 N N . PRO A 1 354 ? 11.210 -10.712 -2.881 1.00 94.94 354 PRO A N 1
ATOM 2727 C CA . PRO A 1 354 ? 11.116 -11.295 -4.216 1.00 94.94 354 PRO A CA 1
ATOM 2728 C C . PRO A 1 354 ? 10.855 -10.239 -5.299 1.00 94.94 354 PRO A C 1
ATOM 2730 O O . PRO A 1 354 ? 11.333 -10.399 -6.424 1.00 94.94 354 PRO A O 1
ATOM 2733 N N . GLU A 1 355 ? 10.158 -9.148 -4.971 1.00 93.88 355 GLU A N 1
ATOM 2734 C CA . GLU A 1 355 ? 9.859 -8.058 -5.905 1.00 93.88 355 GLU A CA 1
ATOM 2735 C C . GLU A 1 355 ? 11.143 -7.361 -6.336 1.00 93.88 355 GLU A C 1
ATOM 2737 O O . GLU A 1 355 ? 11.426 -7.265 -7.532 1.00 93.88 355 GLU A O 1
ATOM 2742 N N . THR A 1 356 ? 11.985 -6.977 -5.380 1.00 97.00 356 THR A N 1
ATOM 2743 C CA . THR A 1 356 ? 13.276 -6.333 -5.655 1.00 97.00 356 THR A CA 1
ATOM 2744 C C . THR A 1 356 ? 14.137 -7.169 -6.589 1.00 97.00 356 THR A C 1
ATOM 2746 O O . THR A 1 356 ? 14.657 -6.659 -7.582 1.00 97.00 356 THR A O 1
ATOM 2749 N N . THR A 1 357 ? 14.242 -8.472 -6.322 1.00 97.31 357 THR A N 1
ATOM 2750 C CA . THR A 1 357 ? 15.014 -9.398 -7.159 1.00 97.31 357 THR A CA 1
ATOM 2751 C C . THR A 1 357 ? 14.422 -9.501 -8.566 1.00 97.31 357 THR A C 1
ATOM 2753 O O . THR A 1 357 ? 15.159 -9.427 -9.556 1.00 97.31 357 THR A O 1
ATOM 2756 N N . ALA A 1 358 ? 13.097 -9.632 -8.687 1.00 95.44 358 ALA A N 1
ATOM 2757 C CA . ALA A 1 358 ? 12.422 -9.718 -9.980 1.00 95.44 358 ALA A CA 1
ATOM 2758 C C . ALA A 1 358 ? 12.645 -8.445 -10.811 1.00 95.44 358 ALA A C 1
ATOM 2760 O O . ALA A 1 358 ? 13.101 -8.522 -11.957 1.00 95.44 358 ALA A O 1
ATOM 2761 N N . HIS A 1 359 ? 12.408 -7.273 -10.222 1.00 96.50 359 HIS A N 1
ATOM 2762 C CA . HIS A 1 359 ? 12.525 -5.982 -10.897 1.00 96.50 359 HIS A CA 1
ATOM 2763 C C . HIS A 1 359 ? 13.975 -5.610 -11.236 1.00 96.50 359 HIS A C 1
ATOM 2765 O O . HIS A 1 359 ? 14.243 -5.219 -12.376 1.00 96.50 359 HIS A O 1
ATOM 2771 N N . LEU A 1 360 ? 14.928 -5.820 -10.323 1.00 98.31 360 LEU A N 1
ATOM 2772 C CA . LEU A 1 360 ? 16.349 -5.587 -10.596 1.00 98.31 360 LEU A CA 1
ATOM 2773 C C . LEU A 1 360 ? 16.866 -6.515 -11.699 1.00 98.31 360 LEU A C 1
ATOM 2775 O O . LEU A 1 360 ? 17.559 -6.058 -12.606 1.00 98.31 360 LEU A O 1
ATOM 2779 N N . SER A 1 361 ? 16.501 -7.801 -11.676 1.00 97.75 361 SER A N 1
ATOM 2780 C CA . SER A 1 361 ? 16.923 -8.735 -12.728 1.00 97.75 361 SER A CA 1
ATOM 2781 C C . SER A 1 361 ? 16.418 -8.303 -14.112 1.00 97.75 361 SER A C 1
ATOM 2783 O O . SER A 1 361 ? 17.178 -8.333 -15.079 1.00 97.75 361 SER A O 1
ATOM 2785 N N . ARG A 1 362 ? 15.174 -7.812 -14.199 1.00 96.12 362 ARG A N 1
ATOM 2786 C CA . ARG A 1 362 ? 14.586 -7.280 -15.437 1.00 96.12 362 ARG A CA 1
ATOM 2787 C C . ARG A 1 362 ? 15.308 -6.019 -15.915 1.00 96.12 362 ARG A C 1
ATOM 2789 O O . ARG A 1 362 ? 15.604 -5.904 -17.103 1.00 96.12 362 ARG A O 1
ATOM 2796 N N . LEU A 1 363 ? 15.633 -5.099 -15.003 1.00 97.94 363 LEU A N 1
ATOM 2797 C CA . LEU A 1 363 ? 16.403 -3.894 -15.324 1.00 97.94 363 LEU A CA 1
ATOM 2798 C C . LEU A 1 363 ? 17.797 -4.249 -15.870 1.00 97.94 363 LEU A C 1
ATOM 2800 O O . LEU A 1 363 ? 18.227 -3.702 -16.884 1.00 97.94 363 LEU A O 1
ATOM 2804 N N . LEU A 1 364 ? 18.489 -5.200 -15.237 1.00 98.25 364 LEU A N 1
ATOM 2805 C CA . LEU A 1 364 ? 19.801 -5.680 -15.680 1.00 98.25 364 LEU A CA 1
ATOM 2806 C C . LEU A 1 364 ? 19.737 -6.304 -17.083 1.00 98.25 364 LEU A C 1
ATOM 2808 O O . LEU A 1 364 ? 20.604 -6.043 -17.916 1.00 98.25 364 LEU A O 1
ATOM 2812 N N . GLU A 1 365 ? 18.701 -7.089 -17.384 1.00 97.06 365 GLU A N 1
ATOM 2813 C CA . GLU A 1 365 ? 18.495 -7.650 -18.726 1.00 97.06 365 GLU A CA 1
ATOM 2814 C C . GLU A 1 365 ? 18.254 -6.581 -19.788 1.00 97.06 365 GLU A C 1
ATOM 2816 O O . GLU A 1 365 ? 18.831 -6.673 -20.874 1.00 97.06 365 GLU A O 1
ATOM 2821 N N . GLN A 1 366 ? 17.450 -5.561 -19.475 1.00 96.12 366 GLN A N 1
ATOM 2822 C CA . GLN A 1 366 ? 17.209 -4.416 -20.360 1.00 96.12 366 GLN A CA 1
ATOM 2823 C C . GLN A 1 366 ? 18.501 -3.637 -20.651 1.00 96.12 366 GLN A C 1
ATOM 2825 O O . GLN A 1 366 ? 18.662 -3.103 -21.745 1.00 96.12 366 GLN A O 1
ATOM 2830 N N . GLN A 1 367 ? 19.454 -3.636 -19.715 1.00 96.88 367 GLN A N 1
ATOM 2831 C CA . GLN A 1 367 ? 20.797 -3.072 -19.893 1.00 96.88 367 GLN A CA 1
ATOM 2832 C C . GLN A 1 367 ? 21.802 -4.035 -20.560 1.00 96.88 367 GLN A C 1
ATOM 2834 O O . GLN A 1 367 ? 22.990 -3.728 -20.645 1.00 96.88 367 GLN A O 1
ATOM 2839 N N . GLY A 1 368 ? 21.377 -5.224 -20.999 1.00 97.31 368 GLY A N 1
ATOM 2840 C CA . GLY A 1 368 ? 22.253 -6.228 -21.616 1.00 97.31 368 GLY A CA 1
ATOM 2841 C C . GLY A 1 368 ? 23.103 -7.044 -20.631 1.00 97.31 368 GLY A C 1
ATOM 2842 O O . GLY A 1 368 ? 23.866 -7.912 -21.055 1.00 97.31 368 GLY A O 1
ATOM 2843 N N . ARG A 1 369 ? 22.945 -6.854 -19.316 1.00 98.12 369 ARG A N 1
ATOM 2844 C CA . ARG A 1 369 ? 23.690 -7.550 -18.245 1.00 98.12 369 ARG A CA 1
ATOM 2845 C C . ARG A 1 369 ? 23.046 -8.890 -17.867 1.00 98.12 369 ARG A C 1
ATOM 2847 O O . ARG A 1 369 ? 22.851 -9.204 -16.694 1.00 98.12 369 ARG A O 1
ATOM 2854 N N . ARG A 1 370 ? 22.738 -9.717 -18.873 1.00 97.50 370 ARG A N 1
ATOM 2855 C CA . ARG A 1 370 ? 21.989 -10.984 -18.712 1.00 97.50 370 ARG A CA 1
ATOM 2856 C C . ARG A 1 370 ? 22.644 -11.968 -17.738 1.00 97.50 370 ARG A C 1
ATOM 2858 O O . ARG A 1 370 ? 21.958 -12.544 -16.905 1.00 97.50 370 ARG A O 1
ATOM 2865 N N . SER A 1 371 ? 23.968 -12.124 -17.789 1.00 98.00 371 SER A N 1
ATOM 2866 C CA . SER A 1 371 ? 24.692 -13.040 -16.891 1.00 98.00 371 SER A CA 1
ATOM 2867 C C . SER A 1 371 ? 24.679 -12.594 -15.426 1.00 98.00 371 SER A C 1
ATOM 2869 O O . SER A 1 371 ? 24.876 -13.404 -14.525 1.00 98.00 371 SER A O 1
ATOM 2871 N N . GLU A 1 372 ? 24.505 -11.300 -15.157 1.00 97.75 372 GLU A N 1
ATOM 2872 C CA . GLU A 1 372 ? 24.332 -10.802 -13.792 1.00 97.75 372 GLU A CA 1
ATOM 2873 C C . GLU A 1 372 ? 22.899 -11.001 -13.314 1.00 97.75 372 GLU A C 1
ATOM 2875 O O . GLU A 1 372 ? 22.705 -11.483 -12.202 1.00 97.75 372 GLU A O 1
ATOM 2880 N N . ALA A 1 373 ? 21.917 -10.710 -14.172 1.00 97.69 373 ALA A N 1
ATOM 2881 C CA . ALA A 1 373 ? 20.513 -10.970 -13.884 1.00 97.69 373 ALA A CA 1
ATOM 2882 C C . ALA A 1 373 ? 20.277 -12.445 -13.528 1.00 97.69 373 ALA A C 1
ATOM 2884 O O . ALA A 1 373 ? 19.670 -12.731 -12.504 1.00 97.69 373 ALA A O 1
ATOM 2885 N N . GLU A 1 374 ? 20.812 -13.380 -14.317 1.00 97.12 374 GLU A N 1
ATOM 2886 C CA . GLU A 1 374 ? 20.623 -14.811 -14.063 1.00 97.12 374 GLU A CA 1
ATOM 2887 C C . GLU A 1 374 ? 21.263 -15.262 -12.746 1.00 97.12 374 GLU A C 1
ATOM 2889 O O . GLU A 1 374 ? 20.623 -15.944 -11.946 1.00 97.12 374 GLU A O 1
ATOM 2894 N N . ARG A 1 375 ? 22.491 -14.805 -12.466 1.00 97.38 375 ARG A N 1
ATOM 2895 C CA . ARG A 1 375 ? 23.150 -15.077 -11.181 1.00 97.38 375 ARG A CA 1
ATOM 2896 C C . ARG A 1 375 ? 22.337 -14.543 -10.009 1.00 97.38 375 ARG A C 1
ATOM 2898 O O . ARG A 1 375 ? 22.159 -15.267 -9.040 1.00 97.38 375 ARG A O 1
ATOM 2905 N N . LEU A 1 376 ? 21.811 -13.320 -10.111 1.00 96.81 376 LEU A N 1
ATOM 2906 C CA . LEU A 1 376 ? 20.972 -12.718 -9.075 1.00 96.81 376 LEU A CA 1
ATOM 2907 C C . LEU A 1 376 ? 19.741 -13.589 -8.768 1.00 96.81 376 LEU A C 1
ATOM 2909 O O . LEU A 1 376 ? 19.455 -13.850 -7.600 1.00 96.81 376 LEU A O 1
ATOM 2913 N N . ARG A 1 377 ? 19.040 -14.080 -9.798 1.00 96.56 377 ARG A N 1
ATOM 2914 C CA . ARG A 1 377 ? 17.859 -14.946 -9.623 1.00 96.56 377 ARG A CA 1
ATOM 2915 C C . ARG A 1 377 ? 18.216 -16.285 -8.995 1.00 96.56 377 ARG A C 1
ATOM 2917 O O . ARG A 1 377 ? 17.546 -16.729 -8.064 1.00 96.56 377 ARG A O 1
ATOM 2924 N N . GLN A 1 378 ? 19.263 -16.929 -9.502 1.00 96.00 378 GLN A N 1
ATOM 2925 C CA . GLN A 1 378 ? 19.675 -18.243 -9.026 1.00 96.00 378 GLN A CA 1
ATOM 2926 C C . GLN A 1 378 ? 20.157 -18.187 -7.573 1.00 96.00 378 GLN A C 1
ATOM 2928 O O . GLN A 1 378 ? 19.785 -19.042 -6.765 1.00 96.00 378 GLN A O 1
ATOM 2933 N N . ASP A 1 379 ? 20.914 -17.148 -7.223 1.00 96.44 379 ASP A N 1
ATOM 2934 C CA . ASP A 1 379 ? 21.336 -16.869 -5.853 1.00 96.44 379 ASP A CA 1
ATOM 2935 C C . ASP A 1 379 ? 20.135 -16.660 -4.924 1.00 96.44 379 ASP A C 1
ATOM 2937 O O . ASP A 1 379 ? 20.096 -17.248 -3.841 1.00 96.44 379 ASP A O 1
ATOM 2941 N N . PHE A 1 380 ? 19.144 -15.868 -5.347 1.00 96.56 380 PHE A N 1
ATOM 2942 C CA . PHE A 1 380 ? 17.938 -15.611 -4.559 1.00 96.56 380 PHE A CA 1
ATOM 2943 C C . PHE A 1 380 ? 17.164 -16.901 -4.272 1.00 96.56 380 PHE A C 1
ATOM 2945 O O . PHE A 1 380 ? 16.894 -17.211 -3.114 1.00 96.56 380 PHE A O 1
ATOM 2952 N N . ILE A 1 381 ? 16.879 -17.703 -5.303 1.00 95.44 381 ILE A N 1
ATOM 2953 C CA . ILE A 1 381 ? 16.150 -18.975 -5.154 1.00 95.44 381 ILE A CA 1
ATOM 2954 C C . ILE A 1 381 ? 16.914 -19.953 -4.251 1.00 95.44 381 ILE A C 1
ATOM 2956 O O . ILE A 1 381 ? 16.301 -20.686 -3.475 1.00 95.44 381 ILE A O 1
ATOM 2960 N N . THR A 1 382 ? 18.246 -19.968 -4.345 1.00 96.25 382 THR A N 1
ATOM 2961 C CA . THR A 1 382 ? 19.095 -20.871 -3.554 1.00 96.25 382 THR A CA 1
ATOM 2962 C C . THR A 1 382 ? 19.136 -20.468 -2.080 1.00 96.25 382 THR A C 1
ATOM 2964 O O . THR A 1 382 ? 19.058 -21.334 -1.210 1.00 96.25 382 THR A O 1
ATOM 2967 N N . ARG A 1 383 ? 19.257 -19.168 -1.781 1.00 96.56 383 ARG A N 1
ATOM 2968 C CA . ARG A 1 383 ? 19.351 -18.657 -0.401 1.00 96.56 383 ARG A CA 1
ATOM 2969 C C . ARG A 1 383 ? 17.991 -18.529 0.285 1.00 96.56 383 ARG A C 1
ATOM 2971 O O . ARG A 1 383 ? 17.925 -18.649 1.505 1.00 96.56 383 ARG A O 1
ATOM 2978 N N . HIS A 1 384 ? 16.923 -18.320 -0.483 1.00 95.56 384 HIS A N 1
ATOM 2979 C CA . HIS A 1 384 ? 15.579 -18.039 0.026 1.00 95.56 384 HIS A CA 1
ATOM 2980 C C . HIS A 1 384 ? 14.537 -18.987 -0.592 1.00 95.56 384 HIS A C 1
ATOM 2982 O O . HIS A 1 384 ? 13.619 -18.546 -1.288 1.00 95.56 384 HIS A O 1
ATOM 2988 N N . PRO A 1 385 ? 14.637 -20.309 -0.343 1.00 94.75 385 PRO A N 1
ATOM 2989 C CA . PRO A 1 385 ? 13.749 -21.296 -0.961 1.00 94.75 385 PRO A CA 1
ATOM 2990 C C . PRO A 1 385 ? 12.268 -21.085 -0.610 1.00 94.75 385 PRO A C 1
ATOM 2992 O O . PRO A 1 385 ? 11.404 -21.400 -1.427 1.00 94.75 385 PRO A O 1
ATOM 2995 N N . SER A 1 386 ? 11.965 -20.507 0.560 1.00 94.75 386 SER A N 1
ATOM 2996 C CA . SER A 1 386 ? 10.605 -20.125 0.973 1.00 94.75 386 SER A CA 1
ATOM 2997 C C . SER A 1 386 ? 9.985 -19.034 0.092 1.00 94.75 386 SER A C 1
ATOM 2999 O O . SER A 1 386 ? 8.767 -18.985 -0.039 1.00 94.75 386 SER A O 1
ATOM 3001 N N . GLN A 1 387 ? 10.803 -18.191 -0.545 1.00 93.06 387 GLN A N 1
ATOM 3002 C CA . GLN A 1 387 ? 10.355 -17.083 -1.396 1.00 93.06 387 GLN A CA 1
ATOM 3003 C C . GLN A 1 387 ? 10.243 -17.471 -2.874 1.00 93.06 387 GLN A C 1
ATOM 3005 O O . GLN A 1 387 ? 9.821 -16.659 -3.699 1.00 93.06 387 GLN A O 1
ATOM 3010 N N . ARG A 1 388 ? 10.602 -18.710 -3.238 1.00 92.38 388 ARG A N 1
ATOM 3011 C CA . ARG A 1 388 ? 10.647 -19.157 -4.636 1.00 92.38 388 ARG A CA 1
ATOM 3012 C C . ARG A 1 388 ? 9.304 -19.007 -5.342 1.00 92.38 388 ARG A C 1
ATOM 3014 O O . ARG A 1 388 ? 9.265 -18.510 -6.459 1.00 92.38 388 ARG A O 1
ATOM 3021 N N . GLU A 1 389 ? 8.214 -19.428 -4.706 1.00 89.81 389 GLU A N 1
ATOM 3022 C CA . GLU A 1 389 ? 6.886 -19.351 -5.322 1.00 89.81 389 GLU A CA 1
ATOM 3023 C C . GLU A 1 389 ? 6.462 -17.897 -5.570 1.00 89.81 389 GLU A C 1
ATOM 3025 O O . GLU A 1 389 ? 5.955 -17.575 -6.644 1.00 89.81 389 GLU A O 1
ATOM 3030 N N . ALA A 1 390 ? 6.701 -17.011 -4.597 1.00 88.25 390 ALA A N 1
ATOM 3031 C CA . ALA A 1 390 ? 6.414 -15.587 -4.736 1.00 88.25 390 ALA A CA 1
ATOM 3032 C C . ALA A 1 390 ? 7.247 -14.958 -5.863 1.00 88.25 390 ALA A C 1
ATOM 3034 O O . ALA A 1 390 ? 6.707 -14.245 -6.704 1.00 88.25 390 ALA A O 1
ATOM 3035 N N . PHE A 1 391 ? 8.539 -15.285 -5.930 1.00 90.56 391 PHE A N 1
ATOM 3036 C CA . PHE A 1 391 ? 9.442 -14.814 -6.975 1.00 90.56 391 PHE A CA 1
ATOM 3037 C C . PHE A 1 391 ? 9.039 -15.288 -8.381 1.00 90.56 391 PHE A C 1
ATOM 3039 O O . PHE A 1 391 ? 8.989 -14.482 -9.307 1.00 90.56 391 PHE A O 1
ATOM 3046 N N . GLU A 1 392 ? 8.692 -16.566 -8.557 1.00 87.50 392 GLU A N 1
ATOM 3047 C CA . GLU A 1 392 ? 8.296 -17.103 -9.871 1.00 87.50 392 GLU A CA 1
ATOM 3048 C C . GLU A 1 392 ? 6.988 -16.491 -10.392 1.00 87.50 392 GLU A C 1
ATOM 3050 O O . GLU A 1 392 ? 6.815 -16.368 -11.600 1.00 87.50 392 GLU A O 1
ATOM 3055 N N . LYS A 1 393 ? 6.081 -16.047 -9.509 1.00 84.19 393 LYS A N 1
ATOM 3056 C CA . LYS A 1 393 ? 4.859 -15.319 -9.908 1.00 84.19 393 LYS A CA 1
ATOM 3057 C C . LYS A 1 393 ? 5.141 -13.918 -10.466 1.00 84.19 393 LYS A C 1
ATOM 3059 O O . LYS A 1 393 ? 4.272 -13.352 -11.127 1.00 84.19 393 LYS A O 1
ATOM 3064 N N . LEU A 1 394 ? 6.315 -13.354 -10.181 1.00 84.12 394 LEU A N 1
ATOM 3065 C CA . LEU A 1 394 ? 6.728 -11.999 -10.575 1.00 84.12 394 LEU A CA 1
ATOM 3066 C C . LEU A 1 394 ? 7.644 -11.978 -11.811 1.00 84.12 394 LEU A C 1
ATOM 3068 O O . LEU A 1 394 ? 7.948 -10.894 -12.329 1.00 84.12 394 LEU A O 1
ATOM 3072 N N . ARG A 1 395 ? 8.107 -13.155 -12.249 1.00 69.62 395 ARG A N 1
ATOM 3073 C CA . ARG A 1 395 ? 8.960 -13.358 -13.424 1.00 69.62 395 ARG A CA 1
ATOM 3074 C C . ARG A 1 395 ? 8.135 -13.298 -14.703 1.00 69.62 395 ARG A C 1
ATOM 3076 O O . ARG A 1 395 ? 8.579 -12.562 -15.614 1.00 69.62 395 ARG A O 1
#